Protein AF-A0A8J3VD50-F1 (afdb_monomer)

Sequence (652 aa):
MTLYMVLAAGYGVLQLAALGWLAGRSVRISTAALCIAVGMYGCGVATLILQAIYTRGVAELTGERMADVVRVASYTVDPFFEEIVKVTPLLLVGMHLRTRFQLGLTDYLVLGGALGAGFGLLEAILRFSHLAGRAIAVPDGWIVPSGLSATYVPDAGAIAGSWLPAPASSGLLVFVGGPDTFLHLAWSAIGGLGVGVLLRGRGLARVAGPLAIIFVAAQHAAVNYDLALLGKTGFGDALAAPFLAANRLLWLLPLLGLMIAGFFDRRDVTRLGTALPAAPSEFALLGLPWTLLVALRFSRLRRSLAYARARGPEPSTAALYHALATIRWLIDRANSRTAWRHAPGLNGDPPRRLITAAVRNWQVWVWLGLLLPSLLYFVAGGFPATASLQKALASPALSWLLIVFLAGGLLWLMWQSTVHLRLLSKALGQPHAESATRSRLQLMSAAGALVGGAFGLYLLLTGTPMWQQAITSFHVLAALAGAIVAVLVVLTIAALFTMFPPGGLALAGGLGTLAPGLAISSSMLLEAGLVGAITGVVLMEAADSGGGGDGGGSGSRPRGPNEDRFPEDDFDGTGSSMDELAELTYRHTGAGDMHIGGSAARPTQAEILDTLGSGTRSELTGQNAVQYVRDGVKVIINRDMPWRSTAYYIGG

Mean predicted aligned error: 13.29 Å

Nearest PDB structures (foldseek):
  8w20-assembly1_A  TM=1.115E-01  e=1.676E-01  Streptomyces coelicolor A3(2)

Structure (mmCIF, N/CA/C/O backbone):
data_AF-A0A8J3VD50-F1
#
_entry.id   AF-A0A8J3VD50-F1
#
loop_
_atom_site.group_PDB
_atom_site.id
_atom_site.type_symbol
_atom_site.label_atom_id
_atom_site.label_alt_id
_atom_site.label_comp_id
_atom_site.label_asym_id
_atom_site.label_entity_id
_atom_site.label_seq_id
_atom_site.pdbx_PDB_ins_code
_atom_site.Cartn_x
_atom_site.Cartn_y
_atom_site.Cartn_z
_atom_site.occupancy
_atom_site.B_iso_or_equiv
_atom_site.auth_seq_id
_atom_site.auth_comp_id
_atom_site.auth_asym_id
_atom_site.auth_atom_id
_atom_site.pdbx_PDB_model_num
ATOM 1 N N . MET A 1 1 ? -5.400 -13.773 12.872 1.00 83.44 1 MET A N 1
ATOM 2 C CA . MET A 1 1 ? -6.244 -12.708 12.277 1.00 83.44 1 MET A CA 1
ATOM 3 C C . MET A 1 1 ? -5.451 -11.585 11.629 1.00 83.44 1 MET A C 1
ATOM 5 O O . MET A 1 1 ? -5.500 -11.503 10.414 1.00 83.44 1 MET A O 1
ATOM 9 N N . THR A 1 2 ? -4.704 -10.741 12.356 1.00 86.62 2 THR A N 1
ATOM 10 C CA . THR A 1 2 ? -3.976 -9.614 11.723 1.00 86.62 2 THR A CA 1
ATOM 11 C C . THR A 1 2 ? -3.013 -10.068 10.627 1.00 86.62 2 THR A C 1
ATOM 13 O O . THR A 1 2 ? -2.938 -9.441 9.575 1.00 86.62 2 THR A O 1
ATOM 16 N N . LEU A 1 3 ? -2.323 -11.194 10.838 1.00 87.62 3 LEU A N 1
ATOM 17 C CA . LEU A 1 3 ? -1.516 -11.828 9.795 1.00 87.62 3 LEU A CA 1
ATOM 18 C C . LEU A 1 3 ? -2.335 -12.087 8.518 1.00 87.62 3 LEU A C 1
ATOM 20 O O . LEU A 1 3 ? -1.887 -11.713 7.441 1.00 87.62 3 LEU A O 1
ATOM 24 N N . TYR A 1 4 ? -3.541 -12.646 8.627 1.00 90.25 4 TYR A N 1
ATOM 25 C CA . TYR A 1 4 ? -4.407 -12.908 7.474 1.00 90.25 4 TYR A CA 1
ATOM 26 C C . TYR A 1 4 ? -4.931 -11.637 6.811 1.00 90.25 4 TYR A C 1
ATOM 28 O O . TYR A 1 4 ? -4.980 -11.585 5.590 1.00 90.25 4 TYR A O 1
ATOM 36 N N . MET A 1 5 ? -5.210 -10.573 7.572 1.00 92.25 5 MET A N 1
ATOM 37 C CA . MET A 1 5 ? -5.520 -9.256 6.992 1.00 92.25 5 MET A CA 1
ATOM 38 C C . MET A 1 5 ? -4.362 -8.766 6.104 1.00 92.25 5 MET A C 1
ATOM 40 O O . MET A 1 5 ? -4.571 -8.320 4.975 1.00 92.25 5 MET A O 1
ATOM 44 N N . VAL A 1 6 ? -3.120 -8.888 6.594 1.00 90.75 6 VAL A N 1
ATOM 45 C CA . VAL A 1 6 ? -1.908 -8.530 5.837 1.00 90.75 6 VAL A CA 1
ATOM 46 C C . VAL A 1 6 ? -1.733 -9.439 4.617 1.00 90.75 6 VAL A C 1
ATOM 48 O O . VAL A 1 6 ? -1.404 -8.942 3.538 1.00 90.75 6 VAL A O 1
ATOM 51 N N . LEU A 1 7 ? -1.961 -10.748 4.766 1.00 91.31 7 LEU A N 1
ATOM 52 C CA . LEU A 1 7 ? -1.876 -11.711 3.668 1.00 91.31 7 LEU A CA 1
ATOM 53 C C . LEU A 1 7 ? -2.924 -11.430 2.593 1.00 91.31 7 LEU A C 1
ATOM 55 O O . LEU A 1 7 ? -2.552 -11.391 1.430 1.00 91.31 7 LEU A O 1
ATOM 59 N N . ALA A 1 8 ? -4.178 -11.152 2.951 1.00 93.19 8 ALA A N 1
ATOM 60 C CA . ALA A 1 8 ? -5.250 -10.802 2.021 1.00 93.19 8 ALA A CA 1
ATOM 61 C C . ALA A 1 8 ? -4.895 -9.551 1.201 1.00 93.19 8 ALA A C 1
ATOM 63 O O . ALA A 1 8 ? -4.836 -9.596 -0.031 1.00 93.19 8 ALA A O 1
ATOM 64 N N . ALA A 1 9 ? -4.533 -8.455 1.879 1.00 94.31 9 ALA A N 1
ATOM 65 C CA . ALA A 1 9 ? -4.124 -7.216 1.219 1.00 94.31 9 ALA A CA 1
ATOM 66 C C . ALA A 1 9 ? -2.887 -7.417 0.323 1.00 94.31 9 ALA A C 1
ATOM 68 O O . ALA A 1 9 ? -2.842 -6.941 -0.815 1.00 94.31 9 ALA A O 1
ATOM 69 N N . GLY A 1 10 ? -1.881 -8.145 0.818 1.00 93.81 10 GLY A N 1
ATOM 70 C CA . GLY A 1 10 ? -0.671 -8.473 0.068 1.00 93.81 10 GLY A CA 1
ATOM 71 C C . GLY A 1 10 ? -0.951 -9.362 -1.144 1.00 93.81 10 GLY A C 1
ATOM 72 O O . GLY A 1 10 ? -0.427 -9.099 -2.228 1.00 93.81 10 GLY A O 1
ATOM 73 N N . TYR A 1 11 ? -1.800 -10.375 -0.989 1.00 94.56 11 TYR A N 1
ATOM 74 C CA . TYR A 1 11 ? -2.169 -11.327 -2.030 1.00 94.56 11 TYR A CA 1
ATOM 75 C C . TYR A 1 11 ? -2.970 -10.655 -3.148 1.00 94.56 11 TYR A C 1
ATOM 77 O O . TYR A 1 11 ? -2.628 -10.839 -4.314 1.00 94.56 11 TYR A O 1
ATOM 85 N N . GLY A 1 12 ? -3.923 -9.772 -2.829 1.00 95.31 12 GLY A N 1
ATOM 86 C CA . GLY A 1 12 ? -4.623 -8.970 -3.841 1.00 95.31 12 GLY A CA 1
ATOM 87 C C . GLY A 1 12 ? -3.669 -8.103 -4.677 1.00 95.31 12 GLY A C 1
ATOM 88 O O . GLY A 1 12 ? -3.765 -8.041 -5.907 1.00 95.31 12 GLY A O 1
ATOM 89 N N . VAL A 1 13 ? -2.662 -7.488 -4.045 1.00 96.56 13 VAL A N 1
ATOM 90 C CA . VAL A 1 13 ? -1.616 -6.739 -4.767 1.00 96.56 13 VAL A CA 1
ATOM 91 C C . VAL A 1 13 ? -0.730 -7.667 -5.602 1.00 96.56 13 VAL A C 1
ATOM 93 O O . VAL A 1 13 ? -0.343 -7.300 -6.715 1.00 96.56 13 VAL A O 1
ATOM 96 N N . LEU A 1 14 ? -0.418 -8.871 -5.112 1.00 95.31 14 LEU A N 1
ATOM 97 C CA . LEU A 1 14 ? 0.321 -9.879 -5.878 1.00 95.31 14 LEU A CA 1
ATOM 98 C C . LEU A 1 14 ? -0.463 -10.350 -7.106 1.00 95.31 14 LEU A C 1
ATOM 100 O O . LEU A 1 14 ? 0.134 -10.425 -8.180 1.00 95.31 14 LEU A O 1
ATOM 104 N N . GLN A 1 15 ? -1.773 -10.590 -6.989 1.00 95.31 15 GLN A N 1
ATOM 105 C CA . GLN A 1 15 ? -2.651 -10.931 -8.113 1.00 95.31 15 GLN A CA 1
ATOM 106 C C . GLN A 1 15 ? -2.602 -9.839 -9.193 1.00 95.31 15 GLN A C 1
ATOM 108 O O . GLN A 1 15 ? -2.305 -10.127 -10.358 1.00 95.31 15 GLN A O 1
ATOM 113 N N . LEU A 1 16 ? -2.769 -8.563 -8.811 1.00 95.94 16 LEU A N 1
ATOM 114 C CA . LEU A 1 16 ? -2.631 -7.442 -9.749 1.00 95.94 16 LEU A CA 1
ATOM 115 C C . LEU A 1 16 ? -1.224 -7.331 -10.344 1.00 95.94 16 LEU A C 1
ATOM 117 O O . LEU A 1 16 ? -1.078 -7.073 -11.538 1.00 95.94 16 LEU A O 1
ATOM 121 N N . ALA A 1 17 ? -0.169 -7.519 -9.550 1.00 95.19 17 ALA A N 1
ATOM 122 C CA . ALA A 1 17 ? 1.209 -7.433 -10.029 1.00 95.19 17 ALA A CA 1
ATOM 123 C C . ALA A 1 17 ? 1.581 -8.590 -10.975 1.00 95.19 17 ALA A C 1
ATOM 125 O O . ALA A 1 17 ? 2.395 -8.396 -11.893 1.00 95.19 17 ALA A O 1
ATOM 126 N N . ALA A 1 18 ? 1.001 -9.774 -10.761 1.00 94.31 18 ALA A N 1
ATOM 127 C CA . ALA A 1 18 ? 1.151 -10.952 -11.605 1.00 94.31 18 ALA A CA 1
ATOM 128 C C . ALA A 1 18 ? 0.444 -10.750 -12.949 1.00 94.31 18 ALA A C 1
ATOM 130 O O . ALA A 1 18 ? 1.086 -10.852 -13.992 1.00 94.31 18 ALA A O 1
ATOM 131 N N . LEU A 1 19 ? -0.826 -10.338 -12.952 1.00 95.38 19 LEU A N 1
ATOM 132 C CA . LEU A 1 19 ? -1.541 -10.000 -14.190 1.00 95.38 19 LEU A CA 1
ATOM 133 C C . LEU A 1 19 ? -0.903 -8.801 -14.905 1.00 95.38 19 LEU A C 1
ATOM 135 O O . LEU A 1 19 ? -0.705 -8.806 -16.122 1.00 95.38 19 LEU A O 1
ATOM 139 N N . GLY A 1 20 ? -0.457 -7.809 -14.135 1.00 94.62 20 GLY A N 1
ATOM 140 C CA . GLY A 1 20 ? 0.314 -6.672 -14.619 1.00 94.62 20 GLY A CA 1
ATOM 141 C C . GLY A 1 20 ? 1.603 -7.082 -15.331 1.00 94.62 20 GLY A C 1
ATOM 142 O O . GLY A 1 20 ? 2.042 -6.397 -16.254 1.00 94.62 20 GLY A O 1
ATOM 143 N N . TRP A 1 21 ? 2.216 -8.221 -14.988 1.00 92.75 21 TRP A N 1
ATOM 144 C CA . TRP A 1 21 ? 3.384 -8.719 -15.720 1.00 92.75 21 TRP A CA 1
ATOM 145 C C . TRP A 1 21 ? 3.080 -8.981 -17.199 1.00 92.75 21 TRP A C 1
ATOM 147 O O . TRP A 1 21 ? 3.924 -8.662 -18.046 1.00 92.75 21 TRP A O 1
ATOM 157 N N . LEU A 1 22 ? 1.887 -9.512 -17.494 1.00 89.06 22 LEU A N 1
ATOM 158 C CA . LEU A 1 22 ? 1.392 -9.766 -18.849 1.00 89.06 22 LEU A CA 1
ATOM 159 C C . LEU A 1 22 ? 1.005 -8.464 -19.564 1.00 89.06 22 LEU A C 1
ATOM 161 O O . LEU A 1 22 ? 1.147 -8.366 -20.786 1.00 89.06 22 LEU A O 1
ATOM 165 N N . ALA A 1 23 ? 0.535 -7.467 -18.813 1.00 88.12 23 ALA A N 1
ATOM 166 C CA . ALA A 1 23 ? 0.146 -6.158 -19.336 1.00 88.12 23 ALA A CA 1
ATOM 167 C C . ALA A 1 23 ? 1.345 -5.229 -19.616 1.00 88.12 23 ALA A C 1
ATOM 169 O O . ALA A 1 23 ? 1.276 -4.413 -20.525 1.00 88.12 23 ALA A O 1
ATOM 170 N N . GLY A 1 24 ? 2.478 -5.392 -18.924 1.00 87.62 24 GLY A N 1
ATOM 171 C CA . GLY A 1 24 ? 3.685 -4.591 -19.178 1.00 87.62 24 GLY A CA 1
ATOM 172 C C . GLY A 1 24 ? 4.386 -4.032 -17.939 1.00 87.62 24 GLY A C 1
ATOM 173 O O . GLY A 1 24 ? 5.254 -3.173 -18.072 1.00 87.62 24 GLY A O 1
ATOM 174 N N . ARG A 1 25 ? 4.080 -4.508 -16.730 1.00 93.25 25 ARG A N 1
ATOM 175 C CA . ARG A 1 25 ? 4.697 -4.033 -15.479 1.00 93.25 25 ARG A CA 1
ATOM 176 C C . ARG A 1 25 ? 6.229 -3.975 -15.563 1.00 93.25 25 ARG A C 1
ATOM 178 O O . ARG A 1 25 ? 6.883 -4.982 -15.841 1.00 93.25 25 ARG A O 1
ATOM 185 N N . SER A 1 26 ? 6.808 -2.813 -15.297 1.00 91.62 26 SER A N 1
ATOM 186 C CA . SER A 1 26 ? 8.250 -2.584 -15.202 1.00 91.62 26 SER A CA 1
ATOM 187 C C . SER A 1 26 ? 8.734 -2.385 -13.761 1.00 91.62 26 SER A C 1
ATOM 189 O O . SER A 1 26 ? 9.905 -2.638 -13.478 1.00 91.62 26 SER A O 1
ATOM 191 N N . VAL A 1 27 ? 7.845 -2.039 -12.824 1.00 90.81 27 VAL A N 1
ATOM 192 C CA . VAL A 1 27 ? 8.193 -1.863 -11.400 1.00 90.81 27 VAL A CA 1
ATOM 193 C C . VAL A 1 27 ? 8.394 -3.188 -10.675 1.00 90.81 27 VAL A C 1
ATOM 195 O O . VAL A 1 27 ? 7.913 -4.238 -11.112 1.00 90.81 27 VAL A O 1
ATOM 198 N N . ARG A 1 28 ? 9.099 -3.171 -9.540 1.00 89.19 28 ARG A N 1
ATOM 199 C CA . ARG A 1 28 ? 9.309 -4.373 -8.714 1.00 89.19 28 ARG A CA 1
ATOM 200 C C . ARG A 1 28 ? 8.124 -4.705 -7.813 1.00 89.19 28 ARG A C 1
ATOM 202 O O . ARG A 1 28 ? 7.408 -3.808 -7.379 1.00 89.19 28 ARG A O 1
ATOM 209 N N . ILE A 1 29 ? 7.979 -5.986 -7.456 1.00 87.75 29 ILE A N 1
ATOM 210 C CA . ILE A 1 29 ? 6.989 -6.399 -6.444 1.00 87.75 29 ILE A CA 1
ATOM 211 C C . ILE A 1 29 ? 7.336 -5.752 -5.103 1.00 87.75 29 ILE A C 1
ATOM 213 O O . ILE A 1 29 ? 6.465 -5.221 -4.431 1.00 87.75 29 ILE A O 1
ATOM 217 N N . SER A 1 30 ? 8.624 -5.671 -4.760 1.00 84.12 30 SER A N 1
ATOM 218 C CA . SER A 1 30 ? 9.073 -4.981 -3.547 1.00 84.12 30 SER A CA 1
ATOM 219 C C . SER A 1 30 ? 8.787 -3.475 -3.548 1.00 84.12 30 SER A C 1
ATOM 221 O O . SER A 1 30 ? 8.848 -2.850 -2.492 1.00 84.12 30 SER A O 1
ATOM 223 N N . THR A 1 31 ? 8.529 -2.860 -4.706 1.00 89.69 31 THR A N 1
ATOM 224 C CA . THR A 1 31 ? 8.112 -1.450 -4.804 1.00 89.69 31 THR A CA 1
ATOM 225 C C . THR A 1 31 ? 6.600 -1.325 -4.655 1.00 89.69 31 THR A C 1
ATOM 227 O O . THR A 1 31 ? 6.152 -0.441 -3.935 1.00 89.69 31 THR A O 1
ATOM 230 N N . ALA A 1 32 ? 5.823 -2.260 -5.214 1.00 93.38 32 ALA A N 1
ATOM 231 C CA . ALA A 1 32 ? 4.394 -2.370 -4.918 1.00 93.38 32 ALA A CA 1
ATOM 232 C C . ALA A 1 32 ? 4.142 -2.638 -3.421 1.00 93.38 32 ALA A C 1
ATOM 234 O O . ALA A 1 32 ? 3.343 -1.955 -2.799 1.00 93.38 32 ALA A O 1
ATOM 235 N N . ALA A 1 33 ? 4.902 -3.535 -2.793 1.00 89.75 33 ALA A N 1
ATOM 236 C CA . ALA A 1 33 ? 4.816 -3.785 -1.354 1.00 89.75 33 ALA A CA 1
ATOM 237 C C . ALA A 1 33 ? 5.164 -2.552 -0.506 1.00 89.75 33 ALA A C 1
ATOM 239 O O . ALA A 1 33 ? 4.544 -2.293 0.519 1.00 89.75 33 ALA A O 1
ATOM 240 N N . LEU A 1 34 ? 6.131 -1.746 -0.953 1.00 89.88 34 LEU A N 1
ATOM 241 C CA . LEU A 1 34 ? 6.431 -0.474 -0.302 1.00 89.88 34 LEU A CA 1
ATOM 242 C C . LEU A 1 34 ? 5.276 0.528 -0.459 1.00 89.88 34 LEU A C 1
ATOM 244 O O . LEU A 1 34 ? 5.019 1.288 0.466 1.00 89.88 34 LEU A O 1
ATOM 248 N N . CYS A 1 35 ? 4.552 0.510 -1.582 1.00 96.12 35 CYS A N 1
ATOM 249 C CA . CYS A 1 35 ? 3.311 1.270 -1.727 1.00 96.12 35 CYS A CA 1
ATOM 250 C C . CYS A 1 35 ? 2.225 0.807 -0.744 1.00 96.12 35 CYS A C 1
ATOM 252 O O . CYS A 1 35 ? 1.536 1.668 -0.222 1.00 96.12 35 CYS A O 1
ATOM 254 N N . ILE A 1 36 ? 2.119 -0.479 -0.387 1.00 95.25 36 ILE A N 1
ATOM 255 C CA . ILE A 1 36 ? 1.228 -0.900 0.717 1.00 95.25 36 ILE A CA 1
ATOM 256 C C . ILE A 1 36 ? 1.603 -0.148 1.999 1.00 95.25 36 ILE A C 1
ATOM 258 O O . ILE A 1 36 ? 0.760 0.487 2.625 1.00 95.25 36 ILE A O 1
ATOM 262 N N . ALA A 1 37 ? 2.888 -0.113 2.347 1.00 91.94 37 ALA A N 1
ATOM 263 C CA . ALA A 1 37 ? 3.318 0.606 3.539 1.00 91.94 37 ALA A CA 1
ATOM 264 C C . ALA A 1 37 ? 3.093 2.128 3.441 1.00 91.94 37 ALA A C 1
ATOM 266 O O . ALA A 1 37 ? 2.653 2.743 4.405 1.00 91.94 37 ALA A O 1
ATOM 267 N N . VAL A 1 38 ? 3.318 2.750 2.279 1.00 95.94 38 VAL A N 1
ATOM 268 C CA . VAL A 1 38 ? 2.989 4.173 2.082 1.00 95.94 38 VAL A CA 1
ATOM 269 C C . VAL A 1 38 ? 1.488 4.423 2.207 1.00 95.94 38 VAL A C 1
ATOM 271 O O . VAL A 1 38 ? 1.106 5.434 2.785 1.00 95.94 38 VAL A O 1
ATOM 274 N N . GLY A 1 39 ? 0.645 3.513 1.721 1.00 95.94 39 GLY A N 1
ATOM 275 C CA . GLY A 1 39 ? -0.803 3.579 1.886 1.00 95.94 39 GLY A CA 1
ATOM 276 C C . GLY A 1 39 ? -1.208 3.562 3.357 1.00 95.94 39 GLY A C 1
ATOM 277 O O . GLY A 1 39 ? -1.967 4.422 3.795 1.00 95.94 39 GLY A O 1
ATOM 278 N N . MET A 1 40 ? -0.629 2.638 4.130 1.00 90.88 40 MET A N 1
ATOM 279 C CA . MET A 1 40 ? -0.860 2.533 5.572 1.00 90.88 40 MET A CA 1
ATOM 280 C C . MET A 1 40 ? -0.345 3.766 6.321 1.00 90.88 40 MET A C 1
ATOM 282 O O . MET A 1 40 ? -1.093 4.467 6.986 1.00 90.88 40 MET A O 1
ATOM 286 N N . TYR A 1 41 ? 0.951 4.049 6.229 1.00 90.31 41 TYR A N 1
ATOM 287 C CA . TYR A 1 41 ? 1.585 5.040 7.092 1.00 90.31 41 TYR A CA 1
ATOM 288 C C . TYR A 1 41 ? 1.463 6.454 6.543 1.00 90.31 41 TYR A C 1
ATOM 290 O O . TYR A 1 41 ? 1.124 7.370 7.279 1.00 90.31 41 TYR A O 1
ATOM 298 N N . GLY A 1 42 ? 1.751 6.651 5.258 1.00 91.62 42 GLY A N 1
ATOM 299 C CA . GLY A 1 42 ? 1.727 7.972 4.635 1.00 91.62 42 GLY A CA 1
ATOM 300 C C . GLY A 1 42 ? 0.301 8.452 4.383 1.00 91.62 42 GLY A C 1
ATOM 301 O O . GLY A 1 42 ? -0.117 9.469 4.932 1.00 91.62 42 GLY A O 1
ATOM 302 N N . CYS A 1 43 ? -0.447 7.717 3.555 1.00 94.88 43 CYS A N 1
ATOM 303 C CA . CYS A 1 43 ? -1.780 8.130 3.120 1.00 94.88 43 CYS A CA 1
ATOM 304 C C . CYS A 1 43 ? -2.793 8.097 4.266 1.00 94.88 43 CYS A C 1
ATOM 306 O O . CYS A 1 43 ? -3.551 9.052 4.426 1.00 94.88 43 CYS A O 1
ATOM 308 N N . GLY A 1 44 ? -2.778 7.037 5.079 1.00 89.12 44 GLY A N 1
ATOM 309 C CA . GLY A 1 44 ? -3.635 6.923 6.255 1.00 89.12 44 GLY A CA 1
ATOM 310 C C . GLY A 1 44 ? -3.473 8.110 7.201 1.00 89.12 44 GLY A C 1
ATOM 311 O O . GLY A 1 44 ? -4.412 8.875 7.388 1.00 89.12 44 GLY A O 1
ATOM 312 N N . VAL A 1 45 ? -2.263 8.341 7.721 1.00 87.44 45 VAL A N 1
ATOM 313 C CA . VAL A 1 45 ? -2.002 9.434 8.679 1.00 87.44 45 VAL A CA 1
ATOM 314 C C . VAL A 1 45 ? -2.315 10.812 8.090 1.00 87.44 45 VAL A C 1
ATOM 316 O O . VAL A 1 45 ? -2.924 11.637 8.768 1.00 87.44 45 VAL A O 1
ATOM 319 N N . ALA A 1 46 ? -1.953 11.068 6.829 1.00 91.62 46 ALA A N 1
ATOM 320 C CA . ALA A 1 46 ? -2.267 12.341 6.179 1.00 91.62 46 ALA A CA 1
ATOM 321 C C . ALA A 1 46 ? -3.781 12.578 6.069 1.00 91.62 46 ALA A C 1
ATOM 323 O O . ALA A 1 46 ? -4.251 13.682 6.339 1.00 91.62 46 ALA A O 1
ATOM 324 N N . THR A 1 47 ? -4.545 11.541 5.725 1.00 90.62 47 THR A N 1
ATOM 325 C CA . THR A 1 47 ? -6.010 11.616 5.660 1.00 90.62 47 THR A CA 1
ATOM 326 C C . THR A 1 47 ? -6.597 11.914 7.036 1.00 90.62 47 THR A C 1
ATOM 328 O O . THR A 1 47 ? -7.409 12.827 7.159 1.00 90.62 47 THR A O 1
ATOM 331 N N . LEU A 1 48 ? -6.133 11.221 8.080 1.00 83.25 48 LEU A N 1
ATOM 332 C CA . LEU A 1 48 ? -6.607 11.444 9.448 1.00 83.25 48 LEU A CA 1
ATOM 333 C C . LEU A 1 48 ? -6.402 12.890 9.904 1.00 83.25 48 LEU A C 1
ATOM 335 O O . LEU A 1 48 ? -7.295 13.484 10.503 1.00 83.25 48 LEU A O 1
ATOM 339 N N . ILE A 1 49 ? -5.243 13.474 9.592 1.00 86.19 49 ILE A N 1
ATOM 340 C CA . ILE A 1 49 ? -4.953 14.878 9.902 1.00 86.19 49 ILE A CA 1
ATOM 341 C C . ILE A 1 49 ? -5.915 15.803 9.151 1.00 86.19 49 ILE A C 1
ATOM 343 O O . ILE A 1 49 ? -6.490 16.703 9.760 1.00 86.19 49 ILE A O 1
ATOM 347 N N . LEU A 1 50 ? -6.116 15.583 7.848 1.00 90.75 50 LEU A N 1
ATOM 348 C CA . LEU A 1 50 ? -7.004 16.416 7.033 1.00 90.75 50 LEU A CA 1
ATOM 349 C C . LEU A 1 50 ? -8.453 16.360 7.519 1.00 90.75 50 LEU A C 1
ATOM 351 O O . LEU A 1 50 ? -9.087 17.402 7.667 1.00 90.75 50 LEU A O 1
ATOM 355 N N . GLN A 1 51 ? -8.954 15.167 7.825 1.00 88.31 51 GLN A N 1
ATOM 356 C CA . GLN A 1 51 ? -10.306 14.978 8.343 1.00 88.31 51 GLN A CA 1
ATOM 357 C C . GLN A 1 51 ? -10.465 15.587 9.737 1.00 88.31 51 GLN A C 1
ATOM 359 O O . GLN A 1 51 ? -11.472 16.240 10.006 1.00 88.31 51 GLN A O 1
ATOM 364 N N . ALA A 1 52 ? -9.466 15.447 10.615 1.00 84.75 52 ALA A N 1
ATOM 365 C CA . ALA A 1 52 ? -9.492 16.062 11.940 1.00 84.75 52 ALA A CA 1
ATOM 366 C C . ALA A 1 52 ? -9.509 17.595 11.860 1.00 84.75 52 ALA A C 1
ATOM 368 O O . ALA A 1 52 ? -10.271 18.233 12.584 1.00 84.75 52 ALA A O 1
ATOM 369 N N . ILE A 1 53 ? -8.704 18.187 10.972 1.00 89.62 53 ILE A N 1
ATOM 370 C CA . ILE A 1 53 ? -8.700 19.636 10.731 1.00 89.62 53 ILE A CA 1
ATOM 371 C C . ILE A 1 53 ? -10.052 20.084 10.169 1.00 89.62 53 ILE A C 1
ATOM 373 O O . ILE A 1 53 ? -10.628 21.048 10.667 1.00 89.62 53 ILE A O 1
ATOM 377 N N . TYR A 1 54 ? -10.573 19.380 9.161 1.00 92.12 54 TYR A N 1
ATOM 378 C CA . TYR A 1 54 ? -11.827 19.737 8.502 1.00 92.12 54 TYR A CA 1
ATOM 379 C C . TYR A 1 54 ? -13.023 19.659 9.453 1.00 92.12 54 TYR A C 1
ATOM 381 O O . TYR A 1 54 ? -13.735 20.642 9.625 1.00 92.12 54 TYR A O 1
ATOM 389 N N . THR A 1 55 ? -13.221 18.518 10.115 1.00 87.00 55 THR A N 1
ATOM 390 C CA . THR A 1 55 ? -14.374 18.302 11.004 1.00 87.00 55 THR A CA 1
ATOM 391 C C . THR A 1 55 ? -14.363 19.247 12.202 1.00 87.00 55 THR A C 1
ATOM 393 O O . THR A 1 55 ? -15.402 19.812 12.535 1.00 87.00 55 THR A O 1
ATOM 396 N N . ARG A 1 56 ? -13.190 19.505 12.801 1.00 88.12 56 ARG A N 1
ATOM 397 C CA . ARG A 1 56 ? -13.055 20.490 13.885 1.00 88.12 56 ARG A CA 1
ATOM 398 C C . ARG A 1 56 ? -13.311 21.911 13.414 1.00 88.12 56 ARG A C 1
ATOM 400 O O . ARG A 1 56 ? -14.081 22.611 14.059 1.00 88.12 56 ARG A O 1
ATOM 407 N N . GLY A 1 57 ? -12.726 22.303 12.284 1.00 91.31 57 GLY A N 1
ATOM 408 C CA . GLY A 1 57 ? -12.938 23.632 11.719 1.00 91.31 57 GLY A CA 1
ATOM 409 C C . GLY A 1 57 ? -14.403 23.878 11.363 1.00 91.31 57 GLY A C 1
ATOM 410 O O . GLY A 1 57 ? -14.946 24.919 11.707 1.00 91.31 57 GLY A O 1
ATOM 411 N N . VAL A 1 58 ? -15.078 22.912 10.733 1.00 93.00 58 VAL A N 1
ATOM 412 C CA . VAL A 1 58 ? -16.502 23.041 10.391 1.00 93.00 58 VAL A CA 1
ATOM 413 C C . VAL A 1 58 ? -17.373 23.087 11.644 1.00 93.00 58 VAL A C 1
ATOM 415 O O . VAL A 1 58 ? -18.241 23.952 11.721 1.00 93.00 58 VAL A O 1
ATOM 418 N N . ALA A 1 59 ? -17.137 22.226 12.638 1.00 89.12 59 ALA A N 1
ATOM 419 C CA . ALA A 1 59 ? -17.894 22.255 13.892 1.00 89.12 59 ALA A CA 1
ATOM 420 C C . ALA A 1 59 ? -17.733 23.595 14.631 1.00 89.12 59 ALA A C 1
ATOM 422 O O . ALA A 1 59 ? -18.715 24.162 15.101 1.00 89.12 59 ALA A O 1
ATOM 423 N N . GLU A 1 60 ? -16.514 24.139 14.678 1.00 93.56 60 GLU A N 1
ATOM 424 C CA . GLU A 1 60 ? -16.240 25.443 15.290 1.00 93.56 60 GLU A CA 1
ATOM 425 C C . GLU A 1 60 ? -16.901 26.599 14.522 1.00 93.56 60 GLU A C 1
ATOM 427 O O . GLU A 1 60 ? -17.489 27.487 15.134 1.00 93.56 60 GLU A O 1
ATOM 432 N N . LEU A 1 61 ? -16.863 26.571 13.185 1.00 95.94 61 LEU A N 1
ATOM 433 C CA . LEU A 1 61 ? -17.431 27.626 12.338 1.00 95.94 61 LEU A CA 1
ATOM 434 C C . LEU A 1 61 ? -18.964 27.616 12.282 1.00 95.94 61 LEU A C 1
ATOM 436 O O . LEU A 1 61 ? -19.575 28.670 12.121 1.00 95.94 61 LEU A O 1
ATOM 440 N N . THR A 1 62 ? -19.585 26.439 12.360 1.00 94.38 62 THR A N 1
ATOM 441 C CA . THR A 1 62 ? -21.045 26.274 12.221 1.00 94.38 62 THR A CA 1
ATOM 442 C C . THR A 1 62 ? -21.772 26.186 13.560 1.00 94.38 62 THR A C 1
ATOM 444 O O . THR A 1 62 ? -22.982 26.389 13.609 1.00 94.38 62 THR A O 1
ATOM 447 N N . GLY A 1 63 ? -21.058 25.878 14.648 1.00 92.25 63 GLY A N 1
ATOM 448 C CA . GLY A 1 63 ? -21.655 25.569 15.947 1.00 92.25 63 GLY A CA 1
ATOM 449 C C . GLY A 1 63 ? -22.363 24.208 16.002 1.00 92.25 63 GLY A C 1
ATOM 450 O O . GLY A 1 63 ? -23.007 23.896 17.005 1.00 92.25 63 GLY A O 1
ATOM 451 N N . GLU A 1 64 ? -22.271 23.391 14.948 1.00 90.50 64 GLU A N 1
ATOM 452 C CA . GLU A 1 64 ? -22.851 22.049 14.922 1.00 90.50 64 GLU A CA 1
ATOM 453 C C . GLU A 1 64 ? -22.093 21.078 15.838 1.00 90.50 64 GLU A C 1
ATOM 455 O O . GLU A 1 64 ? -20.892 21.204 16.099 1.00 90.50 64 GLU A O 1
ATOM 460 N N . ARG A 1 65 ? -22.790 20.039 16.315 1.00 85.06 65 ARG A N 1
ATOM 461 C CA . ARG A 1 65 ? -22.148 18.981 17.101 1.00 85.06 65 ARG A CA 1
ATOM 462 C C . ARG A 1 65 ? -21.153 18.232 16.221 1.00 85.06 65 ARG A C 1
ATOM 464 O O . ARG A 1 65 ? -21.495 17.797 15.125 1.00 85.06 65 ARG A O 1
ATOM 471 N N . MET A 1 66 ? -19.967 17.961 16.766 1.00 81.50 66 MET A N 1
ATOM 472 C CA . MET A 1 66 ? -18.913 17.198 16.084 1.00 81.50 66 MET A CA 1
ATOM 473 C C . MET A 1 66 ? -19.436 15.901 15.450 1.00 81.50 66 MET A C 1
ATOM 475 O O . MET A 1 66 ? -19.076 15.573 14.329 1.00 81.50 66 MET A O 1
ATOM 479 N N . ALA A 1 67 ? -20.314 15.172 16.143 1.00 78.44 67 ALA A N 1
ATOM 480 C CA . ALA A 1 67 ? -20.878 13.925 15.634 1.00 78.44 67 ALA A CA 1
ATOM 481 C C . ALA A 1 67 ? -21.720 14.115 14.358 1.00 78.44 67 ALA A C 1
ATOM 483 O O . ALA A 1 67 ? -21.670 13.273 13.466 1.00 78.44 67 ALA A O 1
ATOM 484 N N . ASP A 1 68 ? -22.466 15.217 14.256 1.00 82.44 68 ASP A N 1
ATOM 485 C CA . ASP 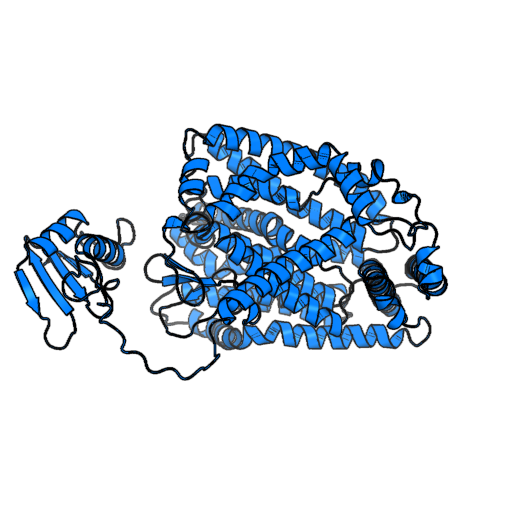A 1 68 ? -23.276 15.523 13.077 1.00 82.44 68 ASP A CA 1
ATOM 486 C C . ASP A 1 68 ? -22.374 15.927 11.898 1.00 82.44 68 ASP A C 1
ATOM 488 O O . ASP A 1 68 ? -22.525 15.386 10.801 1.00 82.44 68 ASP A O 1
ATOM 492 N N . VAL A 1 69 ? -21.359 16.761 12.155 1.00 85.69 69 VAL A N 1
ATOM 493 C CA . VAL A 1 69 ? -20.359 17.162 11.152 1.00 85.69 69 VAL A CA 1
ATOM 494 C C . VAL A 1 69 ? -19.589 15.958 10.617 1.00 85.69 69 VAL A C 1
ATOM 496 O O . VAL A 1 69 ? -19.460 15.803 9.405 1.00 85.69 69 VAL A O 1
ATOM 499 N N . VAL A 1 70 ? -19.096 15.078 11.493 1.00 81.38 70 VAL A N 1
ATOM 500 C CA . VAL A 1 70 ? -18.329 13.896 11.069 1.00 81.38 70 VAL A CA 1
ATOM 501 C C . VAL A 1 70 ? -19.228 12.920 10.304 1.00 81.38 70 VAL A C 1
ATOM 503 O O . VAL A 1 70 ? -18.803 12.376 9.285 1.00 81.38 70 VAL A O 1
ATOM 506 N N . ARG A 1 71 ? -20.493 12.744 10.720 1.00 81.25 71 ARG A N 1
ATOM 507 C CA . ARG A 1 71 ? -21.459 11.928 9.969 1.00 81.25 71 ARG A CA 1
ATOM 508 C C . ARG A 1 71 ? -21.623 12.453 8.546 1.00 81.25 71 ARG A C 1
ATOM 510 O O . ARG A 1 71 ? -21.501 11.669 7.613 1.00 81.25 71 ARG A O 1
ATOM 517 N N . VAL A 1 72 ? -21.848 13.755 8.363 1.00 86.56 72 VAL A N 1
ATOM 518 C CA . VAL A 1 72 ? -22.002 14.355 7.026 1.00 86.56 72 VAL A CA 1
ATOM 519 C C . VAL A 1 72 ? -20.702 14.273 6.224 1.00 86.56 72 VAL A C 1
ATOM 521 O O . VAL A 1 72 ? -20.727 13.884 5.054 1.00 86.56 72 VAL A O 1
ATOM 524 N N . ALA A 1 73 ? -19.561 14.592 6.839 1.00 88.00 73 ALA A N 1
ATOM 525 C CA . ALA A 1 73 ? -18.251 14.553 6.189 1.00 88.00 73 ALA A CA 1
ATOM 526 C C . ALA A 1 73 ? -17.928 13.158 5.630 1.00 88.00 73 ALA A C 1
ATOM 528 O O . ALA A 1 73 ? -17.430 13.058 4.505 1.00 88.00 73 ALA A O 1
ATOM 529 N N . SER A 1 74 ? -18.314 12.100 6.352 1.00 83.44 74 SER A N 1
ATOM 530 C CA . SER A 1 74 ? -18.003 10.702 6.023 1.00 83.44 74 SER A CA 1
ATOM 531 C C . SER A 1 74 ? -18.459 10.232 4.641 1.00 83.44 74 SER A C 1
ATOM 533 O O . SER A 1 74 ? -17.832 9.353 4.050 1.00 83.44 74 SER A O 1
ATOM 535 N N . TYR A 1 75 ? -19.536 10.815 4.111 1.00 85.00 75 TYR A N 1
ATOM 536 C CA . TYR A 1 75 ? -20.095 10.467 2.805 1.00 85.00 75 TYR A CA 1
ATOM 537 C C . TYR A 1 75 ? -20.073 11.633 1.812 1.00 85.00 75 TYR A C 1
ATOM 539 O O . TYR A 1 75 ? -20.609 11.514 0.713 1.00 85.00 75 TYR A O 1
ATOM 547 N N . THR A 1 76 ? -19.451 12.761 2.169 1.00 90.12 76 THR A N 1
ATOM 548 C CA . THR A 1 76 ? -19.361 13.942 1.297 1.00 90.12 76 THR A CA 1
ATOM 549 C C . THR A 1 76 ? -17.923 14.320 0.980 1.00 90.12 76 THR A C 1
ATOM 551 O O . THR A 1 76 ? -17.539 14.295 -0.184 1.00 90.12 76 THR A O 1
ATOM 554 N N . VAL A 1 77 ? -17.119 14.661 1.986 1.00 91.88 77 VAL A N 1
ATOM 555 C CA . VAL A 1 77 ? -15.775 15.236 1.804 1.00 91.88 77 VAL A CA 1
ATOM 556 C C . VAL A 1 77 ? -14.679 14.223 2.109 1.00 91.88 77 VAL A C 1
ATOM 558 O O . VAL A 1 77 ? -13.689 14.153 1.378 1.00 91.88 77 VAL A O 1
ATOM 561 N N . ASP A 1 78 ? -14.871 13.391 3.130 1.00 90.06 78 ASP A N 1
ATOM 562 C CA . ASP A 1 78 ? -13.889 12.396 3.553 1.00 90.06 78 ASP A CA 1
ATOM 563 C C . ASP A 1 78 ? -13.477 11.436 2.421 1.00 90.06 78 ASP A C 1
ATOM 565 O O . ASP A 1 78 ? -12.270 11.277 2.212 1.00 90.06 78 ASP A O 1
ATOM 569 N N . PRO A 1 79 ? -14.405 10.888 1.606 1.00 91.38 79 PRO A N 1
ATOM 570 C CA . PRO A 1 79 ? -14.053 10.030 0.472 1.00 91.38 79 PRO A CA 1
ATOM 571 C C . PRO A 1 79 ? -13.149 10.730 -0.551 1.00 91.38 79 PRO A C 1
ATOM 573 O O . PRO A 1 79 ? -12.252 10.117 -1.130 1.00 91.38 79 PRO A O 1
ATOM 576 N N . PHE A 1 80 ? -13.334 12.038 -0.759 1.00 95.25 80 PHE A N 1
ATOM 577 C CA . PHE A 1 80 ? -12.496 12.815 -1.672 1.00 95.25 80 PHE A CA 1
ATOM 578 C C . PHE A 1 80 ? -11.103 13.045 -1.096 1.00 95.25 80 PHE A C 1
ATOM 580 O O . PHE A 1 80 ? -10.121 12.879 -1.822 1.00 95.25 80 PHE A O 1
ATOM 587 N N . PHE A 1 81 ? -10.994 13.393 0.191 1.00 94.19 81 PHE A N 1
ATOM 588 C CA . PHE A 1 81 ? -9.691 13.481 0.852 1.00 94.19 81 PHE A CA 1
ATOM 589 C C . PHE A 1 81 ? -8.942 12.161 0.752 1.00 94.19 81 PHE A C 1
ATOM 591 O O . PHE A 1 81 ? -7.787 12.145 0.333 1.00 94.19 81 PHE A O 1
ATOM 598 N N . GLU A 1 82 ? -9.617 11.060 1.051 1.00 93.75 82 GLU A N 1
ATOM 599 C CA . GLU A 1 82 ? -9.041 9.731 0.983 1.00 93.75 82 GLU A CA 1
ATOM 600 C C . GLU A 1 82 ? -8.505 9.378 -0.402 1.00 93.75 82 GLU A C 1
ATOM 602 O O . GLU A 1 82 ? -7.328 9.038 -0.531 1.00 93.75 82 GLU A O 1
ATOM 607 N N . GLU A 1 83 ? -9.328 9.470 -1.449 1.00 95.75 83 GLU A N 1
ATOM 608 C CA . GLU A 1 83 ? -8.892 9.078 -2.792 1.00 95.75 83 GLU A CA 1
ATOM 609 C C . GLU A 1 83 ? -7.792 9.999 -3.339 1.00 95.75 83 GLU A C 1
ATOM 611 O O . GLU A 1 83 ? -6.839 9.522 -3.963 1.00 95.75 83 GLU A O 1
ATOM 616 N N . ILE A 1 84 ? -7.845 11.305 -3.052 1.00 96.38 84 ILE A N 1
ATOM 617 C CA . ILE A 1 84 ? -6.800 12.257 -3.458 1.00 96.38 84 ILE A CA 1
ATOM 618 C C . ILE A 1 84 ? -5.484 11.961 -2.731 1.00 96.38 84 ILE A C 1
ATOM 620 O O . ILE A 1 84 ? -4.417 11.901 -3.358 1.00 96.38 84 ILE A O 1
ATOM 624 N N . VAL A 1 85 ? -5.531 11.752 -1.415 1.00 96.69 85 VAL A N 1
ATOM 625 C CA . VAL A 1 85 ? -4.343 11.449 -0.613 1.00 96.69 85 VAL A CA 1
ATOM 626 C C . VAL A 1 85 ? -3.740 10.112 -1.039 1.00 96.69 85 VAL A C 1
ATOM 628 O O . VAL A 1 85 ? -2.527 10.043 -1.243 1.00 96.69 85 VAL A O 1
ATOM 631 N N . LYS A 1 86 ? -4.562 9.079 -1.277 1.00 96.81 86 LYS A N 1
ATOM 632 C CA . LYS A 1 86 ? -4.112 7.760 -1.754 1.00 96.81 86 LYS A CA 1
ATOM 633 C C . LYS A 1 86 ? -3.320 7.855 -3.055 1.00 96.81 86 LYS A C 1
ATOM 635 O O . LYS A 1 86 ? -2.322 7.158 -3.187 1.00 96.81 86 LYS A O 1
ATOM 640 N N . VAL A 1 87 ? -3.688 8.721 -4.003 1.00 95.88 87 VAL A N 1
ATOM 641 C CA . VAL A 1 87 ? -2.965 8.838 -5.288 1.00 95.88 87 VAL A CA 1
ATOM 642 C C . VAL A 1 87 ? -1.816 9.857 -5.278 1.00 95.88 87 VAL A C 1
ATOM 644 O O . VAL A 1 87 ? -0.960 9.844 -6.170 1.00 95.88 87 VAL A O 1
ATOM 647 N N . THR A 1 88 ? -1.745 10.719 -4.260 1.00 96.31 88 THR A N 1
ATOM 648 C CA . THR A 1 88 ? -0.736 11.786 -4.144 1.00 96.31 88 THR A CA 1
ATOM 649 C C . THR A 1 88 ? 0.713 11.273 -4.174 1.00 96.31 88 THR A C 1
ATOM 651 O O . THR A 1 88 ? 1.517 11.850 -4.913 1.00 96.31 88 THR A O 1
ATOM 654 N N . PRO A 1 89 ? 1.096 10.175 -3.486 1.00 95.88 89 PRO A N 1
ATOM 655 C CA . PRO A 1 89 ? 2.451 9.633 -3.590 1.00 95.88 89 PRO A CA 1
ATOM 656 C C . PRO A 1 89 ? 2.855 9.284 -5.028 1.00 95.88 89 PRO A C 1
ATOM 658 O O . PRO A 1 89 ? 3.966 9.622 -5.448 1.00 95.88 89 PRO A O 1
ATOM 661 N N . LEU A 1 90 ? 1.954 8.674 -5.816 1.00 94.44 90 LEU A N 1
ATOM 662 C CA . LEU A 1 90 ? 2.213 8.403 -7.237 1.00 94.44 90 LEU A CA 1
ATOM 663 C C . LEU A 1 90 ? 2.328 9.691 -8.042 1.00 94.44 90 LEU A C 1
ATOM 665 O O . LEU A 1 90 ? 3.168 9.760 -8.939 1.00 94.44 90 LEU A O 1
ATOM 669 N N . LEU A 1 91 ? 1.502 10.696 -7.747 1.00 93.62 91 LEU A N 1
ATOM 670 C CA . LEU A 1 91 ? 1.565 11.982 -8.431 1.00 93.62 91 LEU A CA 1
ATOM 671 C C . LEU A 1 91 ? 2.915 12.667 -8.181 1.00 93.62 91 LEU A C 1
ATOM 673 O O . LEU A 1 91 ? 3.569 13.073 -9.137 1.00 93.62 91 LEU A O 1
ATOM 677 N N . LEU A 1 92 ? 3.385 12.717 -6.931 1.00 91.31 92 LEU A N 1
ATOM 678 C CA . LEU A 1 92 ? 4.664 13.329 -6.551 1.00 91.31 92 LEU A CA 1
ATOM 679 C C . LEU A 1 92 ? 5.867 12.591 -7.154 1.00 91.31 92 LEU A C 1
ATOM 681 O O . LEU A 1 92 ? 6.767 13.208 -7.736 1.00 91.31 92 LEU A O 1
ATOM 685 N N . VAL A 1 93 ? 5.878 11.258 -7.058 1.00 88.38 93 VAL A N 1
ATOM 686 C CA . VAL A 1 93 ? 6.906 10.419 -7.691 1.00 88.38 93 VAL A CA 1
ATOM 687 C C . VAL A 1 93 ? 6.872 10.608 -9.208 1.00 88.38 93 VAL A C 1
ATOM 689 O O . VAL A 1 93 ? 7.904 10.869 -9.831 1.00 88.38 93 VAL A O 1
ATOM 692 N N . GLY A 1 94 ? 5.683 10.529 -9.799 1.00 84.31 94 GLY A N 1
ATOM 693 C CA . GLY A 1 94 ? 5.458 10.609 -11.232 1.00 84.31 94 GLY A CA 1
ATOM 694 C C . GLY A 1 94 ? 5.782 11.978 -11.825 1.00 84.31 94 GLY A C 1
ATOM 695 O O . GLY A 1 94 ? 6.368 12.027 -12.897 1.00 84.31 94 GLY A O 1
ATOM 696 N N . MET A 1 95 ? 5.480 13.081 -11.137 1.00 83.81 95 MET A N 1
ATOM 697 C CA . MET A 1 95 ? 5.825 14.442 -11.566 1.00 83.81 95 MET A CA 1
ATOM 698 C C . MET A 1 95 ? 7.332 14.629 -11.689 1.00 83.81 95 MET A C 1
ATOM 700 O O . MET A 1 95 ? 7.813 15.186 -12.673 1.00 83.81 95 MET A O 1
ATOM 704 N N . HIS A 1 96 ? 8.089 14.121 -10.723 1.00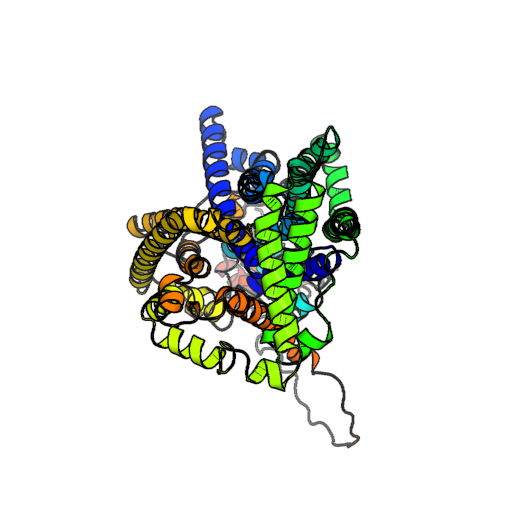 74.62 96 HIS A N 1
ATOM 705 C CA . HIS A 1 96 ? 9.540 14.223 -10.762 1.00 74.62 96 HIS A CA 1
ATOM 706 C C . HIS A 1 96 ? 10.172 13.304 -11.817 1.00 74.62 96 HIS A C 1
ATOM 708 O O . HIS A 1 96 ? 11.212 13.619 -12.391 1.00 74.62 96 HIS A O 1
ATOM 714 N N . LEU A 1 97 ? 9.550 12.155 -12.078 1.00 66.62 97 LEU A N 1
ATOM 715 C CA . LEU A 1 97 ? 9.988 11.200 -13.098 1.00 66.62 97 LEU A CA 1
ATOM 716 C C . LEU A 1 97 ? 9.379 11.469 -14.474 1.00 66.62 97 LEU A C 1
ATOM 718 O O . LEU A 1 97 ? 9.697 10.763 -15.434 1.00 66.62 97 LEU A O 1
ATOM 722 N N . ARG A 1 98 ? 8.532 12.497 -14.589 1.00 61.19 98 ARG A N 1
ATOM 723 C CA . ARG A 1 98 ? 7.816 12.857 -15.815 1.00 61.19 98 ARG A CA 1
ATOM 724 C C . ARG A 1 98 ? 8.771 13.160 -16.960 1.00 61.19 98 ARG A C 1
ATOM 726 O O . ARG A 1 98 ? 8.423 12.937 -18.106 1.00 61.19 98 ARG A O 1
ATOM 733 N N . THR A 1 99 ? 9.986 13.604 -16.660 1.00 56.75 99 THR A N 1
ATOM 734 C CA . THR A 1 99 ? 11.036 13.846 -17.659 1.00 56.75 99 THR A CA 1
ATOM 735 C C . THR A 1 99 ? 11.697 12.566 -18.170 1.00 56.75 99 THR A C 1
ATOM 737 O O . THR A 1 99 ? 12.344 12.590 -19.211 1.00 56.75 99 THR A O 1
ATOM 740 N N . ARG A 1 100 ? 11.535 11.440 -17.461 1.00 67.31 100 ARG A N 1
ATOM 741 C CA . ARG A 1 100 ? 12.179 10.158 -17.777 1.00 67.31 100 ARG A CA 1
ATOM 742 C C . ARG A 1 100 ? 11.242 9.155 -18.446 1.00 67.31 100 ARG A C 1
ATOM 744 O O . ARG A 1 100 ? 11.728 8.271 -19.138 1.00 67.31 100 ARG A O 1
ATOM 751 N N . PHE A 1 101 ? 9.927 9.260 -18.223 1.00 82.12 101 PHE A N 1
ATOM 752 C CA . PHE A 1 101 ? 8.895 8.377 -18.795 1.00 82.12 101 PHE A CA 1
ATOM 753 C C . PHE A 1 101 ? 9.182 6.865 -18.656 1.00 82.12 101 PHE A C 1
ATOM 755 O O . PHE A 1 101 ? 8.785 6.079 -19.505 1.00 82.12 101 PHE A O 1
ATOM 762 N N . GLN A 1 102 ? 9.849 6.440 -17.578 1.00 88.50 102 GLN A N 1
ATOM 763 C CA . GLN A 1 102 ? 10.290 5.047 -17.385 1.00 88.50 102 GLN A CA 1
ATOM 764 C C . GLN A 1 102 ? 9.213 4.106 -16.816 1.00 88.50 102 GLN A C 1
ATOM 766 O O . GLN A 1 102 ? 9.467 2.908 -16.702 1.00 88.50 102 GLN A O 1
ATOM 771 N N . LEU A 1 103 ? 8.036 4.633 -16.462 1.00 91.06 103 LEU A N 1
ATOM 772 C CA . LEU A 1 103 ? 6.902 3.873 -15.927 1.00 91.06 103 LEU A CA 1
ATOM 773 C C . LEU A 1 103 ? 5.783 3.754 -16.971 1.00 91.06 103 LEU A C 1
ATOM 775 O O . LEU A 1 103 ? 5.415 4.743 -17.614 1.00 91.06 103 LEU A O 1
ATOM 779 N N . GLY A 1 104 ? 5.243 2.544 -17.111 1.00 92.38 104 GLY A N 1
ATOM 780 C CA . GLY A 1 104 ? 4.071 2.221 -17.923 1.00 92.38 104 GLY A CA 1
ATOM 781 C C . GLY A 1 104 ? 2.763 2.584 -17.215 1.00 92.38 104 GLY A C 1
ATOM 782 O O . GLY A 1 104 ? 2.753 2.808 -16.008 1.00 92.38 104 GLY A O 1
ATOM 783 N N . LEU A 1 105 ? 1.633 2.628 -17.930 1.00 95.62 105 LEU A N 1
ATOM 784 C CA . LEU A 1 105 ? 0.310 2.817 -17.308 1.00 95.62 105 LEU A CA 1
ATOM 785 C C . LEU A 1 105 ? -0.019 1.662 -16.354 1.00 95.62 105 LEU A C 1
ATOM 787 O O . LEU A 1 105 ? -0.634 1.879 -15.313 1.00 95.62 105 LEU A O 1
ATOM 791 N N . THR A 1 106 ? 0.457 0.459 -16.677 1.00 97.31 106 THR A N 1
ATOM 792 C CA . THR A 1 106 ? 0.329 -0.736 -15.839 1.00 97.31 106 THR A CA 1
ATOM 793 C C . THR A 1 106 ? 1.020 -0.535 -14.493 1.00 97.31 106 THR A C 1
ATOM 795 O O . THR A 1 106 ? 0.506 -0.964 -13.465 1.00 97.31 106 THR A O 1
ATOM 798 N N . ASP A 1 107 ? 2.168 0.153 -14.479 1.00 96.12 107 ASP A N 1
ATOM 799 C CA . ASP A 1 107 ? 2.889 0.453 -13.241 1.00 96.12 107 ASP A CA 1
ATOM 800 C C . ASP A 1 107 ? 2.076 1.396 -12.353 1.00 96.12 107 ASP A C 1
ATOM 802 O O . ASP A 1 107 ? 1.941 1.146 -11.159 1.00 96.12 107 ASP A O 1
ATOM 806 N N . TYR A 1 108 ? 1.477 2.438 -12.935 1.00 97.12 108 TYR A N 1
ATOM 807 C CA . TYR A 1 108 ? 0.619 3.363 -12.196 1.00 97.12 108 TYR A CA 1
ATOM 808 C C . TYR A 1 108 ? -0.622 2.673 -11.607 1.00 97.12 108 TYR A C 1
ATOM 810 O O . TYR A 1 108 ? -0.969 2.934 -10.458 1.00 97.12 108 TYR A O 1
ATOM 818 N N . LEU A 1 109 ? -1.252 1.762 -12.353 1.00 98.06 109 LEU A N 1
ATOM 819 C CA . LEU A 1 109 ? -2.391 0.983 -11.861 1.00 98.06 109 LEU A CA 1
ATOM 820 C C . LEU A 1 109 ? -1.993 0.084 -10.683 1.00 98.06 109 LEU A C 1
ATOM 822 O O . LEU A 1 109 ? -2.633 0.125 -9.636 1.00 98.06 109 LEU A O 1
ATOM 826 N N . VAL A 1 110 ? -0.918 -0.699 -10.823 1.00 98.00 110 VAL A N 1
ATOM 827 C CA . VAL A 1 110 ? -0.474 -1.636 -9.775 1.00 98.00 110 VAL A CA 1
ATOM 828 C C . VAL A 1 110 ? -0.015 -0.892 -8.520 1.00 98.00 110 VAL A C 1
ATOM 830 O O . VAL A 1 110 ? -0.373 -1.282 -7.412 1.00 98.00 110 VAL A O 1
ATOM 833 N N . LEU A 1 111 ? 0.763 0.186 -8.672 1.00 97.81 111 LEU A N 1
ATOM 834 C CA . LEU A 1 111 ? 1.223 0.977 -7.528 1.00 97.81 111 LEU A CA 1
ATOM 835 C C . LEU A 1 111 ? 0.066 1.731 -6.851 1.00 97.81 111 LEU A C 1
ATOM 837 O O . LEU A 1 111 ? 0.064 1.845 -5.628 1.00 97.81 111 LEU A O 1
ATOM 841 N N . GLY A 1 112 ? -0.919 2.208 -7.620 1.00 98.19 112 GLY A N 1
ATOM 842 C CA . GLY A 1 112 ? -2.140 2.806 -7.079 1.00 98.19 112 GLY A CA 1
ATOM 843 C C . GLY A 1 112 ? -2.958 1.798 -6.276 1.00 98.19 112 GLY A C 1
ATOM 844 O O . GLY A 1 112 ? -3.273 2.054 -5.118 1.00 98.19 112 GLY A O 1
ATOM 845 N N . GLY A 1 113 ? -3.204 0.609 -6.834 1.00 98.06 113 GLY A N 1
ATOM 846 C CA . GLY A 1 113 ? -3.896 -0.469 -6.123 1.00 98.06 113 GLY A CA 1
ATOM 847 C C . GLY A 1 113 ? -3.177 -0.869 -4.835 1.00 98.06 113 GLY A C 1
ATOM 848 O O . GLY A 1 113 ? -3.818 -1.068 -3.809 1.00 98.06 113 GLY A O 1
ATOM 849 N N . ALA A 1 114 ? -1.842 -0.888 -4.845 1.00 98.31 114 ALA A N 1
ATOM 850 C CA . ALA A 1 114 ? -1.053 -1.141 -3.645 1.00 98.31 114 ALA A CA 1
ATOM 851 C C . ALA A 1 114 ? -1.180 -0.042 -2.573 1.00 98.31 114 ALA A C 1
ATOM 853 O O . ALA A 1 114 ? -1.254 -0.373 -1.393 1.00 98.31 114 ALA A O 1
ATOM 854 N N . LEU A 1 115 ? -1.243 1.244 -2.949 1.00 98.38 115 LEU A N 1
ATOM 855 C CA . LEU A 1 115 ? -1.519 2.327 -1.991 1.00 98.38 115 LEU A CA 1
ATOM 856 C C . LEU A 1 115 ? -2.911 2.188 -1.368 1.00 98.38 115 LEU A C 1
ATOM 858 O O . LEU A 1 115 ? -3.044 2.317 -0.153 1.00 98.38 115 LEU A O 1
ATOM 862 N N . GLY A 1 116 ? -3.926 1.876 -2.176 1.00 96.81 116 GLY A N 1
ATOM 863 C CA . GLY A 1 116 ? -5.279 1.618 -1.680 1.00 96.81 116 GLY A CA 1
ATOM 864 C C . GLY A 1 116 ? -5.342 0.409 -0.754 1.00 96.81 116 GLY A C 1
ATOM 865 O O . GLY A 1 116 ? -5.926 0.491 0.322 1.00 96.81 116 GLY A O 1
ATOM 866 N N . ALA A 1 117 ? -4.665 -0.683 -1.120 1.00 96.50 117 ALA A N 1
ATOM 867 C CA . ALA A 1 117 ? -4.565 -1.878 -0.290 1.00 96.50 117 ALA A CA 1
ATOM 868 C C . ALA A 1 117 ? -3.936 -1.571 1.074 1.00 96.50 117 ALA A C 1
ATOM 870 O O . ALA A 1 117 ? -4.424 -2.027 2.101 1.00 96.50 117 ALA A O 1
ATOM 871 N N . GLY A 1 118 ? -2.881 -0.754 1.087 1.00 95.31 118 GLY A N 1
ATOM 872 C CA . GLY A 1 118 ? -2.272 -0.256 2.312 1.00 95.31 118 GLY A CA 1
ATOM 873 C C . GLY A 1 118 ? -3.224 0.576 3.161 1.00 95.31 118 GLY A C 1
ATOM 874 O O . GLY A 1 118 ? -3.357 0.340 4.356 1.00 95.31 118 GLY A O 1
ATOM 875 N N . PHE A 1 119 ? -3.915 1.532 2.548 1.00 94.00 119 PHE A N 1
ATOM 876 C CA . PHE A 1 119 ? -4.877 2.364 3.262 1.00 94.00 119 PHE A CA 1
ATOM 877 C C . PHE A 1 119 ? -5.992 1.521 3.903 1.00 94.00 119 PHE A C 1
ATOM 879 O O . PHE A 1 119 ? -6.234 1.631 5.101 1.00 94.00 119 PHE A O 1
ATOM 886 N N . GLY A 1 120 ? -6.626 0.630 3.133 1.00 91.19 120 GLY A N 1
ATOM 887 C CA . GLY A 1 120 ? -7.687 -0.236 3.656 1.00 91.19 120 GLY A CA 1
ATOM 888 C C . GLY A 1 120 ? -7.180 -1.260 4.681 1.00 91.19 120 GLY A C 1
ATOM 889 O O . GLY A 1 120 ? -7.898 -1.624 5.607 1.00 91.19 120 GLY A O 1
ATOM 890 N N . LEU A 1 121 ? -5.920 -1.699 4.571 1.00 92.38 121 LEU A N 1
ATOM 891 C CA . LEU A 1 121 ? -5.289 -2.556 5.577 1.00 92.38 121 LEU A CA 1
ATOM 892 C C . LEU A 1 121 ? -5.091 -1.818 6.904 1.00 92.38 121 LEU A C 1
ATOM 894 O O . LEU A 1 121 ? -5.339 -2.401 7.957 1.00 92.38 121 LEU A O 1
ATOM 898 N N . LEU A 1 122 ? -4.662 -0.549 6.874 1.00 90.19 122 LEU A N 1
ATOM 899 C CA . LEU A 1 122 ? -4.598 0.272 8.085 1.00 90.19 122 LEU A CA 1
ATOM 900 C C . LEU A 1 122 ? -5.970 0.323 8.754 1.00 90.19 122 LEU A C 1
ATOM 902 O O . LEU A 1 122 ? -6.071 0.053 9.945 1.00 90.19 122 LEU A O 1
ATOM 906 N N . GLU A 1 123 ? -7.010 0.640 7.989 1.00 84.88 123 GLU A N 1
ATOM 907 C CA . GLU A 1 123 ? -8.376 0.716 8.494 1.00 84.88 123 GLU A CA 1
ATOM 908 C C . GLU A 1 123 ? -8.822 -0.594 9.160 1.00 84.88 123 GLU A C 1
ATOM 910 O O . GLU A 1 123 ? -9.286 -0.574 10.302 1.00 84.88 123 GLU A O 1
ATOM 915 N N . ALA A 1 124 ? -8.605 -1.736 8.501 1.00 87.00 124 ALA A N 1
ATOM 916 C CA . ALA A 1 124 ? -8.927 -3.048 9.059 1.00 87.00 124 ALA A CA 1
ATOM 917 C C . ALA A 1 124 ? -8.145 -3.344 10.353 1.00 87.00 124 ALA A C 1
ATOM 919 O O . ALA A 1 124 ? -8.719 -3.818 11.336 1.00 87.00 124 ALA A O 1
ATOM 920 N N . ILE A 1 125 ? -6.845 -3.030 10.393 1.00 87.88 125 ILE A N 1
ATOM 921 C CA . ILE A 1 125 ? -6.004 -3.245 11.580 1.00 87.88 125 ILE A CA 1
ATOM 922 C C . ILE A 1 125 ? -6.477 -2.374 12.743 1.00 87.88 125 ILE A C 1
ATOM 924 O O . ILE A 1 125 ? -6.642 -2.884 13.853 1.00 87.88 125 ILE A O 1
ATOM 928 N N . LEU A 1 126 ? -6.702 -1.082 12.504 1.00 84.50 126 LEU A N 1
ATOM 929 C CA . LEU A 1 126 ? -7.160 -0.146 13.527 1.00 84.50 126 LEU A CA 1
ATOM 930 C C . LEU A 1 126 ? -8.501 -0.592 14.127 1.00 84.50 126 LEU A C 1
ATOM 932 O O . LEU A 1 126 ? -8.653 -0.580 15.346 1.00 84.50 126 LEU A O 1
ATOM 936 N N . ARG A 1 127 ? -9.420 -1.090 13.292 1.00 79.94 127 ARG A N 1
ATOM 937 C CA . ARG A 1 127 ? -10.737 -1.576 13.724 1.00 79.94 127 ARG A CA 1
ATOM 938 C C . ARG A 1 127 ? -10.690 -2.890 14.491 1.00 79.94 127 ARG A C 1
ATOM 940 O O . ARG A 1 127 ? -11.350 -3.016 15.517 1.00 79.94 127 ARG A O 1
ATOM 947 N N . PHE A 1 128 ? -9.952 -3.880 13.988 1.00 84.19 128 PHE A N 1
ATOM 948 C CA . PHE A 1 128 ? -10.225 -5.278 14.339 1.00 84.19 128 PHE A CA 1
ATOM 949 C C . PHE A 1 128 ? -9.035 -6.033 14.940 1.00 84.19 128 PHE A C 1
ATOM 951 O O . PHE A 1 128 ? -9.232 -7.074 15.563 1.00 84.19 128 PHE A O 1
ATOM 958 N N . SER A 1 129 ? -7.800 -5.535 14.811 1.00 84.81 129 SER A N 1
ATOM 959 C CA . SER A 1 129 ? -6.603 -6.304 15.214 1.00 84.81 129 SER A CA 1
ATOM 960 C C . SER A 1 129 ? -6.510 -6.609 16.714 1.00 84.81 129 SER A C 1
ATOM 962 O O . SER A 1 129 ? -5.904 -7.610 17.097 1.00 84.81 129 SER A O 1
ATOM 964 N N . HIS A 1 130 ? -7.112 -5.767 17.555 1.00 84.31 130 HIS A N 1
ATOM 965 C CA . HIS A 1 130 ? -7.145 -5.909 19.013 1.00 84.31 130 HIS A CA 1
ATOM 966 C C . HIS A 1 130 ? -8.338 -6.750 19.510 1.00 84.31 130 HIS A C 1
ATOM 968 O O . HIS A 1 130 ? -8.464 -7.007 20.707 1.00 84.31 130 HIS A O 1
ATOM 974 N N . LEU A 1 131 ? -9.220 -7.179 18.599 1.00 85.44 131 LEU A N 1
ATOM 975 C CA . LEU A 1 131 ? -10.426 -7.955 18.900 1.00 85.44 131 LEU A CA 1
ATOM 976 C C . LEU A 1 131 ? -10.221 -9.462 18.695 1.00 85.44 131 LEU A C 1
ATOM 978 O O . LEU A 1 131 ? -11.198 -10.205 18.647 1.00 85.44 131 LEU A O 1
ATOM 982 N N . ALA A 1 132 ? -8.972 -9.936 18.617 1.00 84.38 132 ALA A N 1
ATOM 983 C CA . ALA A 1 132 ? -8.666 -11.347 18.375 1.00 84.38 132 ALA A CA 1
ATOM 984 C C . ALA A 1 132 ? -9.315 -12.289 19.402 1.00 84.38 132 ALA A C 1
ATOM 986 O O . ALA A 1 132 ? -9.781 -13.365 19.047 1.00 84.38 132 ALA A O 1
ATOM 987 N N . GLY A 1 133 ? -9.423 -11.856 20.662 1.00 83.81 133 GLY A N 1
ATOM 988 C CA . GLY A 1 133 ? -10.094 -12.623 21.716 1.00 83.81 133 GLY A CA 1
ATOM 989 C C . GLY A 1 133 ? -11.625 -12.666 21.624 1.00 83.81 133 GLY A C 1
ATOM 990 O O . GLY A 1 133 ? -12.237 -13.336 22.443 1.00 83.81 133 GLY A O 1
ATOM 991 N N . ARG A 1 134 ? -12.246 -11.934 20.688 1.00 84.69 134 ARG A N 1
ATOM 992 C CA . ARG A 1 134 ? -13.698 -11.964 20.421 1.00 84.69 134 ARG A CA 1
ATOM 993 C C . ARG A 1 134 ? -14.047 -12.718 19.142 1.00 84.69 134 ARG A C 1
ATOM 995 O O . ARG A 1 134 ? -15.219 -12.819 18.800 1.00 84.69 134 ARG A O 1
ATOM 1002 N N . ALA A 1 135 ? -13.042 -13.154 18.395 1.00 86.38 135 ALA A N 1
ATOM 1003 C CA . ALA A 1 135 ? -13.257 -13.740 17.095 1.00 86.38 135 ALA A CA 1
ATOM 1004 C C . ALA A 1 135 ? -13.687 -15.202 17.212 1.00 86.38 135 ALA A C 1
ATOM 1006 O O . ALA A 1 135 ? -13.079 -15.986 17.940 1.00 86.38 135 ALA A O 1
ATOM 1007 N N . ILE A 1 136 ? -14.721 -15.550 16.459 1.00 86.50 136 ILE A N 1
ATOM 1008 C CA . ILE A 1 136 ? -15.311 -16.880 16.383 1.00 86.50 136 ILE A CA 1
ATOM 1009 C C . ILE A 1 136 ? -14.802 -17.523 15.096 1.00 86.50 136 ILE A C 1
ATOM 1011 O O . ILE A 1 136 ? -14.887 -16.915 14.028 1.00 86.50 136 ILE A O 1
ATOM 1015 N N . ALA A 1 137 ? -14.230 -18.720 15.192 1.00 86.31 137 ALA A N 1
ATOM 1016 C CA . ALA A 1 137 ? -13.780 -19.458 14.017 1.00 86.31 137 ALA A CA 1
ATOM 1017 C C . ALA A 1 137 ? -14.983 -19.941 13.190 1.00 86.31 137 ALA A C 1
ATOM 1019 O O . ALA A 1 137 ? -15.983 -20.394 13.744 1.00 86.31 137 ALA A O 1
ATOM 1020 N N . VAL A 1 138 ? -14.869 -19.849 11.868 1.00 85.19 138 VAL A N 1
ATOM 1021 C CA . VAL A 1 138 ? -15.838 -20.342 10.880 1.00 85.19 138 VAL A CA 1
ATOM 1022 C C . VAL A 1 138 ? -15.087 -21.074 9.756 1.00 85.19 138 VAL A C 1
ATOM 1024 O O . VAL A 1 138 ? -13.876 -20.887 9.653 1.00 85.19 138 VAL A O 1
ATOM 1027 N N . PRO A 1 139 ? -15.752 -21.893 8.913 1.00 79.75 139 PRO A N 1
ATOM 1028 C CA . PRO A 1 139 ? -15.081 -22.782 7.952 1.00 79.75 139 PRO A CA 1
ATOM 1029 C C . PRO A 1 139 ? -14.070 -22.143 6.986 1.00 79.75 139 PRO A C 1
ATOM 1031 O O . PRO A 1 139 ? -13.202 -22.857 6.507 1.00 79.75 139 PRO A O 1
ATOM 1034 N N . ASP A 1 140 ? -14.149 -20.830 6.751 1.00 83.69 140 ASP A N 1
ATOM 1035 C CA . ASP A 1 140 ? -13.272 -20.095 5.826 1.00 83.69 140 ASP A CA 1
ATOM 1036 C C . ASP A 1 140 ? -12.510 -18.930 6.505 1.00 83.69 140 ASP A C 1
ATOM 1038 O O . ASP A 1 140 ? -11.933 -18.057 5.846 1.00 83.69 140 ASP A O 1
ATOM 1042 N N . GLY A 1 141 ? -12.532 -18.847 7.841 1.00 88.31 141 GLY A N 1
ATOM 1043 C CA . GLY A 1 141 ? -11.851 -17.776 8.568 1.00 88.31 141 GLY A CA 1
ATOM 1044 C C . GLY A 1 141 ? -12.419 -17.472 9.945 1.00 88.31 141 GLY A C 1
ATOM 1045 O O . GLY A 1 141 ? -12.699 -18.358 10.750 1.00 88.31 141 GLY A O 1
ATOM 1046 N N . TRP A 1 142 ? -12.557 -16.182 10.249 1.00 87.88 142 TRP A N 1
ATOM 1047 C CA . TRP A 1 142 ? -13.027 -15.707 11.548 1.00 87.88 142 TRP A CA 1
ATOM 1048 C C . TRP A 1 142 ? -14.098 -14.642 11.405 1.00 87.88 142 TRP A C 1
ATOM 1050 O O . TRP A 1 142 ? -13.985 -13.731 10.588 1.00 87.88 142 TRP A O 1
ATOM 1060 N N . ILE A 1 143 ? -15.093 -14.705 12.281 1.00 86.94 143 ILE A N 1
ATOM 1061 C CA . ILE A 1 143 ? -16.086 -13.657 12.465 1.00 86.94 143 ILE A CA 1
ATOM 1062 C C . ILE A 1 143 ? -15.758 -12.883 13.737 1.00 86.94 143 ILE A C 1
ATOM 1064 O O . ILE A 1 143 ? -15.603 -13.462 14.806 1.00 86.94 143 ILE A O 1
ATOM 1068 N N . VAL A 1 144 ? -15.687 -11.560 13.636 1.00 83.62 144 VAL A N 1
ATOM 1069 C CA . VAL A 1 144 ? -15.621 -10.641 14.773 1.00 83.62 144 VAL A CA 1
ATOM 1070 C C . VAL A 1 144 ? -17.006 -10.032 14.969 1.00 83.62 144 VAL A C 1
ATOM 1072 O O . VAL A 1 144 ? -17.441 -9.239 14.127 1.00 83.62 144 VAL A O 1
ATOM 1075 N N . PRO A 1 145 ? -17.714 -10.366 16.061 1.00 75.94 145 PRO A N 1
ATOM 1076 C CA . PRO A 1 145 ? -18.987 -9.735 16.380 1.00 75.94 145 PRO A CA 1
ATOM 1077 C C . PRO A 1 145 ? -18.785 -8.237 16.660 1.00 75.94 145 PRO A C 1
ATOM 1079 O O . PRO A 1 145 ? -18.065 -7.859 17.588 1.00 75.94 145 PRO A O 1
ATOM 1082 N N . SER A 1 146 ? -19.417 -7.378 15.857 1.00 64.94 146 SER A N 1
ATOM 1083 C CA . SER A 1 146 ? -19.339 -5.915 15.968 1.00 64.94 146 SER A CA 1
ATOM 1084 C C . SER A 1 146 ? -20.728 -5.274 15.857 1.00 64.94 146 SER A C 1
ATOM 1086 O O . SER A 1 146 ? -21.049 -4.605 14.881 1.00 64.94 146 SER A O 1
ATOM 1088 N N . GLY A 1 147 ? -21.576 -5.478 16.869 1.00 61.12 147 GLY A N 1
ATOM 1089 C CA . GLY A 1 147 ? -22.955 -4.975 16.853 1.00 61.12 147 GLY A CA 1
ATOM 1090 C C . GLY A 1 147 ? -23.844 -5.750 15.874 1.00 61.12 147 GLY A C 1
ATOM 1091 O O . GLY A 1 147 ? -23.796 -6.976 15.845 1.00 61.12 147 GLY A O 1
ATOM 1092 N N . LEU A 1 148 ? -24.660 -5.039 15.085 1.00 49.75 148 LEU A N 1
ATOM 1093 C CA . LEU A 1 148 ? -25.628 -5.630 14.143 1.00 49.75 148 LEU A CA 1
ATOM 1094 C C . LEU A 1 148 ? -25.000 -6.168 12.842 1.00 49.75 148 LEU A C 1
ATOM 1096 O O . LEU A 1 148 ? -25.668 -6.890 12.102 1.00 49.75 148 LEU A O 1
ATOM 1100 N N . SER A 1 149 ? -23.739 -5.835 12.550 1.00 59.00 149 SER A N 1
ATOM 1101 C CA . SER A 1 149 ? -22.984 -6.401 11.430 1.00 59.00 149 SER A CA 1
ATOM 1102 C C . SER A 1 149 ? -21.768 -7.161 11.947 1.00 59.00 149 SER A C 1
ATOM 1104 O O . SER A 1 149 ? -21.010 -6.687 12.796 1.00 59.00 149 SER A O 1
ATOM 1106 N N . ALA A 1 150 ? -21.589 -8.378 11.448 1.00 71.88 150 ALA A N 1
ATOM 1107 C CA . ALA A 1 150 ? -20.445 -9.199 11.793 1.00 71.88 150 ALA A CA 1
ATOM 1108 C C . ALA A 1 150 ? -19.326 -8.938 10.778 1.00 71.88 150 ALA A C 1
ATOM 1110 O O . ALA A 1 150 ? -19.575 -8.870 9.572 1.00 71.88 150 ALA A O 1
ATOM 1111 N N . THR A 1 151 ? -18.097 -8.768 11.261 1.00 83.06 151 THR A N 1
ATOM 1112 C CA . THR A 1 151 ? -16.942 -8.576 10.380 1.00 83.06 151 THR A CA 1
ATOM 1113 C C . THR A 1 151 ? -16.286 -9.918 10.109 1.00 83.06 151 THR A C 1
ATOM 1115 O O . THR A 1 151 ? -15.921 -10.622 11.045 1.00 83.06 151 THR A O 1
ATOM 1118 N N . TYR A 1 152 ? -16.092 -10.255 8.844 1.00 86.81 152 TYR A N 1
ATOM 1119 C CA . TYR A 1 152 ? -15.400 -11.460 8.416 1.00 86.81 152 TYR A CA 1
ATOM 1120 C C . TYR A 1 152 ? -13.927 -11.170 8.103 1.00 86.81 152 TYR A C 1
ATOM 1122 O O . TYR A 1 152 ? -13.602 -10.173 7.457 1.00 86.81 152 TYR A O 1
ATOM 1130 N N . VAL A 1 153 ? -13.032 -12.046 8.560 1.00 89.88 153 VAL A N 1
ATOM 1131 C CA . VAL A 1 153 ? -11.597 -12.051 8.253 1.00 89.88 153 VAL A CA 1
ATOM 1132 C C . VAL A 1 153 ? -11.271 -13.407 7.623 1.00 89.88 153 VAL A C 1
ATOM 1134 O O . VAL A 1 153 ? -11.421 -14.413 8.316 1.00 89.88 153 VAL A O 1
ATOM 1137 N N . PRO A 1 154 ? -10.828 -13.461 6.355 1.00 90.44 154 PRO A N 1
ATOM 1138 C CA . PRO A 1 154 ? -10.594 -14.728 5.666 1.00 90.44 154 PRO A CA 1
ATOM 1139 C C . PRO A 1 154 ? -9.358 -15.458 6.202 1.00 90.44 154 PRO A C 1
ATOM 1141 O O . PRO A 1 154 ? -8.393 -14.818 6.627 1.00 90.44 154 PRO A O 1
ATOM 1144 N N . ASP A 1 155 ? -9.363 -16.786 6.137 1.00 88.62 155 ASP A N 1
ATOM 1145 C CA . ASP A 1 155 ? -8.164 -17.613 6.279 1.00 88.62 155 ASP A CA 1
ATOM 1146 C C . ASP A 1 155 ? -7.354 -17.704 4.973 1.00 88.62 155 ASP A C 1
ATOM 1148 O O . ASP A 1 155 ? -7.644 -17.049 3.969 1.00 88.62 155 ASP A O 1
ATOM 1152 N N . ALA A 1 156 ? -6.292 -18.509 4.985 1.00 88.88 156 ALA A N 1
ATOM 1153 C CA . ALA A 1 156 ? -5.438 -18.715 3.824 1.00 88.88 156 ALA A CA 1
ATOM 1154 C C . ALA A 1 156 ? -6.151 -19.364 2.624 1.00 88.88 156 ALA A C 1
ATOM 1156 O O . ALA A 1 156 ? -5.886 -18.962 1.488 1.00 88.88 156 ALA A O 1
ATOM 1157 N N . GLY A 1 157 ? -7.044 -20.332 2.848 1.00 87.50 157 GLY A N 1
ATOM 1158 C CA . GLY A 1 157 ? -7.787 -21.007 1.782 1.00 87.50 157 GLY A CA 1
ATOM 1159 C C . GLY A 1 157 ? -8.733 -20.040 1.076 1.00 87.50 157 GLY A C 1
ATOM 1160 O O . GLY A 1 157 ? -8.697 -19.896 -0.150 1.00 87.50 157 GLY A O 1
ATOM 1161 N N . ALA A 1 158 ? -9.487 -19.275 1.861 1.00 89.19 158 ALA A N 1
ATOM 1162 C CA . ALA A 1 158 ? -10.390 -18.244 1.377 1.00 89.19 158 ALA A CA 1
ATOM 1163 C C . ALA A 1 158 ? -9.641 -17.104 0.659 1.00 89.19 158 ALA A C 1
ATOM 1165 O O . ALA A 1 158 ? -10.103 -16.593 -0.365 1.00 89.19 158 ALA A O 1
ATOM 1166 N N . ILE A 1 159 ? -8.447 -16.726 1.136 1.00 92.06 159 ILE A N 1
ATOM 1167 C CA . ILE A 1 159 ? -7.553 -15.779 0.445 1.00 92.06 159 ILE A CA 1
ATOM 1168 C C . ILE A 1 159 ? -7.095 -16.342 -0.907 1.00 92.06 159 ILE A C 1
ATOM 1170 O O . ILE A 1 159 ? -7.142 -15.631 -1.909 1.00 92.06 159 ILE A O 1
ATOM 1174 N N . ALA A 1 160 ? -6.657 -17.601 -0.956 1.00 88.94 160 ALA A N 1
ATOM 1175 C CA . ALA A 1 160 ? -6.156 -18.222 -2.182 1.00 88.94 160 ALA A CA 1
ATOM 1176 C C . ALA A 1 160 ? -7.244 -18.357 -3.259 1.00 88.94 160 ALA A C 1
ATOM 1178 O O . ALA A 1 160 ? -6.970 -18.156 -4.443 1.00 88.94 160 ALA A O 1
ATOM 1179 N N . GLY A 1 161 ? -8.469 -18.696 -2.845 1.00 88.38 161 GLY A N 1
ATOM 1180 C CA . GLY A 1 161 ? -9.607 -18.937 -3.735 1.00 88.38 161 GLY A CA 1
ATOM 1181 C C . GLY A 1 161 ? -10.323 -17.679 -4.232 1.00 88.38 161 GLY A C 1
ATOM 1182 O O . GLY A 1 161 ? -11.202 -17.780 -5.086 1.00 88.38 161 GLY A O 1
ATOM 1183 N N . SER A 1 162 ? -9.968 -16.496 -3.730 1.00 89.12 162 SER A N 1
ATOM 1184 C CA . SER A 1 162 ? -10.717 -15.265 -3.984 1.00 89.12 162 SER A CA 1
ATOM 1185 C C . SER A 1 162 ? -9.999 -14.278 -4.896 1.00 89.12 162 SER A C 1
ATOM 1187 O O . SER A 1 162 ? -8.772 -14.238 -5.022 1.00 89.12 162 SER A O 1
ATOM 1189 N N . TRP A 1 163 ? -10.797 -13.441 -5.556 1.00 91.94 163 TRP A N 1
ATOM 1190 C CA . TRP A 1 163 ? -10.307 -12.358 -6.395 1.00 91.94 163 TRP A CA 1
ATOM 1191 C C . TRP A 1 163 ? -10.191 -11.065 -5.587 1.00 91.94 163 TRP A C 1
ATOM 1193 O O . TRP A 1 163 ? -11.197 -10.505 -5.156 1.00 91.94 163 TRP A O 1
ATOM 1203 N N . LEU A 1 164 ? -8.957 -10.576 -5.431 1.00 92.00 164 LEU A N 1
ATOM 1204 C CA . LEU A 1 164 ? -8.615 -9.379 -4.661 1.00 92.00 164 LEU A CA 1
ATOM 1205 C C . LEU A 1 164 ? -9.211 -9.422 -3.244 1.00 92.00 164 LEU A C 1
ATOM 1207 O O . LEU A 1 164 ? -10.022 -8.553 -2.926 1.00 92.00 164 LEU A O 1
ATOM 1211 N N . PRO A 1 165 ? -8.832 -10.401 -2.401 1.00 93.06 165 PRO A N 1
ATOM 1212 C CA . PRO A 1 165 ? -9.436 -10.577 -1.083 1.00 93.06 165 PRO A CA 1
ATOM 1213 C C . PRO A 1 165 ? -9.343 -9.315 -0.230 1.00 93.06 165 PRO A C 1
ATOM 1215 O O . PRO A 1 165 ? -8.261 -8.743 -0.049 1.00 93.06 165 PRO A O 1
ATOM 1218 N N . ALA A 1 166 ? -10.477 -8.902 0.332 1.00 90.56 166 ALA A N 1
ATOM 1219 C CA . ALA A 1 166 ? -10.514 -7.869 1.352 1.00 90.56 166 ALA A CA 1
ATOM 1220 C C . ALA A 1 166 ? -9.841 -8.356 2.653 1.00 90.56 166 ALA A C 1
ATOM 1222 O O . ALA A 1 166 ? -10.028 -9.506 3.053 1.00 90.56 166 ALA A O 1
ATOM 1223 N N . PRO A 1 167 ? -9.080 -7.491 3.352 1.00 90.56 167 PRO A N 1
ATOM 1224 C CA . PRO A 1 167 ? -8.479 -7.827 4.643 1.00 90.56 167 PRO A CA 1
ATOM 1225 C C . PRO A 1 167 ? -9.532 -8.070 5.728 1.00 90.56 167 PRO A C 1
ATOM 1227 O O . PRO A 1 167 ? -9.300 -8.852 6.644 1.00 90.56 167 PRO A O 1
ATOM 1230 N N . ALA A 1 168 ? -10.675 -7.399 5.619 1.00 87.62 168 ALA A N 1
ATOM 1231 C CA . ALA A 1 168 ? -11.868 -7.623 6.414 1.00 87.62 168 ALA A CA 1
ATOM 1232 C C . ALA A 1 168 ? -13.087 -7.187 5.586 1.00 87.62 168 ALA A C 1
ATOM 1234 O O . ALA A 1 168 ? -12.992 -6.195 4.855 1.00 87.62 168 ALA A O 1
ATOM 1235 N N . SER A 1 169 ? -14.210 -7.894 5.698 1.00 79.12 169 SER A N 1
ATOM 1236 C CA . SER A 1 169 ? -15.468 -7.530 5.036 1.00 79.12 169 SER A CA 1
ATOM 1237 C C . SER A 1 169 ? -16.630 -7.472 6.023 1.00 79.12 169 SER A C 1
ATOM 1239 O O . SER A 1 169 ? -16.720 -8.255 6.967 1.00 79.12 169 SER A O 1
ATOM 1241 N N . SER A 1 170 ? -17.520 -6.506 5.813 1.00 65.75 170 SER A N 1
ATOM 1242 C CA . SER A 1 170 ? -18.711 -6.301 6.637 1.00 65.75 170 SER A CA 1
ATOM 1243 C C . SER A 1 170 ? -19.884 -7.018 5.976 1.00 65.75 170 SER A C 1
ATOM 1245 O O . SER A 1 170 ? -20.561 -6.447 5.124 1.00 65.75 170 SER A O 1
ATOM 1247 N N . GLY A 1 171 ? -20.114 -8.279 6.336 1.00 52.97 171 GLY A N 1
ATOM 1248 C CA . GLY A 1 171 ? -21.252 -9.039 5.830 1.00 52.97 171 GLY A CA 1
ATOM 1249 C C . GLY A 1 171 ? -22.502 -8.762 6.662 1.00 52.97 171 GLY A C 1
ATOM 1250 O O . GLY A 1 171 ? -22.512 -8.984 7.875 1.00 52.97 171 GLY A O 1
ATOM 1251 N N . LEU A 1 172 ? -23.594 -8.333 6.025 1.00 41.12 172 LEU A N 1
ATOM 1252 C CA . LEU A 1 172 ? -24.916 -8.487 6.626 1.00 41.12 172 LEU A CA 1
ATOM 1253 C C . LEU A 1 172 ? -25.336 -9.949 6.417 1.00 41.12 172 LEU A C 1
ATOM 1255 O O . LEU A 1 172 ? -25.825 -10.288 5.349 1.00 41.12 172 LEU A O 1
ATOM 1259 N N . LEU A 1 173 ? -25.050 -10.805 7.406 1.00 37.53 173 LEU A N 1
ATOM 1260 C CA . LEU A 1 173 ? -25.649 -12.130 7.665 1.00 37.53 173 LEU A CA 1
ATOM 1261 C C . LEU A 1 173 ? -26.361 -12.811 6.468 1.00 37.53 173 LEU A C 1
ATOM 1263 O O . LEU A 1 173 ? -27.564 -13.051 6.527 1.00 37.53 173 LEU A O 1
ATOM 1267 N N . VAL A 1 174 ? -25.639 -13.163 5.395 1.00 33.84 174 VAL A N 1
ATOM 1268 C CA . VAL A 1 174 ? -26.157 -14.063 4.347 1.00 33.84 174 VAL A CA 1
ATOM 1269 C C . VAL A 1 174 ? -25.032 -14.939 3.787 1.00 33.84 174 VAL A C 1
ATOM 1271 O O . VAL A 1 174 ? -24.187 -14.455 3.048 1.00 33.84 174 VAL A O 1
ATOM 1274 N N . PHE A 1 175 ? -25.053 -16.221 4.172 1.00 36.78 175 PHE A N 1
ATOM 1275 C CA . PHE A 1 175 ? -24.872 -17.473 3.403 1.00 36.78 175 PHE A CA 1
ATOM 1276 C C . PHE A 1 175 ? -23.967 -17.588 2.151 1.00 36.78 175 PHE A C 1
ATOM 1278 O O . PHE A 1 175 ? -23.991 -18.636 1.510 1.00 36.78 175 PHE A O 1
ATOM 1285 N N . VAL A 1 176 ? -23.136 -16.612 1.794 1.00 36.84 176 VAL A N 1
ATOM 1286 C CA . VAL A 1 176 ? -22.167 -16.740 0.695 1.00 36.84 176 VAL A CA 1
ATOM 1287 C C . VAL A 1 176 ? -20.769 -16.623 1.292 1.00 36.84 176 VAL A C 1
ATOM 1289 O O . VAL A 1 176 ? -20.284 -15.526 1.545 1.00 36.84 176 VAL A O 1
ATOM 1292 N N . GLY A 1 177 ? -20.167 -17.770 1.613 1.00 44.59 177 GLY A N 1
ATOM 1293 C CA . GLY A 1 177 ? -18.806 -17.851 2.148 1.00 44.59 177 GLY A CA 1
ATOM 1294 C C . GLY A 1 177 ? -17.767 -17.323 1.153 1.00 44.59 177 GLY A C 1
ATOM 1295 O O . GLY A 1 177 ? -17.880 -17.554 -0.052 1.00 44.59 177 GLY A O 1
ATOM 1296 N N . GLY A 1 178 ? -16.770 -16.599 1.669 1.00 50.38 178 GLY A N 1
ATOM 1297 C CA . GLY A 1 178 ? -15.638 -16.053 0.915 1.00 50.38 178 GLY A CA 1
ATOM 1298 C C . GLY A 1 178 ? -15.419 -14.546 1.135 1.00 50.38 178 GLY A C 1
ATOM 1299 O O . GLY A 1 178 ? -16.351 -13.820 1.474 1.00 50.38 178 GLY A O 1
ATOM 1300 N N . PRO A 1 179 ? -14.182 -14.040 0.981 1.00 56.31 179 PRO A N 1
ATOM 1301 C CA . PRO A 1 179 ? -13.899 -12.618 1.132 1.00 56.31 179 PRO A CA 1
ATOM 1302 C C . PRO A 1 179 ? -14.437 -11.812 -0.055 1.00 56.31 179 PRO A C 1
ATOM 1304 O O . PRO A 1 179 ? -14.296 -12.206 -1.215 1.00 56.31 179 PRO A O 1
ATOM 1307 N N . ASP A 1 180 ? -14.982 -10.633 0.244 1.00 79.38 180 ASP A N 1
ATOM 1308 C CA . ASP A 1 180 ? -15.390 -9.668 -0.774 1.00 79.38 180 ASP A CA 1
ATOM 1309 C C . ASP A 1 180 ? -14.185 -9.104 -1.538 1.00 79.38 180 ASP A C 1
ATOM 1311 O O . ASP A 1 180 ? -13.043 -9.104 -1.066 1.00 79.38 180 ASP A O 1
ATOM 1315 N N . THR A 1 181 ? -14.454 -8.545 -2.720 1.00 86.06 181 THR A N 1
ATOM 1316 C CA . THR A 1 181 ? -13.460 -7.755 -3.453 1.00 86.06 181 THR A CA 1
ATOM 1317 C C . THR A 1 181 ? -13.018 -6.551 -2.623 1.00 86.06 181 THR A C 1
ATOM 1319 O O . THR A 1 181 ? -13.828 -5.743 -2.170 1.00 86.06 181 THR A O 1
ATOM 1322 N N . PHE A 1 182 ? -11.706 -6.369 -2.499 1.00 90.94 182 PHE A N 1
ATOM 1323 C CA . PHE A 1 182 ? -11.108 -5.285 -1.739 1.00 90.94 182 PHE A CA 1
ATOM 1324 C C . PHE A 1 182 ? -11.328 -3.914 -2.407 1.00 90.94 182 PHE A C 1
ATOM 1326 O O . PHE A 1 182 ? -10.574 -3.501 -3.294 1.00 90.94 182 PHE A O 1
ATOM 1333 N N . LEU A 1 183 ? -12.344 -3.178 -1.938 1.00 89.88 183 LEU A N 1
ATOM 1334 C CA . LEU A 1 183 ? -12.793 -1.910 -2.530 1.00 89.88 183 LEU A CA 1
ATOM 1335 C C . LEU A 1 183 ? -11.676 -0.855 -2.629 1.00 89.88 183 LEU A C 1
ATOM 1337 O O . LEU A 1 183 ? -11.436 -0.324 -3.712 1.00 89.88 183 LEU A O 1
ATOM 1341 N N . HIS A 1 184 ? -10.929 -0.607 -1.542 1.00 92.81 184 HIS A N 1
ATOM 1342 C CA . HIS A 1 184 ? -9.845 0.391 -1.538 1.00 92.81 184 HIS A CA 1
ATOM 1343 C C . HIS A 1 184 ? -8.764 0.076 -2.577 1.00 92.81 184 HIS A C 1
ATOM 1345 O O . HIS A 1 184 ? -8.283 0.973 -3.269 1.00 92.81 184 HIS A O 1
ATOM 1351 N N . LEU A 1 185 ? -8.393 -1.201 -2.712 1.00 95.44 185 LEU A N 1
ATOM 1352 C CA . LEU A 1 185 ? -7.438 -1.645 -3.722 1.00 95.44 185 LEU A CA 1
ATOM 1353 C C . LEU A 1 185 ? -7.996 -1.393 -5.129 1.00 95.44 185 LEU A C 1
ATOM 1355 O O . LEU A 1 185 ? -7.287 -0.840 -5.973 1.00 95.44 185 LEU A O 1
ATOM 1359 N N . ALA A 1 186 ? -9.255 -1.754 -5.386 1.00 94.75 186 ALA A N 1
ATOM 1360 C CA . ALA A 1 186 ? -9.870 -1.594 -6.700 1.00 94.75 186 ALA A CA 1
ATOM 1361 C C . ALA A 1 186 ? -10.018 -0.116 -7.110 1.00 94.75 186 ALA A C 1
ATOM 1363 O O . ALA A 1 186 ? -9.598 0.260 -8.209 1.00 94.75 186 ALA A O 1
ATOM 1364 N N . TRP A 1 187 ? -10.530 0.741 -6.220 1.00 94.88 187 TRP A N 1
ATOM 1365 C CA . TRP A 1 187 ? -10.642 2.184 -6.453 1.00 94.88 187 TRP A CA 1
ATOM 1366 C C . TRP A 1 187 ? -9.283 2.827 -6.696 1.00 94.88 187 TRP A C 1
ATOM 1368 O O . TRP A 1 187 ? -9.078 3.488 -7.716 1.00 94.88 187 TRP A O 1
ATOM 1378 N N . SER A 1 188 ? -8.307 2.575 -5.825 1.00 97.56 188 SER A N 1
ATOM 1379 C CA . SER A 1 188 ? -6.986 3.182 -5.982 1.00 97.56 188 SER A CA 1
ATOM 1380 C C . SER A 1 188 ? -6.203 2.619 -7.172 1.00 97.56 188 SER A C 1
ATOM 1382 O O . SER A 1 188 ? -5.333 3.314 -7.696 1.00 97.56 188 SER A O 1
ATOM 1384 N N . ALA A 1 189 ? -6.514 1.416 -7.673 1.00 97.94 189 ALA A N 1
ATOM 1385 C CA . ALA A 1 189 ? -5.965 0.930 -8.941 1.00 97.94 189 ALA A CA 1
ATOM 1386 C C . ALA A 1 189 ? -6.429 1.802 -10.122 1.00 97.94 189 ALA A C 1
ATOM 1388 O O . ALA A 1 189 ? -5.613 2.213 -10.954 1.00 97.94 189 ALA A O 1
ATOM 1389 N N . ILE A 1 190 ? -7.717 2.156 -10.164 1.00 97.44 190 ILE A N 1
ATOM 1390 C CA . ILE A 1 190 ? -8.277 3.067 -11.173 1.00 97.44 190 ILE A CA 1
ATOM 1391 C C . ILE A 1 190 ? -7.781 4.503 -10.969 1.00 97.44 190 ILE A C 1
ATOM 1393 O O . ILE A 1 190 ? -7.368 5.145 -11.937 1.00 97.44 190 ILE A O 1
ATOM 1397 N N . GLY A 1 191 ? -7.724 4.990 -9.728 1.00 97.50 191 GLY A N 1
ATOM 1398 C CA . GLY A 1 191 ? -7.132 6.292 -9.405 1.00 97.50 191 GLY A CA 1
ATOM 1399 C C . GLY A 1 191 ? -5.660 6.379 -9.828 1.00 97.50 191 GLY A C 1
ATOM 1400 O O . GLY A 1 191 ? -5.238 7.353 -10.454 1.00 97.50 191 GLY A O 1
ATOM 1401 N N . GLY A 1 192 ? -4.890 5.315 -9.584 1.00 97.75 192 GLY A N 1
ATOM 1402 C CA . GLY A 1 192 ? -3.513 5.159 -10.044 1.00 97.75 192 GLY A CA 1
ATOM 1403 C C . GLY A 1 192 ? -3.404 5.220 -11.565 1.00 97.75 192 GLY A C 1
ATOM 1404 O O . GLY A 1 192 ? -2.640 6.033 -12.089 1.00 97.75 192 GLY A O 1
ATOM 1405 N N . LEU A 1 193 ? -4.219 4.443 -12.289 1.00 97.75 193 LEU A N 1
ATOM 1406 C CA . LEU A 1 193 ? -4.317 4.535 -13.751 1.00 97.75 193 LEU A CA 1
ATOM 1407 C C . LEU A 1 193 ? -4.617 5.974 -14.203 1.00 97.75 193 LEU A C 1
ATOM 1409 O O . LEU A 1 193 ? -3.964 6.468 -15.126 1.00 97.75 193 LEU A O 1
ATOM 1413 N N . GLY A 1 194 ? -5.531 6.665 -13.518 1.00 97.50 194 GLY A N 1
ATOM 1414 C CA . GLY A 1 194 ? -5.856 8.073 -13.741 1.00 97.50 194 GLY A CA 1
ATOM 1415 C C . GLY A 1 194 ? -4.638 8.995 -13.622 1.00 97.50 194 GLY A C 1
ATOM 1416 O O . GLY A 1 194 ? -4.379 9.796 -14.525 1.00 97.50 194 GLY A O 1
ATOM 1417 N N . VAL A 1 195 ? -3.812 8.828 -12.582 1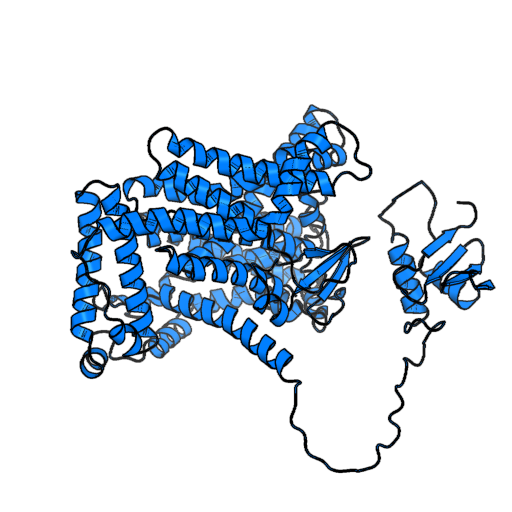.00 96.94 195 VAL A N 1
ATOM 1418 C CA . VAL A 1 195 ? -2.527 9.543 -12.450 1.00 96.94 195 VAL A CA 1
ATOM 1419 C C . VAL A 1 195 ? -1.595 9.233 -13.623 1.00 96.94 195 VAL A C 1
ATOM 1421 O O . VAL A 1 195 ? -0.989 10.143 -14.196 1.00 96.94 195 VAL A O 1
ATOM 1424 N N . GLY A 1 196 ? -1.504 7.966 -14.031 1.00 95.00 196 GLY A N 1
ATOM 1425 C CA . GLY A 1 196 ? -0.714 7.557 -15.192 1.00 95.00 196 GLY A CA 1
ATOM 1426 C C . GLY A 1 196 ? -1.162 8.251 -16.481 1.00 95.00 196 GLY A C 1
ATOM 1427 O O . GLY A 1 196 ? -0.330 8.785 -17.221 1.00 95.00 196 GLY A O 1
ATOM 1428 N N . VAL A 1 197 ? -2.472 8.306 -16.734 1.00 95.31 197 VAL A N 1
ATOM 1429 C CA . VAL A 1 197 ? -3.070 8.997 -17.889 1.00 95.31 197 VAL A CA 1
ATOM 1430 C C . VAL A 1 197 ? -2.823 10.505 -17.819 1.00 95.31 197 VAL A C 1
ATOM 1432 O O . VAL A 1 197 ? -2.411 11.101 -18.817 1.00 95.31 197 VAL A O 1
ATOM 1435 N N . LEU A 1 198 ? -2.981 11.123 -16.647 1.00 95.00 198 LEU A N 1
ATOM 1436 C CA . LEU A 1 198 ? -2.728 12.550 -16.441 1.00 95.00 198 LEU A CA 1
ATOM 1437 C C . LEU A 1 198 ? -1.268 12.927 -16.731 1.00 95.00 198 LEU A C 1
ATOM 1439 O O . LEU A 1 198 ? -0.996 13.963 -17.351 1.00 95.00 198 LEU A O 1
ATOM 1443 N N . LEU A 1 199 ? -0.318 12.113 -16.265 1.00 91.81 199 LEU A N 1
ATOM 1444 C CA . LEU A 1 199 ? 1.110 12.413 -16.358 1.00 91.81 199 LEU A CA 1
ATOM 1445 C C . LEU A 1 199 ? 1.717 12.033 -17.709 1.00 91.81 199 LEU A C 1
ATOM 1447 O O . LEU A 1 199 ? 2.587 12.755 -18.207 1.00 91.81 199 LEU A O 1
ATOM 1451 N N . ARG A 1 200 ? 1.266 10.923 -18.305 1.00 89.44 200 ARG A N 1
ATOM 1452 C CA . ARG A 1 200 ? 1.796 10.414 -19.578 1.00 89.44 200 ARG A CA 1
ATOM 1453 C C . ARG A 1 200 ? 1.004 10.902 -20.792 1.00 89.44 200 ARG A C 1
ATOM 1455 O O . ARG A 1 200 ? 1.579 10.967 -21.879 1.00 89.44 200 ARG A O 1
ATOM 1462 N N . GLY A 1 201 ? -0.291 11.184 -20.653 1.00 87.25 201 GLY A N 1
ATOM 1463 C CA . GLY A 1 201 ? -1.184 11.553 -21.756 1.00 87.25 201 GLY A CA 1
ATOM 1464 C C . GLY A 1 201 ? -0.783 12.846 -22.476 1.00 87.25 201 GLY A C 1
ATOM 1465 O O . GLY A 1 201 ? 0.003 13.648 -21.972 1.00 87.25 201 GLY A O 1
ATOM 1466 N N . ARG A 1 202 ? -1.343 13.062 -23.672 1.00 85.94 202 ARG A N 1
ATOM 1467 C CA . ARG A 1 202 ? -1.143 14.270 -24.492 1.00 85.94 202 ARG A CA 1
ATOM 1468 C C . ARG A 1 202 ? -2.490 14.933 -24.789 1.00 85.94 202 ARG A C 1
ATOM 1470 O O . ARG A 1 202 ? -3.481 14.231 -24.964 1.00 85.94 202 ARG A O 1
ATOM 1477 N N . GLY A 1 203 ? -2.510 16.266 -24.860 1.00 89.56 203 GLY A N 1
ATOM 1478 C CA . GLY A 1 203 ? -3.717 17.041 -25.175 1.00 89.56 203 GLY A CA 1
ATOM 1479 C C . GLY A 1 203 ? -4.897 16.729 -24.248 1.00 89.56 203 GLY A C 1
ATOM 1480 O O . GLY A 1 203 ? -4.708 16.507 -23.050 1.00 89.56 203 GLY A O 1
ATOM 1481 N N . LEU A 1 204 ? -6.101 16.668 -24.825 1.00 91.81 204 LEU A N 1
ATOM 1482 C CA . LEU A 1 204 ? -7.356 16.424 -24.102 1.00 91.81 204 LEU A CA 1
ATOM 1483 C C . LEU A 1 204 ? -7.444 15.032 -23.463 1.00 91.81 204 LEU A C 1
ATOM 1485 O O . LEU A 1 204 ? -8.125 14.873 -22.457 1.00 91.81 204 LEU A O 1
ATOM 1489 N N . ALA A 1 205 ? -6.696 14.036 -23.951 1.00 89.81 205 ALA A N 1
ATOM 1490 C CA . ALA A 1 205 ? -6.690 12.700 -23.346 1.00 89.81 205 ALA A CA 1
ATOM 1491 C C . ALA A 1 205 ? -6.201 12.707 -21.884 1.00 89.81 205 ALA A C 1
ATOM 1493 O O . ALA A 1 205 ? -6.510 11.794 -21.125 1.00 89.81 205 ALA A O 1
ATOM 1494 N N . ARG A 1 206 ? -5.466 13.747 -21.458 1.00 93.69 206 ARG A N 1
ATOM 1495 C CA . ARG A 1 206 ? -5.046 13.922 -20.057 1.00 93.69 206 ARG A CA 1
ATOM 1496 C C . ARG A 1 206 ? -6.223 14.161 -19.111 1.00 93.69 206 ARG A C 1
ATOM 1498 O O . ARG A 1 206 ? -6.091 13.845 -17.935 1.00 93.69 206 ARG A O 1
ATOM 1505 N N . VAL A 1 207 ? -7.346 14.684 -19.614 1.00 95.50 207 VAL A N 1
ATOM 1506 C CA . VAL A 1 207 ? -8.560 14.975 -18.830 1.00 95.50 207 VAL A CA 1
ATOM 1507 C C . VAL A 1 207 ? -9.202 13.691 -18.299 1.00 95.50 207 VAL A C 1
ATOM 1509 O O . VAL A 1 207 ? -9.736 13.690 -17.194 1.00 95.50 207 VAL A O 1
ATOM 1512 N N . ALA A 1 208 ? -9.056 12.569 -19.009 1.00 95.69 208 ALA A N 1
ATOM 1513 C CA . ALA A 1 208 ? -9.516 11.269 -18.522 1.00 95.69 208 ALA A CA 1
ATOM 1514 C C . ALA A 1 208 ? -8.834 10.848 -17.203 1.00 95.69 208 ALA A C 1
ATOM 1516 O O . ALA A 1 208 ? -9.407 10.079 -16.439 1.00 95.69 208 ALA A O 1
ATOM 1517 N N . GLY A 1 209 ? -7.639 11.376 -16.908 1.00 96.19 209 GLY A N 1
ATOM 1518 C CA . GLY A 1 209 ? -6.930 11.110 -15.658 1.00 96.19 209 GLY A CA 1
ATOM 1519 C C . GLY A 1 209 ? -7.662 11.649 -14.421 1.00 96.19 209 GLY A C 1
ATOM 1520 O O . GLY A 1 209 ? -8.070 10.854 -13.577 1.00 96.19 209 GLY A O 1
ATOM 1521 N N . PRO A 1 210 ? -7.874 12.975 -14.309 1.00 96.75 210 PRO A N 1
ATOM 1522 C CA . PRO A 1 210 ? -8.672 13.567 -13.237 1.00 96.75 210 PRO A CA 1
ATOM 1523 C C . PRO A 1 210 ? -10.107 13.039 -13.179 1.00 96.75 210 PRO A C 1
ATOM 1525 O O . PRO A 1 210 ? -10.609 12.818 -12.084 1.00 96.75 210 PRO A O 1
ATOM 1528 N N . LEU A 1 211 ? -10.747 12.774 -14.326 1.00 96.69 211 LEU A N 1
ATOM 1529 C CA . LEU A 1 211 ? -12.092 12.188 -14.350 1.00 96.69 211 LEU A CA 1
ATOM 1530 C C . LEU A 1 211 ? -12.137 10.810 -13.677 1.00 96.69 211 LEU A C 1
ATOM 1532 O O . LEU A 1 211 ? -13.078 10.537 -12.942 1.00 96.69 211 LEU A O 1
ATOM 1536 N N . ALA A 1 212 ? -11.114 9.969 -13.866 1.00 95.94 212 ALA A N 1
ATOM 1537 C CA . ALA A 1 212 ? -11.025 8.684 -13.175 1.00 95.94 212 ALA A CA 1
ATOM 1538 C C . ALA A 1 212 ? -10.882 8.849 -11.650 1.00 95.94 212 ALA A C 1
ATOM 1540 O O . ALA A 1 212 ? -11.484 8.085 -10.903 1.00 95.94 212 ALA A O 1
ATOM 1541 N N . ILE A 1 213 ? -10.133 9.858 -11.188 1.00 96.31 213 ILE A N 1
ATOM 1542 C CA . ILE A 1 213 ? -9.969 10.162 -9.753 1.00 96.31 213 ILE A CA 1
ATOM 1543 C C . ILE A 1 213 ? -11.289 10.670 -9.154 1.00 96.31 213 ILE A C 1
ATOM 1545 O O . ILE A 1 213 ? -11.702 10.216 -8.092 1.00 96.31 213 ILE A O 1
ATOM 1549 N N . ILE A 1 214 ? -11.981 11.573 -9.855 1.00 96.19 214 ILE A N 1
ATOM 1550 C CA . ILE A 1 214 ? -13.298 12.079 -9.440 1.00 96.19 214 ILE A CA 1
ATOM 1551 C C . ILE A 1 214 ? -14.319 10.940 -9.400 1.00 96.19 214 ILE A C 1
ATOM 1553 O O . ILE A 1 214 ? -15.092 10.851 -8.453 1.00 96.19 214 ILE A O 1
ATOM 1557 N N . PHE A 1 215 ? -14.301 10.050 -10.397 1.00 94.50 215 PHE A N 1
ATOM 1558 C CA . PHE A 1 215 ? -15.191 8.895 -10.450 1.00 94.50 215 PHE A CA 1
ATOM 1559 C C . PHE A 1 215 ? -15.025 7.987 -9.227 1.00 94.50 215 PHE A C 1
ATOM 1561 O O . PHE A 1 215 ? -16.024 7.658 -8.593 1.00 94.50 215 PHE A O 1
ATOM 1568 N N . VAL A 1 216 ? -13.792 7.616 -8.857 1.00 94.56 216 VAL A N 1
ATOM 1569 C CA . VAL A 1 216 ? -13.578 6.744 -7.688 1.00 94.56 216 VAL A CA 1
ATOM 1570 C C . VAL A 1 216 ? -13.924 7.440 -6.372 1.00 94.56 216 VAL A C 1
ATOM 1572 O O . VAL A 1 216 ? -14.496 6.801 -5.497 1.00 94.56 216 VAL A O 1
ATOM 1575 N N . ALA A 1 217 ? -13.673 8.748 -6.251 1.00 95.25 217 ALA A N 1
ATOM 1576 C CA . ALA A 1 217 ? -14.068 9.523 -5.075 1.00 95.25 217 ALA A CA 1
ATOM 1577 C C . ALA A 1 217 ? -15.596 9.611 -4.930 1.00 95.25 217 ALA A C 1
ATOM 1579 O O . ALA A 1 217 ? -16.129 9.387 -3.846 1.00 95.25 217 ALA A O 1
ATOM 1580 N N . ALA A 1 218 ? -16.309 9.869 -6.030 1.00 94.25 218 ALA A N 1
ATOM 1581 C CA . ALA A 1 218 ? -17.770 9.885 -6.053 1.00 94.25 218 ALA A CA 1
ATOM 1582 C C . ALA A 1 218 ? -18.362 8.496 -5.773 1.00 94.25 218 ALA A C 1
ATOM 1584 O O . ALA A 1 218 ? -19.356 8.380 -5.060 1.00 94.25 218 ALA A O 1
ATOM 1585 N N . GLN A 1 219 ? -17.732 7.434 -6.284 1.00 90.75 219 GLN A N 1
ATOM 1586 C CA . GLN A 1 219 ? -18.156 6.067 -6.008 1.00 90.75 219 GLN A CA 1
ATOM 1587 C C . GLN A 1 219 ? -17.974 5.695 -4.535 1.00 90.75 219 GLN A C 1
ATOM 1589 O O . GLN A 1 219 ? -18.886 5.133 -3.934 1.00 90.75 219 GLN A O 1
ATOM 1594 N N . HIS A 1 220 ? -16.835 6.051 -3.945 1.00 90.12 220 HIS A N 1
ATOM 1595 C CA . HIS A 1 220 ? -16.585 5.870 -2.520 1.00 90.12 220 HIS A CA 1
ATOM 1596 C C . HIS A 1 220 ? -17.601 6.669 -1.680 1.00 90.12 220 HIS A C 1
ATOM 1598 O O . HIS A 1 220 ? -18.229 6.117 -0.779 1.00 90.12 220 HIS A O 1
ATOM 1604 N N . ALA A 1 221 ? -17.868 7.928 -2.036 1.00 90.75 221 ALA A N 1
ATOM 1605 C CA . ALA A 1 221 ? -18.890 8.739 -1.375 1.00 90.75 221 ALA A CA 1
ATOM 1606 C C . ALA A 1 221 ? -20.289 8.117 -1.436 1.00 90.75 221 ALA A C 1
ATOM 1608 O O . ALA A 1 221 ? -20.984 8.082 -0.423 1.00 90.75 221 ALA A O 1
ATOM 1609 N N . ALA A 1 222 ? -20.679 7.562 -2.584 1.00 89.06 222 ALA A N 1
ATOM 1610 C CA . ALA A 1 222 ? -21.957 6.876 -2.732 1.00 89.06 222 ALA A CA 1
ATOM 1611 C C . ALA A 1 222 ? -22.062 5.628 -1.838 1.00 89.06 222 ALA A C 1
ATOM 1613 O O . ALA A 1 222 ? -23.103 5.415 -1.223 1.00 89.06 222 ALA A O 1
ATOM 1614 N N . VAL A 1 223 ? -20.992 4.831 -1.721 1.00 84.56 223 VAL A N 1
ATOM 1615 C CA . VAL A 1 223 ? -20.961 3.665 -0.817 1.00 84.56 223 VAL A CA 1
ATOM 1616 C C . VAL A 1 223 ? -21.062 4.102 0.645 1.00 84.56 223 VAL A C 1
ATOM 1618 O O . VAL A 1 223 ? -21.846 3.532 1.400 1.00 84.56 223 VAL A O 1
ATOM 1621 N N . ASN A 1 224 ? -20.345 5.151 1.046 1.00 83.44 224 ASN A N 1
ATOM 1622 C CA . ASN A 1 224 ? -20.430 5.655 2.418 1.00 83.44 224 ASN A CA 1
ATOM 1623 C C . ASN A 1 224 ? -21.810 6.253 2.722 1.00 83.44 224 ASN A C 1
ATOM 1625 O O . ASN A 1 224 ? -22.333 6.050 3.814 1.00 83.44 224 ASN A O 1
ATOM 1629 N N . TYR A 1 225 ? -22.432 6.934 1.754 1.00 84.12 225 TYR A N 1
ATOM 1630 C CA . TYR A 1 225 ? -23.806 7.430 1.868 1.00 84.12 225 TYR A CA 1
ATOM 1631 C C . TYR A 1 225 ? -24.791 6.277 2.090 1.00 84.12 225 TYR A C 1
ATOM 1633 O O . TYR A 1 225 ? -25.667 6.360 2.953 1.00 84.12 225 TYR A O 1
ATOM 1641 N N . ASP A 1 226 ? -24.615 5.185 1.340 1.00 80.38 226 ASP A N 1
ATOM 1642 C CA . ASP A 1 226 ? -25.456 3.996 1.426 1.00 80.38 226 ASP A CA 1
ATOM 1643 C C . ASP A 1 226 ? -25.405 3.343 2.815 1.00 80.38 226 ASP A C 1
ATOM 1645 O O . ASP A 1 226 ? -26.442 2.917 3.327 1.00 80.38 226 ASP A O 1
ATOM 1649 N N . LEU A 1 227 ? -24.220 3.338 3.433 1.00 76.31 227 LEU A N 1
ATOM 1650 C CA . LEU A 1 227 ? -23.973 2.787 4.765 1.00 76.31 227 LEU A CA 1
ATOM 1651 C C . LEU A 1 227 ? -24.409 3.720 5.908 1.00 76.31 227 LEU A C 1
ATOM 1653 O O . LEU A 1 227 ? -24.798 3.234 6.969 1.00 76.31 227 LEU A O 1
ATOM 1657 N N . ALA A 1 228 ? -24.340 5.042 5.723 1.00 72.06 228 ALA A N 1
ATOM 1658 C CA . ALA A 1 228 ? -24.563 6.016 6.796 1.00 72.06 228 ALA A CA 1
ATOM 1659 C C . ALA A 1 228 ? -26.046 6.341 7.071 1.00 72.06 228 ALA A C 1
ATOM 1661 O O . ALA A 1 228 ? -26.373 6.797 8.168 1.00 72.06 228 ALA A O 1
ATOM 1662 N N . LEU A 1 229 ? -26.952 6.153 6.102 1.00 71.94 229 LEU A N 1
ATOM 1663 C CA . LEU A 1 229 ? -28.346 6.619 6.189 1.00 71.94 229 LEU A CA 1
ATOM 1664 C C . LEU A 1 229 ? -29.353 5.482 5.951 1.00 71.94 229 LEU A C 1
ATOM 1666 O O . LEU A 1 229 ? -29.571 5.059 4.820 1.00 71.94 229 LEU A O 1
ATOM 1670 N N . LEU A 1 230 ? -30.021 5.011 7.009 1.00 60.25 230 LEU A N 1
ATOM 1671 C CA . LEU A 1 230 ? -31.130 4.046 6.921 1.00 60.25 230 LEU A CA 1
ATOM 1672 C C . LEU A 1 230 ? -32.460 4.768 6.607 1.00 60.25 230 LEU A C 1
ATOM 1674 O O . LEU A 1 230 ? -32.729 5.824 7.171 1.00 60.25 230 LEU A O 1
ATOM 1678 N N . GLY A 1 231 ? -33.310 4.194 5.740 1.00 56.47 231 GLY A N 1
ATOM 1679 C CA . GLY A 1 231 ? -34.640 4.753 5.410 1.00 56.47 231 GLY A CA 1
ATOM 1680 C C . GLY A 1 231 ? -34.651 5.826 4.306 1.00 56.47 231 GLY A C 1
ATOM 1681 O O . GLY A 1 231 ? -35.329 6.843 4.426 1.00 56.47 231 GLY A O 1
ATOM 1682 N N . LYS A 1 232 ? -33.875 5.608 3.238 1.00 64.44 232 LYS A N 1
ATOM 1683 C CA . LYS A 1 232 ? -33.572 6.575 2.165 1.00 64.44 232 LYS A CA 1
ATOM 1684 C C . LYS A 1 232 ? -34.807 7.001 1.360 1.00 64.44 232 LYS A C 1
ATOM 1686 O O . LYS A 1 232 ? -35.481 6.163 0.774 1.00 64.44 232 LYS A O 1
ATOM 1691 N N . THR A 1 233 ? -35.039 8.312 1.254 1.00 58.97 233 THR A N 1
ATOM 1692 C CA . THR A 1 233 ? -35.845 8.938 0.189 1.00 58.97 233 THR A CA 1
ATOM 1693 C C . THR A 1 233 ? -35.245 10.308 -0.159 1.00 58.97 233 THR A C 1
ATOM 1695 O O . THR A 1 233 ? -34.847 11.054 0.735 1.00 58.97 233 THR A O 1
ATOM 1698 N N . GLY A 1 234 ? -35.132 10.649 -1.450 1.00 75.94 234 GLY A N 1
ATOM 1699 C CA . GLY A 1 234 ? -34.754 12.000 -1.898 1.00 75.94 234 GLY A CA 1
ATOM 1700 C C . GLY A 1 234 ? -33.588 12.083 -2.891 1.00 75.94 234 GLY A C 1
ATOM 1701 O O . GLY A 1 234 ? -33.164 11.099 -3.490 1.00 75.94 234 GLY A O 1
ATOM 1702 N N . PHE A 1 235 ? -33.076 13.303 -3.087 1.00 79.62 235 PHE A N 1
ATOM 1703 C CA . PHE A 1 235 ? -32.099 13.639 -4.134 1.00 79.62 235 PHE A CA 1
ATOM 1704 C C . PHE A 1 235 ? -30.739 12.933 -3.983 1.00 79.62 235 PHE A C 1
ATOM 1706 O O . PHE A 1 235 ? -30.133 12.556 -4.983 1.00 79.62 235 PHE A O 1
ATOM 1713 N N . GLY A 1 236 ? -30.274 12.716 -2.747 1.00 80.62 236 GLY A N 1
ATOM 1714 C CA . GLY A 1 236 ? -29.015 12.005 -2.483 1.00 80.62 236 GLY A CA 1
ATOM 1715 C C . GLY A 1 236 ? -29.032 10.555 -2.973 1.00 80.62 236 GLY A C 1
ATOM 1716 O O . GLY A 1 236 ? -28.051 10.091 -3.546 1.00 80.62 236 GLY A O 1
ATOM 1717 N N . ASP A 1 237 ? -30.175 9.879 -2.845 1.00 83.88 237 ASP A N 1
ATOM 1718 C CA . ASP A 1 237 ? -30.360 8.501 -3.306 1.00 83.88 237 ASP A CA 1
ATOM 1719 C C . ASP A 1 237 ? -30.322 8.415 -4.842 1.00 83.88 237 ASP A C 1
ATOM 1721 O O . ASP A 1 237 ? -29.611 7.593 -5.420 1.00 83.88 237 ASP A O 1
ATOM 1725 N N . ALA A 1 238 ? -30.979 9.364 -5.520 1.00 85.25 238 ALA A N 1
ATOM 1726 C CA . ALA A 1 238 ? -30.928 9.479 -6.977 1.00 85.25 238 ALA A CA 1
ATOM 1727 C C . ALA A 1 238 ? -29.503 9.744 -7.504 1.00 85.25 238 ALA A C 1
ATOM 1729 O O . ALA A 1 238 ? -29.121 9.205 -8.545 1.00 85.25 238 ALA A O 1
ATOM 1730 N N . LEU A 1 239 ? -28.705 10.546 -6.788 1.00 87.00 239 LEU A N 1
ATOM 1731 C CA . LEU A 1 239 ? -27.304 10.804 -7.138 1.00 87.00 239 LEU A CA 1
ATOM 1732 C C . LEU A 1 239 ? -26.388 9.599 -6.877 1.00 87.00 239 LEU A C 1
ATOM 1734 O O . LEU A 1 239 ? -25.475 9.358 -7.667 1.00 87.00 239 LEU A O 1
ATOM 1738 N N . ALA A 1 240 ? -26.612 8.847 -5.796 1.00 87.12 240 ALA A N 1
ATOM 1739 C CA . ALA A 1 240 ? -25.793 7.692 -5.424 1.00 87.12 240 ALA A CA 1
ATOM 1740 C C . ALA A 1 240 ? -26.080 6.452 -6.292 1.00 87.12 240 ALA A C 1
ATOM 1742 O O . ALA A 1 240 ? -25.163 5.683 -6.594 1.00 87.12 240 ALA A O 1
ATOM 1743 N N . ALA A 1 241 ? -27.325 6.276 -6.746 1.00 87.31 241 ALA A N 1
ATOM 1744 C CA . ALA A 1 241 ? -27.794 5.113 -7.501 1.00 87.31 241 ALA A CA 1
ATOM 1745 C C . ALA A 1 241 ? -26.874 4.639 -8.652 1.00 87.31 241 ALA A C 1
ATOM 1747 O O . ALA A 1 241 ? -26.536 3.449 -8.675 1.00 87.31 241 ALA A O 1
ATOM 1748 N N . PRO A 1 242 ? -26.411 5.491 -9.595 1.00 88.81 242 PRO A N 1
ATOM 1749 C CA . PRO A 1 242 ? -25.539 5.032 -10.681 1.00 88.81 242 PRO A CA 1
ATOM 1750 C C . PRO A 1 242 ? -24.189 4.499 -10.179 1.00 88.81 242 PRO A C 1
ATOM 1752 O O . PRO A 1 242 ? -23.656 3.535 -10.732 1.00 88.81 242 PRO A O 1
ATOM 1755 N N . PHE A 1 243 ? -23.644 5.080 -9.110 1.00 88.12 243 PHE A N 1
ATOM 1756 C CA . PHE A 1 243 ? -22.373 4.654 -8.526 1.00 88.12 243 PHE A CA 1
ATOM 1757 C C . PHE A 1 243 ? -22.510 3.349 -7.738 1.00 88.12 243 PHE A C 1
ATOM 1759 O O . PHE A 1 243 ? -21.634 2.485 -7.823 1.00 88.12 243 PHE A O 1
ATOM 1766 N N . LEU A 1 244 ? -23.628 3.165 -7.032 1.00 84.69 244 LEU A N 1
ATOM 1767 C CA . LEU A 1 244 ? -23.957 1.914 -6.345 1.00 84.69 244 LEU A CA 1
ATOM 1768 C C . LEU A 1 244 ? -24.210 0.774 -7.339 1.00 84.69 244 LEU A C 1
ATOM 1770 O O . LEU A 1 244 ? -23.751 -0.349 -7.128 1.00 84.69 244 LEU A O 1
ATOM 1774 N N . ALA A 1 245 ? -24.859 1.061 -8.471 1.00 83.69 245 ALA A N 1
ATOM 1775 C CA . ALA A 1 245 ? -24.992 0.101 -9.563 1.00 83.69 245 ALA A CA 1
ATOM 1776 C C . ALA A 1 245 ? -23.617 -0.293 -10.131 1.00 83.69 245 ALA A C 1
ATOM 1778 O O . ALA A 1 245 ? -23.333 -1.482 -10.289 1.00 83.69 245 ALA A O 1
ATOM 1779 N N . ALA A 1 246 ? -22.732 0.684 -10.362 1.00 81.06 246 ALA A N 1
ATOM 1780 C CA . ALA A 1 246 ? -21.360 0.435 -10.803 1.00 81.06 246 ALA A CA 1
ATOM 1781 C C . ALA A 1 246 ? -20.522 -0.334 -9.762 1.00 81.06 246 ALA A C 1
ATOM 1783 O O . ALA A 1 246 ? -19.622 -1.084 -10.138 1.00 81.06 246 ALA A O 1
ATOM 1784 N N . ASN A 1 247 ? -20.829 -0.205 -8.465 1.00 81.44 247 ASN A N 1
ATOM 1785 C CA . ASN A 1 247 ? -20.138 -0.926 -7.391 1.00 81.44 247 ASN A CA 1
ATOM 1786 C C . ASN A 1 247 ? -20.281 -2.452 -7.519 1.00 81.44 247 ASN A C 1
ATOM 1788 O O . ASN A 1 247 ? -19.351 -3.188 -7.203 1.00 81.44 247 ASN A O 1
ATOM 1792 N N . ARG A 1 248 ? -21.385 -2.944 -8.099 1.00 81.19 248 ARG A N 1
ATOM 1793 C CA . ARG A 1 248 ? -21.575 -4.381 -8.389 1.00 81.19 248 ARG A CA 1
ATOM 1794 C C . ARG A 1 248 ? -20.568 -4.934 -9.402 1.00 81.19 248 ARG A C 1
ATOM 1796 O O . ARG A 1 248 ? -20.348 -6.139 -9.467 1.00 81.19 248 ARG A O 1
ATOM 1803 N N . LEU A 1 249 ? -19.958 -4.058 -10.198 1.00 83.50 249 LEU A N 1
ATOM 1804 C CA . LEU A 1 249 ? -18.953 -4.398 -11.204 1.00 83.50 249 LEU A CA 1
ATOM 1805 C C . LEU A 1 249 ? -17.533 -4.033 -10.752 1.00 83.50 249 LEU A C 1
ATOM 1807 O O . LEU A 1 249 ? -16.600 -4.132 -11.550 1.00 83.50 249 LEU A O 1
ATOM 1811 N N . LEU A 1 250 ? -17.337 -3.614 -9.494 1.00 81.25 250 LEU A N 1
ATOM 1812 C CA . LEU A 1 250 ? -16.039 -3.126 -9.025 1.00 81.25 250 LEU A CA 1
ATOM 1813 C C . LEU A 1 250 ? -14.936 -4.184 -9.145 1.00 81.25 250 LEU A C 1
ATOM 1815 O O . LEU A 1 250 ? -13.800 -3.857 -9.483 1.00 81.25 250 LEU A O 1
ATOM 1819 N N . TRP A 1 251 ? -15.287 -5.455 -8.959 1.00 85.50 251 TRP A N 1
ATOM 1820 C CA . TRP A 1 251 ? -14.383 -6.590 -9.129 1.00 85.50 251 TRP A CA 1
ATOM 1821 C C . TRP A 1 251 ? -13.776 -6.675 -10.541 1.00 85.50 251 TRP A C 1
ATOM 1823 O O . TRP A 1 251 ? -12.628 -7.090 -10.692 1.00 85.50 251 TRP A O 1
ATOM 1833 N N . LEU A 1 252 ? -14.484 -6.205 -11.574 1.00 90.06 252 LEU A N 1
ATOM 1834 C CA . LEU A 1 252 ? -13.988 -6.166 -12.955 1.00 90.06 252 LEU A CA 1
ATOM 1835 C C . LEU A 1 252 ? -13.113 -4.950 -13.253 1.00 90.06 252 LEU A C 1
ATOM 1837 O O . LEU A 1 252 ? -12.288 -5.007 -14.168 1.00 90.06 252 LEU A O 1
ATOM 1841 N N . LEU A 1 253 ? -13.277 -3.841 -12.527 1.00 90.50 253 LEU A N 1
ATOM 1842 C CA . LEU A 1 253 ? -12.630 -2.579 -12.890 1.00 90.50 253 LEU A CA 1
ATOM 1843 C C . LEU A 1 253 ? -11.097 -2.685 -12.954 1.00 90.50 253 LEU A C 1
ATOM 1845 O O . LEU A 1 253 ? -10.536 -2.245 -13.961 1.00 90.50 253 LEU A O 1
ATOM 1849 N N . PRO A 1 254 ? -10.387 -3.311 -11.991 1.00 94.25 254 PRO A N 1
ATOM 1850 C CA . PRO A 1 254 ? -8.938 -3.473 -12.094 1.00 94.25 254 PRO A CA 1
ATOM 1851 C C . PRO A 1 254 ? -8.506 -4.290 -13.318 1.00 94.25 254 PRO A C 1
ATOM 1853 O O . PRO A 1 254 ? -7.480 -3.977 -13.921 1.00 94.25 254 PRO A O 1
ATOM 1856 N N . LEU A 1 255 ? -9.294 -5.291 -13.732 1.00 95.00 255 LEU A N 1
ATOM 1857 C CA . LEU A 1 255 ? -9.026 -6.083 -14.939 1.00 95.00 255 LEU A CA 1
ATOM 1858 C C . LEU A 1 255 ? -9.207 -5.246 -16.206 1.00 95.00 255 LEU A C 1
ATOM 1860 O O . LEU A 1 255 ? -8.330 -5.243 -17.070 1.00 95.00 255 LEU A O 1
ATOM 1864 N N . LEU A 1 256 ? -10.304 -4.488 -16.301 1.00 94.94 256 LEU A N 1
ATOM 1865 C CA . LEU A 1 256 ? -10.537 -3.550 -17.402 1.00 94.94 256 LEU A CA 1
ATOM 1866 C C . LEU A 1 256 ? -9.412 -2.509 -17.479 1.00 94.94 256 LEU A C 1
ATOM 1868 O O . LEU A 1 256 ? -8.848 -2.270 -18.548 1.00 94.94 256 LEU A O 1
ATOM 1872 N N . GLY A 1 257 ? -9.023 -1.946 -16.333 1.00 96.62 257 GLY A N 1
ATOM 1873 C CA . GLY A 1 257 ? -7.904 -1.019 -16.221 1.00 96.62 257 GLY A CA 1
ATOM 1874 C C . GLY A 1 257 ? -6.583 -1.639 -16.682 1.00 96.62 257 GLY A C 1
ATOM 1875 O O . GLY A 1 257 ? -5.844 -0.998 -17.428 1.00 96.62 257 GLY A O 1
ATOM 1876 N N . LEU A 1 258 ? -6.300 -2.892 -16.306 1.00 97.00 258 LEU A N 1
ATOM 1877 C CA . LEU A 1 258 ? -5.113 -3.632 -16.749 1.00 97.00 258 LEU A CA 1
ATOM 1878 C C . LEU A 1 258 ? -5.125 -3.898 -18.255 1.00 97.00 258 LEU A C 1
ATOM 1880 O O . LEU A 1 258 ? -4.077 -3.787 -18.890 1.00 97.00 258 LEU A O 1
ATOM 1884 N N . MET A 1 259 ? -6.281 -4.211 -18.842 1.00 96.75 259 MET A N 1
ATOM 1885 C CA . MET A 1 259 ? -6.408 -4.385 -20.291 1.00 96.75 259 MET A CA 1
ATOM 1886 C C . MET A 1 259 ? -6.137 -3.078 -21.038 1.00 96.75 259 MET A C 1
ATOM 1888 O O . MET A 1 259 ? -5.343 -3.065 -21.980 1.00 96.75 259 MET A O 1
ATOM 1892 N N . ILE A 1 260 ? -6.728 -1.967 -20.585 1.00 95.88 260 ILE A N 1
ATOM 1893 C CA . ILE A 1 260 ? -6.507 -0.636 -21.166 1.00 95.88 260 ILE A CA 1
ATOM 1894 C C . ILE A 1 260 ? -5.033 -0.241 -21.028 1.00 95.88 260 ILE A C 1
ATOM 1896 O O . ILE A 1 260 ? -4.378 0.100 -22.015 1.00 95.88 260 ILE A O 1
ATOM 1900 N N . ALA A 1 261 ? -4.487 -0.320 -19.814 1.00 96.69 261 ALA A N 1
ATOM 1901 C CA . ALA A 1 261 ? -3.096 0.006 -19.533 1.00 96.69 261 ALA A CA 1
ATOM 1902 C C . ALA A 1 261 ? -2.136 -0.855 -20.363 1.00 96.69 261 ALA A C 1
ATOM 1904 O O . ALA A 1 261 ? -1.217 -0.332 -20.999 1.00 96.69 261 ALA A O 1
ATOM 1905 N N . GLY A 1 262 ? -2.396 -2.161 -20.414 1.00 95.56 262 GLY A N 1
ATOM 1906 C CA . GLY A 1 262 ? -1.581 -3.126 -21.131 1.00 95.56 262 GLY A CA 1
ATOM 1907 C C . GLY A 1 262 ? -1.623 -2.948 -22.642 1.00 95.56 262 GLY A C 1
ATOM 1908 O O . GLY A 1 262 ? -0.597 -3.109 -23.298 1.00 95.56 262 GLY A O 1
ATOM 1909 N N . PHE A 1 263 ? -2.761 -2.548 -23.211 1.00 95.25 263 PHE A N 1
ATOM 1910 C CA . PHE A 1 263 ? -2.851 -2.196 -24.627 1.00 95.25 263 PHE A CA 1
ATOM 1911 C C . PHE A 1 263 ? -1.887 -1.053 -24.983 1.00 95.25 263 PHE A C 1
ATOM 1913 O O . PHE A 1 263 ? -1.097 -1.166 -25.926 1.00 95.25 263 PHE A O 1
ATOM 1920 N N . PHE A 1 264 ? -1.895 0.032 -24.202 1.00 92.88 264 PHE A N 1
ATOM 1921 C CA . PHE A 1 264 ? -1.009 1.174 -24.441 1.00 92.88 264 PHE A CA 1
ATOM 1922 C C . PHE A 1 264 ? 0.462 0.854 -24.167 1.00 92.88 264 PHE A C 1
ATOM 1924 O O . PHE A 1 264 ? 1.328 1.250 -24.948 1.00 92.88 264 PHE A O 1
ATOM 1931 N N . ASP A 1 265 ? 0.754 0.124 -23.094 1.00 93.50 265 ASP A N 1
ATOM 1932 C CA . ASP A 1 265 ? 2.124 -0.242 -22.746 1.00 93.50 265 ASP A CA 1
ATOM 1933 C C . ASP A 1 265 ? 2.720 -1.231 -23.760 1.00 93.50 265 ASP A C 1
ATOM 1935 O O . ASP A 1 265 ? 3.856 -1.048 -24.201 1.00 93.50 265 ASP A O 1
ATOM 1939 N N . ARG A 1 266 ? 1.949 -2.223 -24.230 1.00 90.44 266 ARG A N 1
ATOM 1940 C CA . ARG A 1 266 ? 2.380 -3.125 -25.312 1.00 90.44 266 ARG A CA 1
ATOM 1941 C C . ARG A 1 266 ? 2.650 -2.366 -26.602 1.00 90.44 266 ARG A C 1
ATOM 1943 O O . ARG A 1 266 ? 3.675 -2.622 -27.223 1.00 90.44 266 AR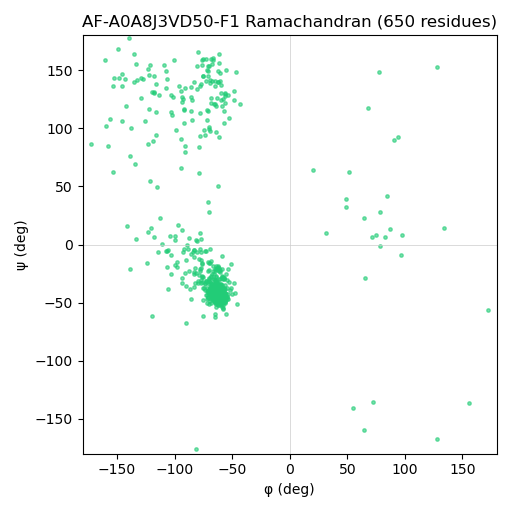G A O 1
ATOM 1950 N N . ARG A 1 267 ? 1.795 -1.406 -26.972 1.00 89.00 267 ARG A N 1
ATOM 1951 C CA . ARG A 1 267 ? 2.023 -0.532 -28.135 1.00 89.00 267 ARG A CA 1
ATOM 1952 C C . ARG A 1 267 ? 3.346 0.233 -28.022 1.00 89.00 267 ARG A C 1
ATOM 1954 O O . ARG A 1 267 ? 4.068 0.346 -29.014 1.00 89.00 267 ARG A O 1
ATOM 1961 N N . ASP A 1 268 ? 3.667 0.757 -26.838 1.00 87.50 268 ASP A N 1
ATOM 1962 C CA . ASP A 1 268 ? 4.937 1.451 -26.585 1.00 87.50 268 ASP A CA 1
ATOM 1963 C C . ASP A 1 268 ? 6.131 0.472 -26.679 1.00 87.50 268 ASP A C 1
ATOM 1965 O O . ASP A 1 268 ? 7.156 0.806 -27.274 1.00 87.50 268 ASP A O 1
ATOM 1969 N N . VAL A 1 269 ? 5.987 -0.768 -26.191 1.00 84.81 269 VAL A N 1
ATOM 1970 C CA . VAL A 1 269 ? 7.016 -1.823 -26.291 1.00 84.81 269 VAL A CA 1
ATOM 1971 C C . VAL A 1 269 ? 7.240 -2.300 -27.728 1.00 84.81 269 VAL A C 1
ATOM 1973 O O . VAL A 1 269 ? 8.389 -2.417 -28.150 1.00 84.81 269 VAL A O 1
ATOM 1976 N N . THR A 1 270 ? 6.184 -2.549 -28.507 1.00 82.75 270 THR A N 1
ATOM 1977 C CA . THR A 1 270 ? 6.302 -3.027 -29.897 1.00 82.75 270 THR A CA 1
ATOM 1978 C C . THR A 1 270 ? 6.974 -2.002 -30.804 1.00 82.75 270 THR A C 1
ATOM 1980 O O . THR A 1 270 ? 7.712 -2.374 -31.712 1.00 82.75 270 THR A O 1
ATOM 1983 N N . ARG A 1 271 ? 6.780 -0.704 -30.534 1.00 75.62 271 ARG A N 1
ATOM 1984 C CA . ARG A 1 271 ? 7.429 0.392 -31.273 1.00 75.62 271 ARG A CA 1
ATOM 1985 C C . ARG A 1 271 ? 8.947 0.428 -31.115 1.00 75.62 271 ARG A C 1
ATOM 1987 O O . ARG A 1 271 ? 9.618 0.996 -31.966 1.00 75.62 271 ARG A O 1
ATOM 1994 N N . LEU A 1 272 ? 9.490 -0.181 -30.059 1.00 69.69 272 LEU A N 1
ATOM 1995 C CA . LEU A 1 272 ? 10.935 -0.319 -29.878 1.00 69.69 272 LEU A CA 1
ATOM 1996 C C . LEU A 1 272 ? 11.562 -1.313 -30.883 1.00 69.69 272 LEU A C 1
ATOM 1998 O O . LEU A 1 272 ? 12.778 -1.304 -31.069 1.00 69.69 272 LEU A O 1
ATOM 2002 N N . GLY A 1 273 ? 10.743 -2.146 -31.538 1.00 63.12 273 GLY A N 1
ATOM 2003 C CA . GLY A 1 273 ? 11.164 -3.082 -32.579 1.00 63.12 273 GLY A CA 1
ATOM 2004 C C . GLY A 1 273 ? 12.112 -4.188 -32.093 1.00 63.12 273 GLY A C 1
ATOM 2005 O O . GLY A 1 273 ? 12.193 -4.510 -30.905 1.00 63.12 273 GLY A O 1
ATOM 2006 N N . THR A 1 274 ? 12.847 -4.780 -33.036 1.00 59.66 274 THR A N 1
ATOM 2007 C CA . THR A 1 274 ? 13.833 -5.858 -32.817 1.00 59.66 274 THR A CA 1
ATOM 2008 C C . THR A 1 274 ? 15.173 -5.369 -32.261 1.00 59.66 274 THR A C 1
ATOM 2010 O O . THR A 1 274 ? 16.022 -6.191 -31.927 1.00 59.66 274 THR A O 1
ATOM 2013 N N . ALA A 1 275 ? 15.363 -4.053 -32.107 1.00 62.47 275 ALA A N 1
ATOM 2014 C CA . ALA A 1 275 ? 16.646 -3.441 -31.752 1.00 62.47 275 ALA A CA 1
ATOM 2015 C C . ALA A 1 275 ? 17.228 -3.923 -30.408 1.00 62.47 275 ALA A C 1
ATOM 2017 O O . ALA A 1 275 ? 18.428 -3.802 -30.180 1.00 62.47 275 ALA A O 1
ATOM 2018 N N . LEU A 1 276 ? 16.396 -4.468 -29.513 1.00 66.00 276 LEU A N 1
ATOM 2019 C CA . LEU A 1 276 ? 16.824 -5.069 -28.249 1.00 66.00 276 LEU A CA 1
ATOM 2020 C C . LEU A 1 276 ? 16.053 -6.378 -27.996 1.00 66.00 276 LEU A C 1
ATOM 2022 O O . LEU A 1 276 ? 14.900 -6.317 -27.544 1.00 66.00 276 LEU A O 1
ATOM 2026 N N . PRO A 1 277 ? 16.651 -7.553 -28.274 1.00 70.38 277 PRO A N 1
ATOM 2027 C CA . PRO A 1 277 ? 15.994 -8.845 -28.104 1.00 70.38 277 PRO A CA 1
ATOM 2028 C C . PRO A 1 277 ? 15.724 -9.178 -26.629 1.00 70.38 277 PRO A C 1
ATOM 2030 O O . PRO A 1 277 ? 16.388 -8.687 -25.711 1.00 70.38 277 PRO A O 1
ATOM 2033 N N . ALA A 1 278 ? 14.721 -10.029 -26.396 1.00 75.62 278 ALA A N 1
ATOM 2034 C CA . ALA A 1 278 ? 14.404 -10.548 -25.066 1.00 75.62 278 ALA A CA 1
ATOM 2035 C C . ALA A 1 278 ? 15.580 -11.351 -24.483 1.00 75.62 278 ALA A C 1
ATOM 2037 O O . ALA A 1 278 ? 16.411 -11.875 -25.228 1.00 75.62 278 ALA A O 1
ATOM 2038 N N . ALA A 1 279 ? 15.647 -11.457 -23.151 1.00 71.69 279 ALA A N 1
ATOM 2039 C CA . ALA A 1 279 ? 16.557 -12.414 -22.527 1.00 71.69 279 ALA A CA 1
ATOM 2040 C C . ALA A 1 279 ? 16.181 -13.836 -22.991 1.00 71.69 279 ALA A C 1
ATOM 2042 O O . ALA A 1 279 ? 14.983 -14.117 -23.091 1.00 71.69 279 ALA A O 1
ATOM 2043 N N . PRO A 1 280 ? 17.158 -14.719 -23.266 1.00 78.12 280 PRO A N 1
ATOM 2044 C CA . PRO A 1 280 ? 16.872 -16.116 -23.576 1.00 78.12 280 PRO A CA 1
ATOM 2045 C C . PRO A 1 280 ? 16.070 -16.753 -22.434 1.00 78.12 280 PRO A C 1
ATOM 2047 O O . PRO A 1 280 ? 16.453 -16.617 -21.271 1.00 78.12 280 PRO A O 1
ATOM 2050 N N . SER A 1 281 ? 14.967 -17.434 -22.746 1.00 79.31 281 SER A N 1
ATOM 2051 C CA . SER A 1 281 ? 14.139 -18.130 -21.746 1.00 79.31 281 SER A CA 1
ATOM 2052 C C . SER A 1 281 ? 14.945 -19.183 -20.987 1.00 79.31 281 SER A C 1
ATOM 2054 O O . SER A 1 281 ? 14.830 -19.290 -19.769 1.00 79.31 281 SER A O 1
ATOM 2056 N N . GLU A 1 282 ? 15.828 -19.889 -21.693 1.00 82.69 282 GLU A N 1
ATOM 2057 C CA . GLU A 1 282 ? 16.722 -20.904 -21.134 1.00 82.69 282 GLU A CA 1
ATOM 2058 C C . GLU A 1 282 ? 17.626 -20.338 -20.038 1.00 82.69 282 GLU A C 1
ATOM 2060 O O . GLU A 1 282 ? 17.808 -20.987 -19.009 1.00 82.69 282 GLU A O 1
ATOM 2065 N N . PHE A 1 283 ? 18.116 -19.098 -20.197 1.00 82.50 283 PHE A N 1
ATOM 2066 C CA . PHE A 1 283 ? 18.988 -18.466 -19.206 1.00 82.50 283 PHE A CA 1
ATOM 2067 C C . PHE A 1 283 ? 18.330 -18.420 -17.828 1.00 82.50 283 PHE A C 1
ATOM 2069 O O . PHE A 1 283 ? 18.988 -18.729 -16.840 1.00 82.50 283 PHE A O 1
ATOM 2076 N N . ALA A 1 284 ? 17.031 -18.106 -17.756 1.00 82.94 284 ALA A N 1
ATOM 2077 C CA . ALA A 1 284 ? 16.303 -17.984 -16.495 1.00 82.94 284 ALA A CA 1
ATOM 2078 C C . ALA A 1 284 ? 16.246 -19.293 -15.682 1.00 82.94 284 ALA A C 1
ATOM 2080 O O . ALA A 1 284 ? 15.983 -19.237 -14.482 1.00 82.94 284 ALA A O 1
ATOM 2081 N N . LEU A 1 285 ? 16.500 -20.445 -16.314 1.00 84.62 285 LEU A N 1
ATOM 2082 C CA . LEU A 1 285 ? 16.444 -21.774 -15.701 1.00 84.62 285 LEU A CA 1
ATOM 2083 C C . LEU A 1 285 ? 17.833 -22.364 -15.389 1.00 84.62 285 LEU A C 1
ATOM 2085 O O . LEU A 1 285 ? 17.926 -23.393 -14.722 1.00 84.62 285 LEU A O 1
ATOM 2089 N N . LEU A 1 286 ? 18.928 -21.738 -15.841 1.00 80.00 286 LEU A N 1
ATOM 2090 C CA . LEU A 1 286 ? 20.280 -22.317 -15.753 1.00 80.00 286 LEU A CA 1
ATOM 2091 C C . LEU A 1 286 ? 20.842 -22.395 -14.329 1.00 80.00 286 LEU A C 1
ATOM 2093 O O . LEU A 1 286 ? 21.637 -23.286 -14.027 1.00 80.00 286 LEU A O 1
ATOM 2097 N N . GLY A 1 287 ? 20.460 -21.453 -13.473 1.00 70.62 287 GLY A N 1
ATOM 2098 C CA . GLY A 1 287 ? 21.002 -21.294 -12.126 1.00 70.62 287 GLY A CA 1
ATOM 2099 C C . GLY A 1 287 ? 19.981 -20.622 -11.226 1.00 70.62 287 GLY A C 1
ATOM 2100 O O . GLY A 1 287 ? 20.169 -19.470 -10.821 1.00 70.62 287 GLY A O 1
ATOM 2101 N N . LEU A 1 288 ? 18.841 -21.283 -11.025 1.00 72.69 288 LEU A N 1
ATOM 2102 C CA . LEU A 1 288 ? 17.783 -20.796 -10.144 1.00 72.69 288 LEU A CA 1
ATOM 2103 C C . LEU A 1 288 ? 18.291 -20.650 -8.697 1.00 72.69 288 LEU A C 1
ATOM 2105 O O . LEU A 1 288 ? 19.160 -21.415 -8.276 1.00 72.69 288 LEU A O 1
ATOM 2109 N N . PRO A 1 289 ? 17.769 -19.676 -7.928 1.00 70.12 289 PRO A N 1
ATOM 2110 C CA . PRO A 1 289 ? 16.805 -18.638 -8.331 1.00 70.12 289 PRO A CA 1
ATOM 2111 C C . PRO A 1 289 ? 17.457 -17.408 -9.004 1.00 70.12 289 PRO A C 1
ATOM 2113 O O . PRO A 1 289 ? 16.771 -16.493 -9.457 1.00 70.12 289 PRO A O 1
ATOM 2116 N N . TRP A 1 290 ? 18.786 -17.349 -9.068 1.00 73.88 290 TRP A N 1
ATOM 2117 C CA . TRP A 1 290 ? 19.541 -16.129 -9.382 1.00 73.88 290 TRP A CA 1
ATOM 2118 C C . TRP A 1 290 ? 19.427 -15.678 -10.831 1.00 73.88 290 TRP A C 1
ATOM 2120 O O . TRP A 1 290 ? 19.191 -14.501 -11.109 1.00 73.88 290 TRP A O 1
ATOM 2130 N N . THR A 1 291 ? 19.565 -16.621 -11.755 1.00 76.69 291 THR A N 1
ATOM 2131 C CA . THR A 1 291 ? 19.431 -16.361 -13.195 1.00 76.69 291 THR A CA 1
ATOM 2132 C C . THR A 1 291 ? 18.034 -15.844 -13.559 1.00 76.69 291 THR A C 1
ATOM 2134 O O . THR A 1 291 ? 17.916 -14.901 -14.344 1.00 76.69 291 THR A O 1
ATOM 2137 N N . LEU A 1 292 ? 16.984 -16.344 -12.896 1.00 81.12 292 LEU A N 1
ATOM 2138 C CA . LEU A 1 292 ? 15.623 -15.812 -12.997 1.00 81.12 292 LEU A CA 1
ATOM 2139 C C . LEU A 1 292 ? 15.539 -14.351 -12.529 1.00 81.12 292 LEU A C 1
ATOM 2141 O O . LEU A 1 292 ? 15.005 -13.507 -13.247 1.00 81.12 292 LEU A O 1
ATOM 2145 N N . LEU A 1 293 ? 16.106 -14.006 -11.367 1.00 78.31 293 LEU A N 1
ATOM 2146 C CA . LEU A 1 293 ? 16.101 -12.623 -10.862 1.00 78.31 293 LEU A CA 1
ATOM 2147 C C . LEU A 1 293 ? 16.821 -11.648 -11.812 1.00 78.31 293 LEU A C 1
ATOM 2149 O O . LEU A 1 293 ? 16.365 -10.513 -12.006 1.00 78.31 293 LEU A O 1
ATOM 2153 N N . VAL A 1 294 ? 17.911 -12.091 -12.444 1.00 79.12 294 VAL A N 1
ATOM 2154 C CA . VAL A 1 294 ? 18.631 -11.323 -13.473 1.00 79.12 294 VAL A CA 1
ATOM 2155 C C . VAL A 1 294 ? 17.773 -11.153 -14.732 1.00 79.12 294 VAL A C 1
ATOM 2157 O O . VAL A 1 294 ? 17.632 -10.028 -15.220 1.00 79.12 294 VAL A O 1
ATOM 2160 N N . ALA A 1 295 ? 17.135 -12.219 -15.223 1.00 84.50 295 ALA A N 1
ATOM 2161 C CA . ALA A 1 295 ? 16.242 -12.164 -16.384 1.00 84.50 295 ALA A CA 1
ATOM 2162 C C . ALA A 1 295 ? 15.034 -11.234 -16.152 1.00 84.50 295 ALA A C 1
ATOM 2164 O O . ALA A 1 295 ? 14.662 -10.441 -17.027 1.00 84.50 295 ALA A O 1
ATOM 2165 N N . LEU A 1 296 ? 14.459 -11.255 -14.945 1.00 85.12 296 LEU A N 1
ATOM 2166 C CA . LEU A 1 296 ? 13.384 -10.348 -14.536 1.00 85.12 296 LEU A CA 1
ATOM 2167 C C . LEU A 1 296 ? 13.866 -8.892 -14.466 1.00 85.12 296 LEU A C 1
ATOM 2169 O O . LEU A 1 296 ? 13.161 -7.985 -14.913 1.00 85.12 296 LEU A O 1
ATOM 2173 N N . ARG A 1 297 ? 15.074 -8.634 -13.941 1.00 84.69 297 ARG A N 1
ATOM 2174 C CA . ARG A 1 297 ? 15.689 -7.291 -13.962 1.00 84.69 297 ARG A CA 1
ATOM 2175 C C . ARG A 1 297 ? 15.857 -6.785 -15.392 1.00 84.69 297 ARG A C 1
ATOM 2177 O O . ARG A 1 297 ? 15.472 -5.651 -15.666 1.00 84.69 297 ARG A O 1
ATOM 2184 N N . PHE A 1 298 ? 16.407 -7.613 -16.276 1.00 86.62 298 PHE A N 1
ATOM 2185 C CA . PHE A 1 298 ? 16.617 -7.271 -17.681 1.00 86.62 298 PHE A CA 1
ATOM 2186 C C . PHE A 1 298 ? 15.296 -6.918 -18.374 1.00 86.62 298 PHE A C 1
ATOM 2188 O O . PHE A 1 298 ? 15.174 -5.861 -18.991 1.00 86.62 298 PHE A O 1
ATOM 2195 N N . SER A 1 299 ? 14.279 -7.763 -18.203 1.00 89.31 299 SER A N 1
ATOM 2196 C CA . SER A 1 299 ? 12.959 -7.576 -18.814 1.00 89.31 299 SER A CA 1
ATOM 2197 C C . SER A 1 299 ? 12.277 -6.285 -18.356 1.00 89.31 299 SER A C 1
ATOM 2199 O O . SER A 1 299 ? 11.730 -5.552 -19.178 1.00 89.31 299 SER A O 1
ATOM 2201 N N . ARG A 1 300 ? 12.357 -5.964 -17.058 1.00 89.88 300 ARG A N 1
ATOM 2202 C CA . ARG A 1 300 ? 11.844 -4.703 -16.499 1.00 89.88 300 ARG A CA 1
ATOM 2203 C C . ARG A 1 300 ? 12.560 -3.488 -17.081 1.00 89.88 300 ARG A C 1
ATOM 2205 O O . ARG A 1 300 ? 11.907 -2.582 -17.585 1.00 89.88 300 ARG A O 1
ATOM 2212 N N . LEU A 1 301 ? 13.894 -3.513 -17.099 1.00 87.62 301 LEU A N 1
ATOM 2213 C CA . LEU A 1 301 ? 14.701 -2.412 -17.626 1.00 87.62 301 LEU A CA 1
ATOM 2214 C C . LEU A 1 301 ? 14.439 -2.169 -19.122 1.00 87.62 301 LEU A C 1
ATOM 2216 O O . LEU A 1 301 ? 14.365 -1.022 -19.559 1.00 87.62 301 LEU A O 1
ATOM 2220 N N . ARG A 1 302 ? 14.233 -3.243 -19.895 1.00 89.56 302 ARG A N 1
ATOM 2221 C CA . ARG A 1 302 ? 13.827 -3.174 -21.305 1.00 89.56 302 ARG A CA 1
ATOM 2222 C C . ARG A 1 302 ? 12.470 -2.483 -21.475 1.00 89.56 302 ARG A C 1
ATOM 2224 O O . ARG A 1 302 ? 12.339 -1.638 -22.357 1.00 89.56 302 ARG A O 1
ATOM 2231 N N . ARG A 1 303 ? 11.478 -2.804 -20.634 1.00 90.25 303 ARG A N 1
ATOM 2232 C CA . ARG A 1 303 ? 10.155 -2.147 -20.642 1.00 90.25 303 ARG A CA 1
ATOM 2233 C C . ARG A 1 303 ? 10.274 -0.662 -20.299 1.00 90.25 303 ARG A C 1
ATOM 2235 O O . ARG A 1 303 ? 9.792 0.168 -21.061 1.00 90.25 303 ARG A O 1
ATOM 2242 N N . SER A 1 304 ? 11.004 -0.319 -19.237 1.00 90.44 304 SER A N 1
ATOM 2243 C CA . SER A 1 304 ? 11.247 1.079 -18.858 1.00 90.44 304 SER A CA 1
ATOM 2244 C C . SER A 1 304 ? 11.939 1.879 -19.962 1.00 90.44 304 SER A C 1
ATOM 2246 O O . SER A 1 304 ? 11.592 3.036 -20.190 1.00 90.44 304 SER A O 1
ATOM 2248 N N . LEU A 1 305 ? 12.882 1.268 -20.689 1.00 89.00 305 LEU A N 1
ATOM 2249 C CA . LEU A 1 305 ? 13.511 1.890 -21.854 1.00 89.00 305 LEU A CA 1
ATOM 2250 C C . LEU A 1 305 ? 12.524 2.103 -23.007 1.00 89.00 305 LEU A C 1
ATOM 2252 O O . LEU A 1 305 ? 12.587 3.143 -23.659 1.00 89.00 305 LEU A O 1
ATOM 2256 N N . ALA A 1 306 ? 11.606 1.164 -23.246 1.00 88.88 306 ALA A N 1
ATOM 2257 C CA . ALA A 1 306 ? 10.559 1.335 -24.250 1.00 88.88 306 ALA A CA 1
ATOM 2258 C C . ALA A 1 306 ? 9.618 2.490 -23.923 1.00 88.88 306 ALA A C 1
ATOM 2260 O O . ALA A 1 306 ? 9.365 3.335 -24.781 1.00 88.88 306 ALA A O 1
ATOM 2261 N N . TYR A 1 307 ? 9.180 2.587 -22.669 1.00 89.19 307 TYR A N 1
ATOM 2262 C CA . TYR A 1 307 ? 8.347 3.698 -22.217 1.00 89.19 307 TYR A CA 1
ATOM 2263 C C . TYR A 1 307 ? 9.073 5.038 -22.338 1.00 89.19 307 TYR A C 1
ATOM 2265 O O . TYR A 1 307 ? 8.488 6.007 -22.830 1.00 89.19 307 TYR A O 1
ATOM 2273 N N . ALA A 1 308 ? 10.360 5.066 -21.975 1.00 88.12 308 ALA A N 1
ATOM 2274 C CA . ALA A 1 308 ? 11.192 6.253 -22.084 1.00 88.12 308 ALA A CA 1
ATOM 2275 C C . ALA A 1 308 ? 11.380 6.680 -23.546 1.00 88.12 308 ALA A C 1
ATOM 2277 O O . ALA A 1 308 ? 11.150 7.839 -23.867 1.00 88.12 308 ALA A O 1
ATOM 2278 N N . ARG A 1 309 ? 11.721 5.761 -24.459 1.00 86.31 309 ARG A N 1
ATOM 2279 C CA . ARG A 1 309 ? 11.911 6.070 -25.889 1.00 86.31 309 ARG A CA 1
ATOM 2280 C C . ARG A 1 309 ? 10.631 6.486 -26.601 1.00 86.31 309 ARG A C 1
ATOM 2282 O O . ARG A 1 309 ? 10.676 7.346 -27.470 1.00 86.31 309 ARG A O 1
ATOM 2289 N N . ALA A 1 310 ? 9.489 5.910 -26.233 1.00 85.00 310 ALA A N 1
ATOM 2290 C CA . ALA A 1 310 ? 8.217 6.253 -26.862 1.00 85.00 310 ALA A CA 1
ATOM 2291 C C . ALA A 1 310 ? 7.808 7.722 -26.628 1.00 85.00 310 ALA A C 1
ATOM 2293 O O . ALA A 1 310 ? 6.955 8.241 -27.354 1.00 85.00 310 ALA A O 1
ATOM 2294 N N . ARG A 1 311 ? 8.358 8.390 -25.597 1.00 79.19 311 ARG A N 1
ATOM 2295 C CA . ARG A 1 311 ? 7.882 9.715 -25.155 1.00 79.19 311 ARG A CA 1
ATOM 2296 C C . ARG A 1 311 ? 8.961 10.733 -24.777 1.00 79.19 311 ARG A C 1
ATOM 2298 O O . ARG A 1 311 ? 8.638 11.917 -24.756 1.00 79.19 311 ARG A O 1
ATOM 2305 N N . GLY A 1 312 ? 10.176 10.306 -24.454 1.00 69.69 312 GLY A N 1
ATOM 2306 C CA . GLY A 1 312 ? 11.271 11.146 -23.968 1.00 69.69 312 GLY A CA 1
ATOM 2307 C C . GLY A 1 312 ? 12.303 11.506 -25.048 1.00 69.69 312 GLY A C 1
ATOM 2308 O O . GLY A 1 312 ? 12.404 10.811 -26.058 1.00 69.69 312 GLY A O 1
ATOM 2309 N N . PRO A 1 313 ? 13.085 12.583 -24.842 1.00 64.69 313 PRO A N 1
ATOM 2310 C CA . PRO A 1 313 ? 14.166 12.981 -25.743 1.00 64.69 313 PRO A CA 1
ATOM 2311 C C . PRO A 1 313 ? 15.350 12.003 -25.664 1.00 64.69 313 PRO A C 1
ATOM 2313 O O . PRO A 1 313 ? 15.684 11.499 -24.587 1.00 64.69 313 PRO A O 1
ATOM 2316 N N . GLU A 1 314 ? 16.015 11.766 -26.797 1.00 58.75 314 GLU A N 1
ATOM 2317 C CA . GLU A 1 314 ? 17.053 10.735 -26.969 1.00 58.75 314 GLU A CA 1
ATOM 2318 C C . GLU A 1 314 ? 18.175 10.728 -25.896 1.00 58.75 314 GLU A C 1
ATOM 2320 O O . GLU A 1 314 ? 18.463 9.646 -25.366 1.00 58.75 314 GLU A O 1
ATOM 2325 N N . PRO A 1 315 ? 18.735 11.881 -25.452 1.00 60.03 315 PRO A N 1
ATOM 2326 C CA . PRO A 1 315 ? 19.831 11.916 -24.473 1.00 60.03 315 PRO A CA 1
ATOM 2327 C C . PRO A 1 315 ? 19.472 11.292 -23.117 1.00 60.03 315 PRO A C 1
ATOM 2329 O O . PRO A 1 315 ? 20.321 10.708 -22.446 1.00 60.03 315 PRO A O 1
ATOM 2332 N N . SER A 1 316 ? 18.193 11.352 -22.726 1.00 65.25 316 SER A N 1
ATOM 2333 C CA . SER A 1 316 ? 17.699 10.781 -21.463 1.00 65.25 316 SER A CA 1
ATOM 2334 C C . SER A 1 316 ? 17.670 9.244 -21.457 1.00 65.25 316 SER A C 1
ATOM 2336 O O . SER A 1 316 ? 17.580 8.623 -20.396 1.00 65.25 316 SER A O 1
ATOM 2338 N N . THR A 1 317 ? 17.780 8.619 -22.635 1.00 79.31 317 THR A N 1
ATOM 2339 C CA . THR A 1 317 ? 17.681 7.163 -22.813 1.00 79.31 317 THR A CA 1
ATOM 2340 C C . THR A 1 317 ? 19.039 6.469 -22.940 1.00 79.31 317 THR A C 1
ATOM 2342 O O . THR A 1 317 ? 19.122 5.265 -22.697 1.00 79.31 317 THR A O 1
ATOM 2345 N N . ALA A 1 318 ? 20.115 7.209 -23.235 1.00 83.06 318 ALA A N 1
ATOM 2346 C CA . ALA A 1 318 ? 21.449 6.656 -23.484 1.00 83.06 318 ALA A CA 1
ATOM 2347 C C . ALA A 1 318 ? 22.028 5.910 -22.269 1.00 83.06 318 ALA A C 1
ATOM 2349 O O . ALA A 1 318 ? 22.466 4.765 -22.381 1.00 83.06 318 ALA A O 1
ATOM 2350 N N . ALA A 1 319 ? 21.956 6.509 -21.077 1.00 82.31 319 ALA A N 1
ATOM 2351 C CA . ALA A 1 319 ? 22.446 5.876 -19.850 1.00 82.31 319 ALA A CA 1
ATOM 2352 C C . ALA A 1 319 ? 21.639 4.615 -19.478 1.00 82.31 319 ALA A C 1
ATOM 2354 O O . ALA A 1 319 ? 22.189 3.631 -18.978 1.00 82.31 319 ALA A O 1
ATOM 2355 N N . LEU A 1 320 ? 20.331 4.621 -19.758 1.00 84.25 320 LEU A N 1
ATOM 2356 C CA . LEU A 1 320 ? 19.449 3.476 -19.532 1.00 84.25 320 LEU A CA 1
ATOM 2357 C C . LEU A 1 320 ? 19.733 2.344 -20.532 1.00 84.25 320 LEU A C 1
ATOM 2359 O O . LEU A 1 320 ? 19.775 1.175 -20.148 1.00 84.25 320 LEU A O 1
ATOM 2363 N N . TYR A 1 321 ? 19.991 2.698 -21.793 1.00 86.44 321 TYR A N 1
ATOM 2364 C CA . TYR A 1 321 ? 20.428 1.775 -22.835 1.00 86.44 321 TYR A CA 1
ATOM 2365 C C . TYR A 1 321 ? 21.771 1.124 -22.484 1.00 86.44 321 TYR A C 1
ATOM 2367 O O . TYR A 1 321 ? 21.879 -0.098 -22.530 1.00 86.44 321 TYR A O 1
ATOM 2375 N N . HIS A 1 322 ? 22.767 1.904 -22.047 1.00 84.50 322 HIS A N 1
ATOM 2376 C CA . HIS A 1 322 ? 24.069 1.379 -21.623 1.00 84.50 322 HIS A CA 1
ATOM 2377 C C . HIS A 1 322 ? 23.935 0.380 -20.462 1.00 84.50 322 HIS A C 1
ATOM 2379 O O . HIS A 1 322 ? 24.538 -0.696 -20.477 1.00 84.50 322 HIS A O 1
ATOM 2385 N N . ALA A 1 323 ? 23.106 0.700 -19.461 1.00 82.69 323 ALA A N 1
ATOM 2386 C CA . ALA A 1 323 ? 22.828 -0.210 -18.352 1.00 82.69 323 ALA A CA 1
ATOM 2387 C C . ALA A 1 323 ? 22.182 -1.525 -18.830 1.00 82.69 323 ALA A C 1
ATOM 2389 O O . ALA A 1 323 ? 22.550 -2.602 -18.359 1.00 82.69 323 ALA A O 1
ATOM 2390 N N . LEU A 1 324 ? 21.255 -1.453 -19.790 1.00 86.06 324 LEU A N 1
ATOM 2391 C CA . LEU A 1 324 ? 20.614 -2.627 -20.381 1.00 86.06 324 LEU A CA 1
ATOM 2392 C C . LEU A 1 324 ? 21.592 -3.472 -21.208 1.00 86.06 324 LEU A C 1
ATOM 2394 O O . LEU A 1 324 ? 21.628 -4.689 -21.034 1.00 86.06 324 LEU A O 1
ATOM 2398 N N . ALA A 1 325 ? 22.406 -2.838 -22.056 1.00 86.06 325 ALA A N 1
ATOM 2399 C CA . ALA A 1 325 ? 23.428 -3.498 -22.867 1.00 86.06 325 ALA A CA 1
ATOM 2400 C C . ALA A 1 325 ? 24.469 -4.212 -21.992 1.00 86.06 325 ALA A C 1
ATOM 2402 O O . ALA A 1 325 ? 24.847 -5.345 -22.279 1.00 86.06 325 ALA A O 1
ATOM 2403 N N . THR A 1 326 ? 24.851 -3.600 -20.867 1.00 82.56 326 THR A N 1
ATOM 2404 C CA . THR A 1 326 ? 25.751 -4.213 -19.879 1.00 82.56 326 THR A CA 1
ATOM 2405 C C . THR A 1 326 ? 25.149 -5.496 -19.300 1.00 82.56 326 THR A C 1
ATOM 2407 O O . THR A 1 326 ? 25.816 -6.525 -19.252 1.00 82.56 326 THR A O 1
ATOM 2410 N N . ILE A 1 327 ? 23.876 -5.471 -18.882 1.00 81.50 327 ILE A N 1
ATOM 2411 C CA . ILE A 1 327 ? 23.199 -6.673 -18.362 1.00 81.50 327 ILE A CA 1
ATOM 2412 C C . ILE A 1 327 ? 23.067 -7.730 -19.462 1.00 81.50 327 ILE A C 1
ATOM 2414 O O . ILE A 1 327 ? 23.273 -8.909 -19.187 1.00 81.50 327 ILE A O 1
ATOM 2418 N N . ARG A 1 328 ? 22.762 -7.327 -20.702 1.00 85.81 328 ARG A N 1
ATOM 2419 C CA . ARG A 1 328 ? 22.661 -8.256 -21.833 1.00 85.81 328 ARG A CA 1
ATOM 2420 C C . ARG A 1 328 ? 23.971 -8.992 -22.076 1.00 85.81 328 ARG A C 1
ATOM 2422 O O . ARG A 1 328 ? 23.983 -10.215 -22.102 1.00 85.81 328 ARG A O 1
ATOM 2429 N N . TRP A 1 329 ? 25.060 -8.242 -22.185 1.00 82.12 329 TRP A N 1
ATOM 2430 C CA . TRP A 1 329 ? 26.394 -8.791 -22.384 1.00 82.12 329 TRP A CA 1
ATOM 2431 C C . TRP A 1 329 ? 26.785 -9.776 -21.274 1.00 82.12 329 TRP A C 1
ATOM 2433 O O . TRP A 1 329 ? 27.389 -10.812 -21.542 1.00 82.12 329 TRP A O 1
ATOM 2443 N N . LEU A 1 330 ? 26.388 -9.496 -20.028 1.00 76.44 330 LEU A N 1
ATOM 2444 C CA . LEU A 1 330 ? 26.598 -10.410 -18.903 1.00 76.44 330 LEU A CA 1
ATOM 2445 C C . LEU A 1 330 ? 25.757 -11.690 -19.006 1.00 76.44 330 LEU A C 1
ATOM 2447 O O . LEU A 1 330 ? 26.267 -12.763 -18.695 1.00 76.44 330 LEU A O 1
ATOM 2451 N N . ILE A 1 331 ? 24.497 -11.591 -19.444 1.00 82.31 331 ILE A N 1
ATOM 2452 C CA . ILE A 1 331 ? 23.639 -12.757 -19.708 1.00 82.31 331 ILE A CA 1
ATOM 2453 C C . ILE A 1 331 ? 24.268 -13.634 -20.793 1.00 82.31 331 ILE A C 1
ATOM 2455 O O . ILE A 1 331 ? 24.391 -14.839 -20.595 1.00 82.31 331 ILE A O 1
ATOM 2459 N N . ASP A 1 332 ? 24.717 -13.034 -21.897 1.00 83.62 332 ASP A N 1
ATOM 2460 C CA . ASP A 1 332 ? 25.322 -13.767 -23.012 1.00 83.62 332 ASP A CA 1
ATOM 2461 C C . ASP A 1 332 ? 26.636 -14.452 -22.589 1.00 83.62 332 ASP A C 1
ATOM 2463 O O . ASP A 1 332 ? 26.889 -15.588 -22.978 1.00 83.62 332 ASP A O 1
ATOM 2467 N N . ARG A 1 333 ? 27.439 -13.824 -21.716 1.00 78.88 333 ARG A N 1
ATOM 2468 C CA . ARG A 1 333 ? 28.652 -14.443 -21.146 1.00 78.88 333 ARG A CA 1
ATOM 2469 C C . ARG A 1 333 ? 28.384 -15.555 -20.138 1.00 78.88 333 ARG A C 1
ATOM 2471 O O . ARG A 1 333 ? 29.265 -16.378 -19.918 1.00 78.88 333 ARG A O 1
ATOM 2478 N N . ALA A 1 334 ? 27.214 -15.573 -19.510 1.00 77.44 334 ALA A N 1
ATOM 2479 C CA . ALA A 1 334 ? 26.851 -16.543 -18.481 1.00 77.44 334 ALA A CA 1
ATOM 2480 C C . ALA A 1 334 ? 25.733 -17.499 -18.943 1.00 77.44 334 ALA A C 1
ATOM 2482 O O . ALA A 1 334 ? 25.029 -18.081 -18.120 1.00 77.44 334 ALA A O 1
ATOM 2483 N N . ASN A 1 335 ? 25.572 -17.669 -20.260 1.00 79.50 335 ASN A N 1
ATOM 2484 C CA . ASN A 1 335 ? 24.485 -18.420 -20.896 1.00 79.50 335 ASN A CA 1
ATOM 2485 C C . ASN A 1 335 ? 24.645 -19.953 -20.872 1.00 79.50 335 ASN A C 1
ATOM 2487 O O . ASN A 1 335 ? 23.882 -20.659 -21.523 1.00 79.50 335 ASN A O 1
ATOM 2491 N N . SER A 1 336 ? 25.612 -20.483 -20.125 1.00 80.81 336 SER A N 1
ATOM 2492 C CA . SER A 1 336 ? 25.778 -21.921 -19.904 1.00 80.81 336 SER A CA 1
ATOM 2493 C C . SER A 1 336 ? 26.018 -22.205 -18.426 1.00 80.81 336 SER A C 1
ATOM 2495 O O . SER A 1 336 ? 26.527 -21.354 -17.696 1.00 80.81 336 SER A O 1
ATOM 2497 N N . ARG A 1 337 ? 25.692 -23.421 -17.963 1.00 75.19 337 ARG A N 1
ATOM 2498 C CA . ARG A 1 337 ? 25.938 -23.824 -16.564 1.00 75.19 337 ARG A CA 1
ATOM 2499 C C . ARG A 1 337 ? 27.409 -23.677 -16.179 1.00 75.19 337 ARG A C 1
ATOM 2501 O O . ARG A 1 337 ? 27.711 -23.204 -15.086 1.00 75.19 337 ARG A O 1
ATOM 2508 N N . THR A 1 338 ? 28.316 -24.059 -17.077 1.00 77.69 338 THR A N 1
ATOM 2509 C CA . THR A 1 338 ? 29.760 -23.939 -16.858 1.00 77.69 338 THR A CA 1
ATOM 2510 C C . THR A 1 338 ? 30.174 -22.474 -16.776 1.00 77.69 338 THR A C 1
ATOM 2512 O O . THR A 1 338 ? 30.850 -22.103 -15.823 1.00 77.69 338 THR A O 1
ATOM 2515 N N . ALA A 1 339 ? 29.720 -21.622 -17.698 1.00 76.31 339 ALA A N 1
ATOM 2516 C CA . ALA A 1 339 ? 30.063 -20.202 -17.679 1.00 76.31 339 ALA A CA 1
ATOM 2517 C C . ALA A 1 339 ? 29.466 -19.466 -16.469 1.00 76.31 339 ALA A C 1
ATOM 2519 O O . ALA A 1 339 ? 30.155 -18.664 -15.848 1.00 76.31 339 ALA A O 1
ATOM 2520 N N . TRP A 1 340 ? 28.230 -19.784 -16.070 1.00 74.00 340 TRP A N 1
ATOM 2521 C CA . TRP A 1 340 ? 27.597 -19.232 -14.868 1.00 74.00 340 TRP A CA 1
ATOM 2522 C C . TRP A 1 340 ? 28.367 -19.587 -13.588 1.00 74.00 340 TRP A C 1
ATOM 2524 O O . TRP A 1 340 ? 28.599 -18.716 -12.754 1.00 74.00 340 TRP A O 1
ATOM 2534 N N . ARG A 1 341 ? 28.821 -20.844 -13.451 1.00 72.00 341 ARG A N 1
ATOM 2535 C CA . ARG A 1 341 ? 29.624 -21.315 -12.302 1.00 72.00 341 ARG A CA 1
ATOM 2536 C C . ARG A 1 341 ? 31.017 -20.701 -12.206 1.00 72.00 341 ARG A C 1
ATOM 2538 O O . ARG A 1 341 ? 31.629 -20.822 -11.150 1.00 72.00 341 ARG A O 1
ATOM 2545 N N . HIS A 1 342 ? 31.516 -20.129 -13.300 1.00 69.75 342 HIS A N 1
ATOM 2546 C CA . HIS A 1 342 ? 32.822 -19.475 -13.366 1.00 69.75 342 HIS A CA 1
ATOM 2547 C C . HIS A 1 342 ? 32.708 -17.952 -13.541 1.00 69.75 342 HIS A C 1
ATOM 2549 O O . HIS A 1 342 ? 33.733 -17.269 -13.580 1.00 69.75 342 HIS A O 1
ATOM 2555 N N . ALA A 1 343 ? 31.490 -17.404 -13.605 1.00 64.81 343 ALA A N 1
ATOM 2556 C CA . ALA A 1 343 ? 31.255 -15.984 -13.790 1.00 64.81 343 ALA A CA 1
ATOM 2557 C C . ALA A 1 343 ? 31.785 -15.182 -12.580 1.00 64.81 343 ALA A C 1
ATOM 2559 O O . ALA A 1 343 ? 31.329 -15.378 -11.445 1.00 64.81 343 ALA A O 1
ATOM 2560 N N . PRO A 1 344 ? 32.729 -14.241 -12.789 1.00 51.59 344 PRO A N 1
ATOM 2561 C CA . PRO A 1 344 ? 33.308 -13.465 -11.702 1.00 51.59 344 PRO A CA 1
ATOM 2562 C C . PRO A 1 344 ? 32.215 -12.735 -10.915 1.00 51.59 344 PRO A C 1
ATOM 2564 O O . PRO A 1 344 ? 31.432 -11.961 -11.466 1.00 51.59 344 PRO A O 1
ATOM 2567 N N . GLY A 1 345 ? 32.154 -13.013 -9.612 1.00 52.53 345 GLY A N 1
ATOM 2568 C CA . GLY A 1 345 ? 31.154 -12.453 -8.704 1.00 52.53 345 GLY A CA 1
ATOM 2569 C C . GLY A 1 345 ? 29.928 -13.319 -8.411 1.00 52.53 345 GLY A C 1
ATOM 2570 O O . GLY A 1 345 ? 29.176 -13.002 -7.493 1.00 52.53 345 GLY A O 1
ATOM 2571 N N . LEU A 1 346 ? 29.757 -14.431 -9.126 1.00 52.94 346 LEU A N 1
ATOM 2572 C CA . LEU A 1 346 ? 28.704 -15.426 -8.887 1.00 52.94 346 LEU A CA 1
ATOM 2573 C C . LEU A 1 346 ? 29.261 -16.786 -8.436 1.00 52.94 346 LEU A C 1
ATOM 2575 O O . LEU A 1 346 ? 28.487 -17.638 -8.013 1.00 52.94 346 LEU A O 1
ATOM 2579 N N . ASN A 1 347 ? 30.591 -16.954 -8.439 1.00 49.00 347 ASN A N 1
ATOM 2580 C CA . ASN A 1 347 ? 31.332 -18.143 -7.972 1.00 49.00 347 ASN A CA 1
ATOM 2581 C C . ASN A 1 347 ? 31.307 -18.328 -6.441 1.00 49.00 347 ASN A C 1
ATOM 2583 O O . ASN A 1 347 ? 32.303 -18.693 -5.821 1.00 49.00 347 ASN A O 1
ATOM 2587 N N . GLY A 1 348 ? 30.196 -18.015 -5.790 1.00 54.47 348 GLY A N 1
ATOM 2588 C CA . GLY A 1 348 ? 30.013 -18.222 -4.362 1.00 54.47 348 GLY A CA 1
ATOM 2589 C C . GLY A 1 348 ? 28.618 -18.734 -4.077 1.00 54.47 348 GLY A C 1
ATOM 2590 O O . GLY A 1 348 ? 27.799 -18.862 -4.977 1.00 54.47 348 GLY A O 1
ATOM 2591 N N . ASP A 1 349 ? 28.357 -18.995 -2.806 1.00 59.62 349 ASP A N 1
ATOM 2592 C CA . ASP A 1 349 ? 27.025 -19.245 -2.277 1.00 59.62 349 ASP A CA 1
ATOM 2593 C C . ASP A 1 349 ? 26.442 -17.884 -1.821 1.00 59.62 349 ASP A C 1
ATOM 2595 O O . ASP A 1 349 ? 26.646 -17.480 -0.668 1.00 59.62 349 ASP A O 1
ATOM 2599 N N . PRO A 1 350 ? 25.818 -17.080 -2.722 1.00 59.38 350 PRO A N 1
ATOM 2600 C CA . PRO A 1 350 ? 25.265 -15.768 -2.391 1.00 59.38 350 PRO A CA 1
ATOM 2601 C C . PRO A 1 350 ? 24.340 -15.746 -1.163 1.00 59.38 350 PRO A C 1
ATOM 2603 O O . PRO A 1 350 ? 24.462 -14.781 -0.402 1.00 59.38 350 PRO A O 1
ATOM 2606 N N . PRO A 1 351 ? 23.479 -16.752 -0.887 1.00 59.88 351 PRO A N 1
ATOM 2607 C CA . PRO A 1 351 ? 22.669 -16.739 0.323 1.00 59.88 351 PRO A CA 1
ATOM 2608 C C . PRO A 1 351 ? 23.545 -16.895 1.566 1.00 59.88 351 PRO A C 1
ATOM 2610 O O . PRO A 1 351 ? 23.383 -16.117 2.500 1.00 59.88 351 PRO A O 1
ATOM 2613 N N . ARG A 1 352 ? 24.557 -17.774 1.566 1.00 66.06 352 ARG A N 1
ATOM 2614 C CA . ARG A 1 352 ? 25.487 -17.892 2.702 1.00 66.06 352 ARG A CA 1
ATOM 2615 C C . ARG A 1 352 ? 26.263 -16.602 2.956 1.00 66.06 352 ARG A C 1
ATOM 2617 O O . ARG A 1 352 ? 26.411 -16.203 4.110 1.00 66.06 352 ARG A O 1
ATOM 2624 N N . ARG A 1 353 ? 26.730 -15.916 1.906 1.00 67.44 353 ARG A N 1
ATOM 2625 C CA . ARG A 1 353 ? 27.422 -14.616 2.038 1.00 67.44 353 ARG A CA 1
ATOM 2626 C C . ARG A 1 353 ? 26.502 -13.527 2.580 1.00 67.44 353 ARG A C 1
ATOM 2628 O O . ARG A 1 353 ? 26.929 -12.761 3.438 1.00 67.44 353 ARG A O 1
ATOM 2635 N N . LEU A 1 354 ? 25.255 -13.473 2.115 1.00 64.56 354 LEU A N 1
ATOM 2636 C CA . LEU A 1 354 ? 24.264 -12.517 2.602 1.00 64.56 354 LEU A CA 1
ATOM 2637 C C . LEU A 1 354 ? 23.870 -12.801 4.054 1.00 64.56 354 LEU A C 1
ATOM 2639 O O . LEU A 1 354 ? 23.857 -11.877 4.856 1.00 64.56 354 LEU A O 1
ATOM 2643 N N . ILE A 1 355 ? 23.601 -14.062 4.400 1.00 67.19 355 ILE A N 1
ATOM 2644 C CA . ILE A 1 355 ? 23.276 -14.484 5.769 1.00 67.19 355 ILE A CA 1
ATOM 2645 C C . ILE A 1 355 ? 24.448 -14.162 6.690 1.00 67.19 355 ILE A C 1
ATOM 2647 O O . ILE A 1 355 ? 24.256 -13.556 7.734 1.00 67.19 355 ILE A O 1
ATOM 2651 N N . THR A 1 356 ? 25.677 -14.471 6.274 1.00 70.62 356 THR A N 1
ATOM 2652 C CA . THR A 1 356 ? 26.876 -14.149 7.058 1.00 70.62 356 THR A CA 1
ATOM 2653 C C . THR A 1 356 ? 27.034 -12.637 7.225 1.00 70.62 356 THR A C 1
ATOM 2655 O O . THR A 1 356 ? 27.319 -12.171 8.324 1.00 70.62 356 THR A O 1
ATOM 2658 N N . ALA A 1 357 ? 26.815 -11.850 6.169 1.00 70.12 357 ALA A N 1
ATOM 2659 C CA . ALA A 1 357 ? 26.840 -10.393 6.256 1.00 70.12 357 ALA A CA 1
ATOM 2660 C C . ALA A 1 357 ? 25.717 -9.848 7.156 1.00 70.12 357 ALA A C 1
ATOM 2662 O O . ALA A 1 357 ? 25.945 -8.890 7.887 1.00 70.12 357 ALA A O 1
ATOM 2663 N N . ALA A 1 358 ? 24.530 -10.460 7.140 1.00 68.56 358 ALA A N 1
ATOM 2664 C CA . ALA A 1 358 ? 23.394 -10.062 7.966 1.00 68.56 358 ALA A CA 1
ATOM 2665 C C . ALA A 1 358 ? 23.651 -10.374 9.442 1.00 68.56 358 ALA A C 1
ATOM 2667 O O . ALA A 1 358 ? 23.530 -9.489 10.279 1.00 68.56 358 ALA A O 1
ATOM 2668 N N . VAL A 1 359 ? 24.094 -11.597 9.742 1.00 76.50 359 VAL A N 1
ATOM 2669 C CA . VAL A 1 359 ? 24.429 -12.061 11.095 1.00 76.50 359 VAL A CA 1
ATOM 2670 C C . VAL A 1 359 ? 25.580 -11.252 11.694 1.00 76.50 359 VAL A C 1
ATOM 2672 O O . VAL A 1 359 ? 25.565 -10.955 12.885 1.00 76.50 359 VAL A O 1
ATOM 2675 N N . ARG A 1 360 ? 26.565 -10.846 10.885 1.00 79.88 360 ARG A N 1
ATOM 2676 C CA . ARG A 1 360 ? 27.685 -10.005 11.345 1.00 79.88 360 ARG A CA 1
ATOM 2677 C C . ARG A 1 360 ? 27.328 -8.523 11.466 1.00 79.88 360 ARG A C 1
ATOM 2679 O O . ARG A 1 360 ? 28.109 -7.761 12.031 1.00 79.88 360 ARG A O 1
ATOM 2686 N N . ASN A 1 361 ? 26.188 -8.095 10.932 1.00 78.62 361 ASN A N 1
ATOM 2687 C CA . ASN A 1 361 ? 25.777 -6.702 10.955 1.00 78.62 361 ASN A CA 1
ATOM 2688 C C . ASN A 1 361 ? 24.909 -6.416 12.186 1.00 78.62 361 ASN A C 1
ATOM 2690 O O . ASN A 1 361 ? 23.719 -6.725 12.209 1.00 78.62 361 ASN A O 1
ATOM 2694 N N . TRP A 1 362 ? 25.488 -5.745 13.184 1.00 83.44 362 TRP A N 1
ATOM 2695 C CA . TRP A 1 362 ? 24.790 -5.357 14.416 1.00 83.44 362 TRP A CA 1
ATOM 2696 C C . TRP A 1 362 ? 23.498 -4.560 14.160 1.00 83.44 362 TRP A C 1
ATOM 2698 O O . TRP A 1 362 ? 22.540 -4.686 14.919 1.00 83.44 362 TRP A O 1
ATOM 2708 N N . GLN A 1 363 ? 23.429 -3.790 13.065 1.00 83.88 363 GLN A N 1
ATOM 2709 C CA . GLN A 1 363 ? 22.238 -3.011 12.710 1.00 83.88 363 GLN A CA 1
ATOM 2710 C C . GLN A 1 363 ? 21.032 -3.907 12.410 1.00 83.88 363 GLN A C 1
ATOM 2712 O O . GLN A 1 363 ? 19.901 -3.499 12.652 1.00 83.88 363 GLN A O 1
ATOM 2717 N N . VAL A 1 364 ? 21.262 -5.119 11.887 1.00 81.06 364 VAL A N 1
ATOM 2718 C CA . VAL A 1 364 ? 20.195 -6.101 11.638 1.00 81.06 364 VAL A CA 1
ATOM 2719 C C . VAL A 1 364 ? 19.635 -6.608 12.960 1.00 81.06 364 VAL A C 1
ATOM 2721 O O . VAL A 1 364 ? 18.422 -6.689 13.100 1.00 81.06 364 VAL A O 1
ATOM 2724 N N . TRP A 1 365 ? 20.489 -6.885 13.946 1.00 85.62 365 TRP A N 1
ATOM 2725 C CA . TRP A 1 365 ? 20.053 -7.343 15.265 1.00 85.62 365 TRP A CA 1
ATOM 2726 C C . TRP A 1 365 ? 19.286 -6.276 16.037 1.00 85.62 365 TRP A C 1
ATOM 2728 O O . TRP A 1 365 ? 18.255 -6.587 16.623 1.00 85.62 365 TRP A O 1
ATOM 2738 N N . VAL A 1 366 ? 19.728 -5.016 15.985 1.00 88.44 366 VAL A N 1
ATOM 2739 C CA . VAL A 1 366 ? 18.974 -3.900 16.580 1.00 88.44 366 VAL A CA 1
ATOM 2740 C C . VAL A 1 366 ? 17.616 -3.742 15.901 1.00 88.44 366 VAL A C 1
ATOM 2742 O O . VAL A 1 366 ? 16.601 -3.631 16.580 1.00 88.44 366 VAL A O 1
ATOM 2745 N N . TRP A 1 367 ? 17.573 -3.802 14.569 1.00 86.88 367 TRP A N 1
ATOM 2746 C CA . TRP A 1 367 ? 16.324 -3.741 13.812 1.00 86.88 367 TRP A CA 1
ATOM 2747 C C . TRP A 1 367 ? 15.368 -4.902 14.148 1.00 86.88 367 TRP A C 1
ATOM 2749 O O . TRP A 1 367 ? 14.191 -4.659 14.404 1.00 86.88 367 TRP A O 1
ATOM 2759 N N . LEU A 1 368 ? 15.868 -6.142 14.218 1.00 86.75 368 LEU A N 1
ATOM 2760 C CA . LEU A 1 368 ? 15.084 -7.318 14.621 1.00 86.75 368 LEU A CA 1
ATOM 2761 C C . LEU A 1 368 ? 14.586 -7.208 16.065 1.00 86.75 368 LEU A C 1
ATOM 2763 O O . LEU A 1 368 ? 13.423 -7.500 16.334 1.00 86.75 368 LEU A O 1
ATOM 2767 N N . GLY A 1 369 ? 15.450 -6.765 16.981 1.00 90.94 369 GLY A N 1
ATOM 2768 C CA . GLY A 1 369 ? 15.102 -6.570 18.385 1.00 90.94 369 GLY A CA 1
ATOM 2769 C C . GLY A 1 369 ? 13.995 -5.535 18.554 1.00 90.94 369 GLY A C 1
ATOM 2770 O O . GLY A 1 369 ? 13.016 -5.799 19.244 1.00 90.94 369 GLY A O 1
ATOM 2771 N N . LEU A 1 370 ? 14.098 -4.394 17.865 1.00 91.56 370 LEU A N 1
ATOM 2772 C CA . LEU A 1 370 ? 13.076 -3.346 17.904 1.00 91.56 370 LEU A CA 1
ATOM 2773 C C . LEU A 1 370 ? 11.728 -3.807 17.335 1.00 91.56 370 LEU A C 1
ATOM 2775 O O . LEU A 1 370 ? 10.698 -3.360 17.820 1.00 91.56 370 LEU A O 1
ATOM 2779 N N . LEU A 1 371 ? 11.719 -4.704 16.345 1.00 88.44 371 LEU A N 1
ATOM 2780 C CA . LEU A 1 371 ? 10.498 -5.241 15.730 1.00 88.44 371 LEU A CA 1
ATOM 2781 C C . LEU A 1 371 ? 9.771 -6.295 16.574 1.00 88.44 371 LEU A C 1
ATOM 2783 O O . LEU A 1 371 ? 8.611 -6.608 16.288 1.00 88.44 371 LEU A O 1
ATOM 2787 N N . LEU A 1 372 ? 10.431 -6.856 17.589 1.00 90.88 372 LEU A N 1
ATOM 2788 C CA . LEU A 1 372 ? 9.906 -7.978 18.363 1.00 90.88 372 LEU A CA 1
ATOM 2789 C C . LEU A 1 372 ? 8.513 -7.709 18.965 1.00 90.88 372 LEU A C 1
ATOM 2791 O O . LEU A 1 372 ? 7.646 -8.568 18.796 1.00 90.88 372 LEU A O 1
ATOM 2795 N N . PRO A 1 373 ? 8.220 -6.544 19.582 1.00 90.38 373 PRO A N 1
ATOM 2796 C CA . PRO A 1 373 ? 6.886 -6.280 20.118 1.00 90.38 373 PRO A CA 1
ATOM 2797 C C . PRO A 1 373 ? 5.795 -6.295 19.043 1.00 90.38 373 PRO A C 1
ATOM 2799 O O . PRO A 1 373 ? 4.711 -6.822 19.280 1.00 90.38 373 PRO A O 1
ATOM 2802 N N . SER A 1 374 ? 6.087 -5.789 17.839 1.00 87.69 374 SER A N 1
ATOM 2803 C CA . SER A 1 374 ? 5.155 -5.828 16.706 1.00 87.69 374 SER A CA 1
ATOM 2804 C C . SER A 1 374 ? 4.845 -7.232 16.233 1.00 87.69 374 SER A C 1
ATOM 2806 O O . SER A 1 374 ? 3.684 -7.555 15.979 1.00 87.69 374 SER A O 1
ATOM 2808 N N . LEU A 1 375 ? 5.870 -8.077 16.153 1.00 87.50 375 LEU A N 1
ATOM 2809 C CA . LEU A 1 375 ? 5.706 -9.478 15.788 1.00 87.50 375 LEU A CA 1
ATOM 2810 C C . LEU A 1 375 ? 4.899 -10.232 16.847 1.00 87.50 375 LEU A C 1
ATOM 2812 O O . LEU A 1 375 ? 3.953 -10.941 16.509 1.00 87.50 375 LEU A O 1
ATOM 2816 N N . LEU A 1 376 ? 5.217 -10.039 18.127 1.00 89.69 376 LEU A N 1
ATOM 2817 C CA . LEU A 1 376 ? 4.490 -10.689 19.213 1.00 89.69 376 LEU A CA 1
ATOM 2818 C C . LEU A 1 376 ? 3.028 -10.241 19.273 1.00 89.69 376 LEU A C 1
ATOM 2820 O O . LEU A 1 376 ? 2.150 -11.071 19.470 1.00 89.69 376 LEU A O 1
ATOM 2824 N N . TYR A 1 377 ? 2.741 -8.959 19.061 1.00 87.06 377 TYR A N 1
ATOM 2825 C CA . TYR A 1 377 ? 1.379 -8.443 19.164 1.00 87.06 377 TYR A CA 1
ATOM 2826 C C . TYR A 1 377 ? 0.497 -8.819 17.962 1.00 87.06 377 TYR A C 1
ATOM 2828 O O . TYR A 1 377 ? -0.635 -9.270 18.144 1.00 87.06 377 TYR A O 1
ATOM 2836 N N . PHE A 1 378 ? 0.990 -8.637 16.731 1.00 84.88 378 PHE A N 1
ATOM 2837 C CA . PHE A 1 378 ? 0.181 -8.842 15.523 1.00 84.88 378 PHE A CA 1
ATOM 2838 C C . PHE A 1 378 ? 0.239 -10.262 14.972 1.00 84.88 378 PHE A C 1
ATOM 2840 O O . PHE A 1 378 ? -0.762 -10.740 14.436 1.00 84.88 378 PHE A O 1
ATOM 2847 N N . VAL A 1 379 ? 1.394 -10.924 15.067 1.00 83.81 379 VAL A N 1
ATOM 2848 C CA . VAL A 1 379 ? 1.560 -12.285 14.548 1.00 83.81 379 VAL A CA 1
ATOM 2849 C C . VAL A 1 379 ? 1.199 -13.265 15.644 1.00 83.81 379 VAL A C 1
ATOM 2851 O O . VAL A 1 379 ? 0.161 -13.906 15.552 1.00 83.81 379 VAL A O 1
ATOM 2854 N N . ALA A 1 380 ? 1.993 -13.329 16.714 1.00 84.38 380 ALA A N 1
ATOM 2855 C CA . ALA A 1 380 ? 1.771 -14.331 17.750 1.00 84.38 380 ALA A CA 1
ATOM 2856 C C . ALA A 1 380 ? 0.448 -14.100 18.487 1.00 84.38 380 ALA A C 1
ATOM 2858 O O . ALA A 1 380 ? -0.308 -15.043 18.635 1.00 84.38 380 ALA A O 1
ATOM 2859 N N . GLY A 1 381 ? 0.132 -12.870 18.895 1.00 81.12 381 GLY A N 1
ATOM 2860 C CA . GLY A 1 381 ? -1.081 -12.532 19.643 1.00 81.12 381 GLY A CA 1
ATOM 2861 C C . GLY A 1 381 ? -2.320 -12.291 18.780 1.00 81.12 381 GLY A C 1
ATOM 2862 O O . GLY A 1 381 ? -3.414 -12.136 19.312 1.00 81.12 381 GLY A O 1
ATOM 2863 N N . GLY A 1 382 ? -2.174 -12.267 17.454 1.00 82.00 382 GLY A N 1
ATOM 2864 C CA . GLY A 1 382 ? -3.274 -11.998 16.532 1.00 82.00 382 GLY A CA 1
ATOM 2865 C C . GLY A 1 382 ? -4.229 -13.175 16.323 1.00 82.00 382 GLY A C 1
ATOM 2866 O O . GLY A 1 382 ? -5.084 -13.076 15.445 1.00 82.00 382 GLY A O 1
ATOM 2867 N N . PHE A 1 383 ? -4.072 -14.290 17.041 1.00 83.62 383 PHE A N 1
ATOM 2868 C CA . PHE A 1 383 ? -4.948 -15.462 16.961 1.00 83.62 383 PHE A CA 1
ATOM 2869 C C . PHE A 1 383 ? -5.821 -15.570 18.218 1.00 83.62 383 PHE A C 1
ATOM 2871 O O . PHE A 1 383 ? -5.356 -15.208 19.300 1.00 83.62 383 PHE A O 1
ATOM 2878 N N . PRO A 1 384 ? -7.051 -16.112 18.119 1.00 83.12 384 PRO A N 1
ATOM 2879 C CA . PRO A 1 384 ? -7.925 -16.277 19.284 1.00 83.12 384 PRO A CA 1
ATOM 2880 C C . PRO A 1 384 ? -7.258 -17.056 20.427 1.00 83.12 384 PRO A C 1
ATOM 2882 O O . PRO A 1 384 ? -7.263 -16.605 21.571 1.00 83.12 384 PRO A O 1
ATOM 2885 N N . ALA A 1 385 ? -6.581 -18.164 20.099 1.00 85.50 385 ALA A N 1
ATOM 2886 C CA . ALA A 1 385 ? -5.894 -19.031 21.062 1.00 85.50 385 ALA A CA 1
ATOM 2887 C C . ALA A 1 385 ? -4.763 -18.333 21.844 1.00 85.50 385 ALA A C 1
ATOM 2889 O O . ALA A 1 385 ? -4.397 -18.759 22.936 1.00 85.50 385 ALA A O 1
ATOM 2890 N N . THR A 1 386 ? -4.205 -17.252 21.301 1.00 87.25 386 THR A N 1
ATOM 2891 C CA . THR A 1 386 ? -3.064 -16.516 21.863 1.00 87.25 386 THR A CA 1
ATOM 2892 C C . THR A 1 386 ? -3.406 -15.057 22.164 1.00 87.25 386 THR A C 1
ATOM 2894 O O . THR A 1 386 ? -2.515 -14.254 22.444 1.00 87.25 386 THR A O 1
ATOM 2897 N N . ALA A 1 387 ? -4.692 -14.692 22.174 1.00 85.81 387 ALA A N 1
ATOM 2898 C CA . ALA A 1 387 ? -5.145 -13.326 22.437 1.00 85.81 387 ALA A CA 1
ATOM 2899 C C . ALA A 1 387 ? -4.739 -12.816 23.836 1.00 85.81 387 ALA A C 1
ATOM 2901 O O . ALA A 1 387 ? -4.617 -11.609 24.065 1.00 85.81 387 ALA A O 1
ATOM 2902 N N . SER A 1 388 ? -4.468 -13.725 24.781 1.00 87.94 388 SER A N 1
ATOM 2903 C CA . SER A 1 388 ? -3.880 -13.399 26.086 1.00 87.94 388 SER A CA 1
ATOM 2904 C C . SER A 1 388 ? -2.521 -12.695 25.969 1.00 87.94 388 SER A C 1
ATOM 2906 O O . SER A 1 388 ? -2.196 -11.867 26.818 1.00 87.94 388 SER A O 1
ATOM 2908 N N . LEU A 1 389 ? -1.759 -12.929 24.894 1.00 86.75 389 LEU A N 1
ATOM 2909 C CA . LEU A 1 389 ? -0.498 -12.238 24.629 1.00 86.75 389 LEU A CA 1
ATOM 2910 C C . LEU A 1 389 ? -0.713 -10.753 24.308 1.00 86.75 389 LEU A C 1
ATOM 2912 O O . LEU A 1 389 ? 0.032 -9.911 24.807 1.00 86.75 389 LEU A O 1
ATOM 2916 N N . GLN A 1 390 ? -1.752 -10.406 23.537 1.00 86.56 390 GLN A N 1
ATOM 2917 C CA . GLN A 1 390 ? -2.117 -9.001 23.307 1.00 86.56 390 GLN A CA 1
ATOM 2918 C C . GLN A 1 390 ? -2.524 -8.326 24.621 1.00 86.56 390 GLN A C 1
ATOM 2920 O O . GLN A 1 390 ? -2.052 -7.226 24.913 1.00 86.56 390 GLN A O 1
ATOM 2925 N N . LYS A 1 391 ? -3.333 -9.019 25.443 1.00 85.69 391 LYS A N 1
ATOM 2926 C CA . LYS A 1 391 ? -3.720 -8.592 26.803 1.00 85.69 391 LYS A CA 1
ATOM 2927 C C . LYS A 1 391 ? -2.504 -8.304 27.681 1.00 85.69 391 LYS A C 1
ATOM 2929 O O . LYS A 1 391 ? -2.438 -7.244 28.299 1.00 85.69 391 LYS A O 1
ATOM 2934 N N . ALA A 1 392 ? -1.527 -9.208 27.682 1.00 87.38 392 ALA A N 1
ATOM 2935 C CA . ALA A 1 392 ? -0.295 -9.055 28.443 1.00 87.38 392 ALA A CA 1
ATOM 2936 C C . ALA A 1 392 ? 0.536 -7.860 27.952 1.00 87.38 392 ALA A C 1
ATOM 2938 O O . ALA A 1 392 ? 0.881 -6.992 28.753 1.00 87.38 392 ALA A O 1
ATOM 2939 N N . LEU A 1 393 ? 0.813 -7.761 26.648 1.00 84.69 393 LEU A N 1
ATOM 2940 C CA . LEU A 1 393 ? 1.651 -6.691 26.087 1.00 84.69 393 LEU A CA 1
ATOM 2941 C C . LEU A 1 393 ? 1.080 -5.290 26.333 1.00 84.69 393 LEU A C 1
ATOM 2943 O O . LEU A 1 393 ? 1.840 -4.359 26.574 1.00 84.69 393 LEU A O 1
ATOM 2947 N N . ALA A 1 394 ? -0.244 -5.144 26.321 1.00 83.00 394 ALA A N 1
ATOM 2948 C CA . ALA A 1 394 ? -0.920 -3.882 26.617 1.00 83.00 394 ALA A CA 1
ATOM 2949 C C . ALA A 1 394 ? -1.329 -3.736 28.098 1.00 83.00 394 ALA A C 1
ATOM 2951 O O . ALA A 1 394 ? -2.096 -2.838 28.448 1.00 83.00 394 ALA A O 1
ATOM 2952 N N . SER A 1 395 ? -0.826 -4.592 28.991 1.00 85.38 395 SER A N 1
ATOM 2953 C CA . SER A 1 395 ? -1.016 -4.426 30.434 1.00 85.38 395 SER A CA 1
ATOM 2954 C C . SER A 1 395 ? -0.219 -3.226 30.970 1.00 85.38 395 SER A C 1
ATOM 2956 O O . SER A 1 395 ? 0.842 -2.897 30.431 1.00 85.38 395 SER A O 1
ATOM 2958 N N . PRO A 1 396 ? -0.654 -2.595 32.077 1.00 81.75 396 PRO A N 1
ATOM 2959 C CA . PRO A 1 396 ? 0.114 -1.529 32.725 1.00 81.75 396 PRO A CA 1
ATOM 2960 C C . PRO A 1 396 ? 1.534 -1.952 33.135 1.00 81.75 396 PRO A C 1
ATOM 2962 O O . PRO A 1 396 ? 2.446 -1.134 33.123 1.00 81.75 396 PRO A O 1
ATOM 2965 N N . ALA A 1 397 ? 1.743 -3.233 33.457 1.00 81.50 397 ALA A N 1
ATOM 2966 C CA . ALA A 1 397 ? 3.045 -3.757 33.867 1.00 81.50 397 ALA A CA 1
ATOM 2967 C C . ALA A 1 397 ? 4.066 -3.815 32.717 1.00 81.50 397 ALA A C 1
ATOM 2969 O O . ALA A 1 397 ? 5.265 -3.694 32.957 1.00 81.50 397 ALA A O 1
ATOM 2970 N N . LEU A 1 398 ? 3.601 -3.997 31.475 1.00 82.50 398 LEU A N 1
ATOM 2971 C CA . LEU A 1 398 ? 4.446 -4.108 30.279 1.00 82.50 398 LEU A CA 1
ATOM 2972 C C . LEU A 1 398 ? 4.389 -2.857 29.385 1.00 82.50 398 LEU A C 1
ATOM 2974 O O . LEU A 1 398 ? 5.172 -2.738 28.441 1.00 82.50 398 LEU A O 1
ATOM 2978 N N . SER A 1 399 ? 3.525 -1.889 29.700 1.00 78.38 399 SER A N 1
ATOM 2979 C CA . SER A 1 399 ? 3.376 -0.654 28.924 1.00 78.38 399 SER A CA 1
ATOM 2980 C C . SER A 1 399 ? 4.666 0.172 28.874 1.00 78.38 399 SER A C 1
ATOM 2982 O O . SER A 1 399 ? 4.990 0.733 27.828 1.00 78.38 399 SER A O 1
ATOM 2984 N N . TRP A 1 400 ? 5.455 0.187 29.955 1.00 82.00 400 TRP A N 1
ATOM 2985 C CA . TRP A 1 400 ? 6.740 0.893 29.998 1.00 82.00 400 TRP A CA 1
ATOM 2986 C C . TRP A 1 400 ? 7.769 0.299 29.027 1.00 82.00 400 TRP A C 1
ATOM 2988 O O . TRP A 1 400 ? 8.523 1.047 28.405 1.00 82.00 400 TRP A O 1
ATOM 2998 N N . LEU A 1 401 ? 7.772 -1.026 28.826 1.00 85.81 401 LEU A N 1
ATOM 2999 C CA . LEU A 1 401 ? 8.633 -1.665 27.827 1.00 85.81 401 LEU A CA 1
ATOM 3000 C C . LEU A 1 401 ? 8.237 -1.209 26.427 1.00 85.81 401 LEU A C 1
ATOM 3002 O O . LEU A 1 401 ? 9.102 -0.827 25.642 1.00 85.81 401 LEU A O 1
ATOM 3006 N N . LEU A 1 402 ? 6.936 -1.185 26.124 1.00 84.19 402 LEU A N 1
ATOM 3007 C CA . LEU A 1 402 ? 6.444 -0.684 24.840 1.00 84.19 402 LEU A CA 1
ATOM 3008 C C . LEU A 1 402 ? 6.817 0.786 24.608 1.00 84.19 402 LEU A C 1
ATOM 3010 O O . LEU A 1 402 ? 7.155 1.132 23.479 1.00 84.19 402 LEU A O 1
ATOM 3014 N N . ILE A 1 403 ? 6.838 1.627 25.648 1.00 86.94 403 ILE A N 1
ATOM 3015 C CA . ILE A 1 403 ? 7.337 3.011 25.555 1.00 86.94 403 ILE A CA 1
ATOM 3016 C C . ILE A 1 403 ? 8.817 3.031 25.152 1.00 86.94 403 ILE A C 1
ATOM 3018 O O . ILE A 1 403 ? 9.189 3.765 24.236 1.00 86.94 403 ILE A O 1
ATOM 3022 N N . VAL A 1 404 ? 9.661 2.210 25.786 1.00 90.25 404 VAL A N 1
ATOM 3023 C CA . VAL A 1 404 ? 11.097 2.123 25.460 1.00 90.25 404 VAL A CA 1
ATOM 3024 C C . VAL A 1 404 ? 11.306 1.647 24.020 1.00 90.25 404 VAL A C 1
ATOM 3026 O O . VAL A 1 404 ? 12.074 2.258 23.273 1.00 90.25 404 VAL A O 1
ATOM 3029 N N . PHE A 1 405 ? 10.595 0.598 23.600 1.00 91.56 405 PHE A N 1
ATOM 3030 C CA . PHE A 1 405 ? 10.655 0.092 22.227 1.00 91.56 405 PHE A CA 1
ATOM 3031 C C . PHE A 1 405 ? 10.154 1.115 21.207 1.00 91.56 405 PHE A C 1
ATOM 3033 O O . PHE A 1 405 ? 10.773 1.274 20.156 1.00 91.56 405 PHE A O 1
ATOM 3040 N N . LEU A 1 406 ? 9.080 1.843 21.517 1.00 90.56 406 LEU A N 1
ATOM 3041 C CA . LEU A 1 406 ? 8.561 2.909 20.667 1.00 90.56 406 LEU A CA 1
ATOM 3042 C C . LEU A 1 406 ? 9.575 4.043 20.523 1.00 90.56 406 LEU A C 1
ATOM 3044 O O . LEU A 1 406 ? 9.879 4.441 19.403 1.00 90.56 406 LEU A O 1
ATOM 3048 N N . ALA A 1 407 ? 10.132 4.537 21.630 1.00 91.88 407 ALA A N 1
ATOM 3049 C CA . ALA A 1 407 ? 11.134 5.598 21.610 1.00 91.88 407 ALA A CA 1
ATOM 3050 C C . ALA A 1 407 ? 12.380 5.176 20.813 1.00 91.88 407 ALA A C 1
ATOM 3052 O O . ALA A 1 407 ? 12.833 5.909 19.932 1.00 91.88 407 ALA A O 1
ATOM 3053 N N . GLY A 1 408 ? 12.892 3.963 21.051 1.00 92.88 408 GLY A N 1
ATOM 3054 C CA . GLY A 1 408 ? 14.003 3.394 20.285 1.00 92.88 408 GLY A CA 1
ATOM 3055 C C . GLY A 1 408 ? 13.676 3.228 18.797 1.00 92.88 408 GLY A C 1
ATOM 3056 O O . GLY A 1 408 ? 14.485 3.584 17.939 1.00 92.88 408 GLY A O 1
ATOM 3057 N N . GLY A 1 409 ? 12.470 2.753 18.478 1.00 91.69 409 GLY A N 1
ATOM 3058 C CA . GLY A 1 409 ? 11.968 2.614 17.112 1.00 91.69 409 GLY A CA 1
ATOM 3059 C C . GLY A 1 409 ? 11.849 3.953 16.385 1.00 91.69 409 GLY A C 1
ATOM 3060 O O . GLY A 1 409 ? 12.284 4.065 15.241 1.00 91.69 409 GLY A O 1
ATOM 3061 N N . LEU A 1 410 ? 11.340 4.991 17.054 1.00 93.19 410 LEU A N 1
ATOM 3062 C CA . LEU A 1 410 ? 11.253 6.352 16.521 1.00 93.19 410 LEU A CA 1
ATOM 3063 C C . LEU A 1 410 ? 12.640 6.935 16.242 1.00 93.19 410 LEU A C 1
ATOM 3065 O O . LEU A 1 410 ? 12.886 7.415 15.136 1.00 93.19 410 LEU A O 1
ATOM 3069 N N . LEU A 1 411 ? 13.573 6.828 17.193 1.00 93.75 411 LEU A N 1
ATOM 3070 C CA . LEU A 1 411 ? 14.958 7.272 17.000 1.00 93.75 411 LEU A CA 1
ATOM 3071 C C . LEU A 1 411 ? 15.622 6.544 15.824 1.00 93.75 411 LEU A C 1
ATOM 3073 O O . LEU A 1 411 ? 16.295 7.169 14.999 1.00 93.75 411 LEU A O 1
ATOM 3077 N N . TRP A 1 412 ? 15.388 5.235 15.698 1.00 91.25 412 TRP A N 1
ATOM 3078 C CA . TRP A 1 412 ? 15.886 4.451 14.572 1.00 91.25 412 TRP A CA 1
ATOM 3079 C C . TRP A 1 412 ? 15.270 4.891 13.239 1.00 91.25 412 TRP A C 1
ATOM 3081 O O . TRP A 1 412 ? 15.997 5.092 12.264 1.00 91.25 412 TRP A O 1
ATOM 3091 N N . LEU A 1 413 ? 13.950 5.097 13.180 1.00 90.62 413 LEU A N 1
ATOM 3092 C CA . LEU A 1 413 ? 13.256 5.608 11.992 1.00 90.62 413 LEU A CA 1
ATOM 3093 C C . LEU A 1 413 ? 13.780 6.990 11.583 1.00 90.62 413 LEU A C 1
ATOM 3095 O O . LEU A 1 413 ? 14.027 7.216 10.395 1.00 90.62 413 LEU A O 1
ATOM 3099 N N . MET A 1 414 ? 14.004 7.896 12.538 1.00 92.25 414 MET A N 1
ATOM 3100 C CA . MET A 1 414 ? 14.574 9.227 12.287 1.00 92.25 414 MET A CA 1
ATOM 3101 C C . MET A 1 414 ? 15.992 9.137 11.714 1.00 92.25 414 MET A C 1
ATOM 3103 O O . MET A 1 414 ? 16.309 9.794 10.713 1.00 92.25 414 MET A O 1
ATOM 3107 N N . TRP A 1 415 ? 16.839 8.289 12.307 1.00 90.50 415 TRP A N 1
ATOM 3108 C CA . TRP A 1 415 ? 18.187 8.031 11.806 1.00 90.50 415 TRP A CA 1
ATOM 3109 C C . TRP A 1 415 ? 18.143 7.517 10.365 1.00 90.50 415 TRP A C 1
ATOM 3111 O O . TRP A 1 415 ? 18.784 8.091 9.480 1.00 90.50 415 TRP A O 1
ATOM 3121 N N . GLN A 1 416 ? 17.388 6.443 10.105 1.00 86.00 416 GLN A N 1
ATOM 3122 C CA . GLN A 1 416 ? 17.309 5.832 8.773 1.00 86.00 416 GLN A CA 1
ATOM 3123 C C . GLN A 1 416 ? 16.754 6.819 7.744 1.00 86.00 416 GLN A C 1
ATOM 3125 O O . GLN A 1 416 ? 17.294 6.927 6.643 1.00 86.00 416 GLN A O 1
ATOM 3130 N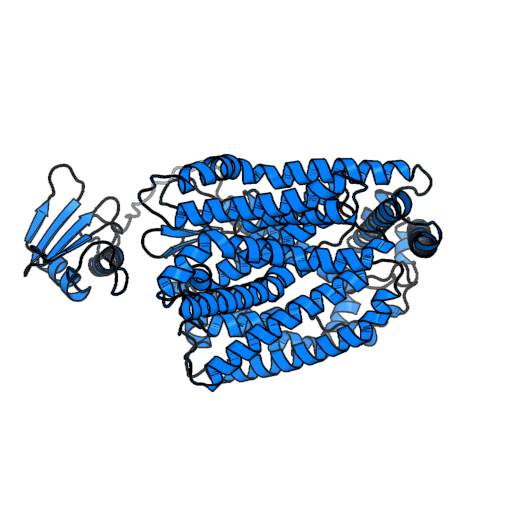 N . SER A 1 417 ? 15.752 7.616 8.116 1.00 89.38 417 SER A N 1
ATOM 3131 C CA . SER A 1 417 ? 15.198 8.662 7.251 1.00 89.38 417 SER A CA 1
ATOM 3132 C C . SER A 1 417 ? 16.256 9.697 6.872 1.00 89.38 417 SER A C 1
ATOM 3134 O O . SER A 1 417 ? 16.381 10.053 5.703 1.00 89.38 417 SER A O 1
ATOM 3136 N N . THR A 1 418 ? 17.100 10.114 7.819 1.00 89.56 418 THR A N 1
ATOM 3137 C CA . THR A 1 418 ? 18.206 11.045 7.547 1.00 89.56 418 THR A CA 1
ATOM 3138 C C . THR A 1 418 ? 19.246 10.429 6.610 1.00 89.56 418 THR A C 1
ATOM 3140 O O . THR A 1 418 ? 19.728 11.095 5.690 1.00 89.56 418 THR A O 1
ATOM 3143 N N . VAL A 1 419 ? 19.571 9.144 6.781 1.00 85.25 419 VAL A N 1
ATOM 3144 C CA . VAL A 1 419 ? 20.453 8.413 5.855 1.00 85.25 419 VAL A CA 1
ATOM 3145 C C . VAL A 1 419 ? 19.844 8.364 4.449 1.00 85.25 419 VAL A C 1
ATOM 3147 O O . VAL A 1 419 ? 20.524 8.695 3.477 1.00 85.25 419 VAL A O 1
ATOM 3150 N N . HIS A 1 420 ? 18.560 8.025 4.323 1.00 83.19 420 HIS A N 1
ATOM 3151 C CA . HIS A 1 420 ? 17.861 7.980 3.038 1.00 83.19 420 HIS A CA 1
ATOM 3152 C C . HIS A 1 420 ? 17.758 9.353 2.366 1.00 83.19 420 HIS A C 1
ATOM 3154 O O . HIS A 1 420 ? 17.952 9.443 1.153 1.00 83.19 420 HIS A O 1
ATOM 3160 N N . LEU A 1 421 ? 17.539 10.426 3.132 1.00 87.56 421 LEU A N 1
ATOM 3161 C CA . LEU A 1 421 ? 17.571 11.803 2.629 1.00 87.56 421 LEU A CA 1
ATOM 3162 C C . LEU A 1 421 ? 18.948 12.156 2.057 1.00 87.56 421 LEU A C 1
ATOM 3164 O O . LEU A 1 421 ? 19.039 12.656 0.937 1.00 87.56 421 LEU A O 1
ATOM 3168 N N . ARG A 1 422 ? 20.033 11.828 2.771 1.00 87.06 422 ARG A N 1
ATOM 3169 C CA . ARG A 1 422 ? 21.411 12.068 2.299 1.00 87.06 422 ARG A CA 1
ATOM 3170 C C . ARG A 1 422 ? 21.753 11.259 1.045 1.00 87.06 422 ARG A C 1
ATOM 3172 O O . ARG A 1 422 ? 22.519 11.720 0.201 1.00 87.06 422 ARG A O 1
ATOM 3179 N N . LEU A 1 423 ? 21.194 10.057 0.908 1.00 82.38 423 LEU A N 1
ATOM 3180 C CA . LEU A 1 423 ? 21.403 9.184 -0.252 1.00 82.38 423 LEU A CA 1
ATOM 3181 C C . LEU A 1 423 ? 20.444 9.470 -1.417 1.00 82.38 423 LEU A C 1
ATOM 3183 O O . LEU A 1 423 ? 20.644 8.936 -2.511 1.00 82.38 423 LEU A O 1
ATOM 3187 N N . LEU A 1 424 ? 19.433 10.322 -1.225 1.00 84.19 424 LEU A N 1
ATOM 3188 C CA . LEU A 1 424 ? 18.428 10.613 -2.242 1.00 84.19 424 LEU A CA 1
ATOM 3189 C C . LEU A 1 424 ? 19.052 11.243 -3.490 1.00 84.19 424 LEU A C 1
ATOM 3191 O O . LEU A 1 424 ? 18.721 10.828 -4.596 1.00 84.19 424 LEU A O 1
ATOM 3195 N N . SER A 1 425 ? 19.998 12.174 -3.338 1.00 83.81 425 SER A N 1
ATOM 3196 C CA . SER A 1 425 ? 20.703 12.793 -4.474 1.00 83.81 425 SER A CA 1
ATOM 3197 C C . SER A 1 425 ? 21.411 11.749 -5.346 1.00 83.81 425 SER A C 1
ATOM 3199 O O . SER A 1 425 ? 21.277 11.757 -6.570 1.00 83.81 425 SER A O 1
ATOM 3201 N N . LYS A 1 426 ? 22.077 10.773 -4.718 1.00 83.69 426 LYS A N 1
ATOM 3202 C CA . LYS A 1 426 ? 22.724 9.649 -5.411 1.00 83.69 426 LYS A CA 1
ATOM 3203 C C . LYS A 1 426 ? 21.706 8.749 -6.106 1.00 83.69 426 LYS A C 1
ATOM 3205 O O . LYS A 1 426 ? 21.944 8.324 -7.233 1.00 83.69 426 LYS A O 1
ATOM 3210 N N . ALA A 1 427 ? 20.573 8.465 -5.459 1.00 82.81 427 ALA A N 1
ATOM 3211 C CA . ALA A 1 427 ? 19.495 7.672 -6.048 1.00 82.81 427 ALA A CA 1
ATOM 3212 C C . ALA A 1 427 ? 18.860 8.376 -7.259 1.00 82.81 427 ALA A C 1
ATOM 3214 O O . ALA A 1 427 ? 18.536 7.725 -8.250 1.00 82.81 427 ALA A O 1
ATOM 3215 N N . LEU A 1 428 ? 18.741 9.704 -7.206 1.00 82.12 428 LEU A N 1
ATOM 3216 C CA . LEU A 1 428 ? 18.258 10.536 -8.304 1.00 82.12 428 LEU A CA 1
ATOM 3217 C C . LEU A 1 428 ? 19.231 10.584 -9.481 1.00 82.12 428 LEU A C 1
ATOM 3219 O O . LEU A 1 428 ? 18.786 10.614 -10.626 1.00 82.12 428 LEU A O 1
ATOM 3223 N N . GLY A 1 429 ? 20.537 10.520 -9.225 1.00 79.81 429 GLY A N 1
ATOM 3224 C CA . GLY A 1 429 ? 21.556 10.430 -10.272 1.00 79.81 429 GLY A CA 1
ATOM 3225 C C . GLY A 1 429 ? 21.567 9.102 -11.040 1.00 79.81 429 GLY A C 1
ATOM 3226 O O . GLY A 1 429 ? 22.176 9.022 -12.103 1.00 79.81 429 GLY A O 1
ATOM 3227 N N . GLN A 1 430 ? 20.894 8.054 -10.548 1.00 81.94 430 GLN A N 1
ATOM 3228 C CA . GLN A 1 430 ? 20.886 6.753 -11.222 1.00 81.94 430 GLN A CA 1
ATOM 3229 C C . GLN A 1 430 ? 20.096 6.800 -12.543 1.00 81.94 430 GLN A C 1
ATOM 3231 O O . GLN A 1 430 ? 19.020 7.410 -12.584 1.00 81.94 430 GLN A O 1
ATOM 3236 N N . PRO A 1 431 ? 20.556 6.102 -13.606 1.00 79.81 431 PRO A N 1
ATOM 3237 C CA . PRO A 1 431 ? 19.848 6.055 -14.890 1.00 79.81 431 PRO A CA 1
ATOM 3238 C C . PRO A 1 431 ? 18.432 5.482 -14.777 1.00 79.81 431 PRO A C 1
ATOM 3240 O O . PRO A 1 431 ? 17.501 5.968 -15.418 1.00 79.81 431 PRO A O 1
ATOM 3243 N N . HIS A 1 432 ? 18.263 4.458 -13.939 1.00 83.00 432 HIS A N 1
ATOM 3244 C CA . HIS A 1 432 ? 16.982 3.806 -13.698 1.00 83.00 432 HIS A CA 1
ATOM 3245 C C . HIS A 1 432 ? 16.255 4.439 -12.503 1.00 83.00 432 HIS A C 1
ATOM 3247 O O . HIS A 1 432 ? 16.790 4.499 -11.395 1.00 83.00 432 HIS A O 1
ATOM 3253 N N . ALA A 1 433 ? 15.015 4.873 -12.723 1.00 83.25 433 ALA A N 1
ATOM 3254 C CA . ALA A 1 433 ? 14.214 5.650 -11.778 1.00 83.25 433 ALA A CA 1
ATOM 3255 C C . ALA A 1 433 ? 13.740 4.880 -10.528 1.00 83.25 433 ALA A C 1
ATOM 3257 O O . ALA A 1 433 ? 13.335 5.498 -9.541 1.00 83.25 433 ALA A O 1
ATOM 3258 N N . GLU A 1 434 ? 13.795 3.547 -10.539 1.00 82.94 434 GLU A N 1
ATOM 3259 C CA . GLU A 1 434 ? 13.283 2.702 -9.451 1.00 82.94 434 GLU A CA 1
ATOM 3260 C C . GLU A 1 434 ? 13.942 3.013 -8.096 1.00 82.94 434 GLU A C 1
ATOM 3262 O O . GLU A 1 434 ? 13.266 3.052 -7.072 1.00 82.94 434 GLU A O 1
ATOM 3267 N N . SER A 1 435 ? 15.255 3.276 -8.073 1.00 81.62 435 SER A N 1
ATOM 3268 C CA . SER A 1 435 ? 15.984 3.564 -6.825 1.00 81.62 435 SER A CA 1
ATOM 3269 C C . SER A 1 435 ? 15.480 4.851 -6.165 1.00 81.62 435 SER A C 1
ATOM 3271 O O . SER A 1 435 ? 15.136 4.864 -4.985 1.00 81.62 435 SER A O 1
ATOM 3273 N N . ALA A 1 436 ? 15.346 5.919 -6.955 1.00 83.50 436 ALA A N 1
ATOM 3274 C CA . ALA A 1 436 ? 14.786 7.185 -6.496 1.00 83.50 436 ALA A CA 1
ATOM 3275 C C . ALA A 1 436 ? 13.326 7.052 -6.043 1.00 83.50 436 ALA A C 1
ATOM 3277 O O . ALA A 1 436 ? 12.940 7.635 -5.031 1.00 83.50 436 ALA A O 1
ATOM 3278 N N . THR A 1 437 ? 12.531 6.273 -6.782 1.00 87.50 437 THR A N 1
ATOM 3279 C CA . THR A 1 437 ? 11.129 5.986 -6.446 1.00 87.50 437 THR A CA 1
ATOM 3280 C C . THR A 1 437 ? 11.030 5.351 -5.068 1.00 87.50 437 THR A C 1
ATOM 3282 O O . THR A 1 437 ? 10.331 5.865 -4.199 1.00 87.50 437 THR A O 1
ATOM 3285 N N . ARG A 1 438 ? 11.795 4.281 -4.835 1.00 87.44 438 ARG A N 1
ATOM 3286 C CA . ARG A 1 438 ? 11.813 3.573 -3.555 1.00 87.44 438 ARG A CA 1
ATOM 3287 C C . ARG A 1 438 ? 12.263 4.468 -2.409 1.00 87.44 438 ARG A C 1
ATOM 3289 O O . ARG A 1 438 ? 11.557 4.530 -1.414 1.00 87.44 438 ARG A O 1
ATOM 3296 N N . SER A 1 439 ? 13.366 5.206 -2.562 1.00 86.12 439 SER A N 1
ATOM 3297 C CA . SER A 1 439 ? 13.846 6.107 -1.505 1.00 86.12 439 SER A CA 1
ATOM 3298 C C . SER A 1 439 ? 12.786 7.130 -1.092 1.00 86.12 439 SER A C 1
ATOM 3300 O O . SER A 1 439 ? 12.638 7.413 0.090 1.00 86.12 439 SER A O 1
ATOM 3302 N N . ARG A 1 440 ? 12.005 7.663 -2.038 1.00 90.12 440 ARG A N 1
ATOM 3303 C CA . ARG A 1 440 ? 10.917 8.598 -1.717 1.00 90.12 440 ARG A CA 1
ATOM 3304 C C . ARG A 1 440 ? 9.741 7.939 -1.027 1.00 90.12 440 ARG A C 1
ATOM 3306 O O . ARG A 1 440 ? 9.257 8.479 -0.044 1.00 90.12 440 ARG A O 1
ATOM 3313 N N . LEU A 1 441 ? 9.303 6.789 -1.529 1.00 91.31 441 LEU A N 1
ATOM 3314 C CA . LEU A 1 441 ? 8.224 6.029 -0.907 1.00 91.31 441 LEU A CA 1
ATOM 3315 C C . LEU A 1 441 ? 8.605 5.625 0.529 1.00 91.31 441 LEU A C 1
ATOM 3317 O O . LEU A 1 441 ? 7.802 5.779 1.439 1.00 91.31 441 LEU A O 1
ATOM 3321 N N . GLN A 1 442 ? 9.856 5.219 0.767 1.00 90.19 442 GLN A N 1
ATOM 3322 C CA . GLN A 1 442 ? 10.369 4.967 2.117 1.00 90.19 442 GLN A CA 1
ATOM 3323 C C . GLN A 1 442 ? 10.252 6.215 2.997 1.00 90.19 442 GLN A C 1
ATOM 3325 O O . GLN A 1 442 ? 9.686 6.141 4.081 1.00 90.19 442 GLN A O 1
ATOM 3330 N N . LEU A 1 443 ? 10.721 7.372 2.521 1.00 91.62 443 LEU A N 1
ATOM 3331 C CA . LEU A 1 443 ? 10.626 8.628 3.272 1.00 91.62 443 LEU A CA 1
ATOM 3332 C C . LEU A 1 443 ? 9.176 9.041 3.566 1.00 91.62 443 LEU A C 1
ATOM 3334 O O . LEU A 1 443 ? 8.897 9.486 4.673 1.00 91.62 443 LEU A O 1
ATOM 3338 N N . MET A 1 444 ? 8.252 8.857 2.618 1.00 94.12 444 MET A N 1
ATOM 3339 C CA . MET A 1 444 ? 6.820 9.117 2.823 1.00 94.12 444 MET A CA 1
ATOM 3340 C C . MET A 1 444 ? 6.228 8.192 3.892 1.00 94.12 444 MET A C 1
ATOM 3342 O O . MET A 1 444 ? 5.519 8.654 4.782 1.00 94.12 444 MET A O 1
ATOM 3346 N N . SER A 1 445 ? 6.557 6.897 3.837 1.00 92.44 445 SER A N 1
ATOM 3347 C CA . SER A 1 445 ? 6.120 5.925 4.842 1.00 92.44 445 SER A CA 1
ATOM 3348 C C . SER A 1 445 ? 6.678 6.253 6.227 1.00 92.44 445 SER A C 1
ATOM 3350 O O . SER A 1 445 ? 5.942 6.205 7.208 1.00 92.44 445 SER A O 1
ATOM 3352 N N . ALA A 1 446 ? 7.964 6.602 6.325 1.00 91.56 446 ALA A N 1
ATOM 3353 C CA . ALA A 1 446 ? 8.574 6.948 7.603 1.00 91.56 446 ALA A CA 1
ATOM 3354 C C . ALA A 1 446 ? 8.048 8.266 8.165 1.00 91.56 446 ALA A C 1
ATOM 3356 O O . ALA A 1 446 ? 7.845 8.345 9.368 1.00 91.56 446 ALA A O 1
ATOM 3357 N N . ALA A 1 447 ? 7.778 9.273 7.331 1.00 93.06 447 ALA A N 1
ATOM 3358 C CA . ALA A 1 447 ? 7.175 10.520 7.792 1.00 93.06 447 ALA A CA 1
ATOM 3359 C C . ALA A 1 447 ? 5.822 10.264 8.478 1.00 93.06 447 ALA A C 1
ATOM 3361 O O . ALA A 1 447 ? 5.613 10.714 9.601 1.00 93.06 447 ALA A O 1
ATOM 3362 N N . GLY A 1 448 ? 4.947 9.475 7.847 1.00 91.31 448 GLY A N 1
ATOM 3363 C CA . GLY A 1 448 ? 3.666 9.089 8.440 1.00 91.31 448 GLY A CA 1
ATOM 3364 C C . GLY A 1 448 ? 3.821 8.285 9.734 1.00 91.31 448 GLY A C 1
ATOM 3365 O O . GLY A 1 448 ? 3.191 8.603 10.741 1.00 91.31 448 GLY A O 1
ATOM 3366 N N . ALA A 1 449 ? 4.726 7.301 9.748 1.00 91.62 449 ALA A N 1
ATOM 3367 C CA . ALA A 1 449 ? 5.010 6.506 10.942 1.00 91.62 449 ALA A CA 1
ATOM 3368 C C . ALA A 1 449 ? 5.570 7.345 12.102 1.00 91.62 449 ALA A C 1
ATOM 3370 O O . ALA A 1 449 ? 5.169 7.147 13.242 1.00 91.62 449 ALA A O 1
ATOM 3371 N N . LEU A 1 450 ? 6.456 8.308 11.828 1.00 93.75 450 LEU A N 1
ATOM 3372 C CA . LEU A 1 450 ? 6.998 9.211 12.845 1.00 93.75 450 LEU A CA 1
ATOM 3373 C C . LEU A 1 450 ? 5.903 10.079 13.469 1.00 93.75 450 LEU A C 1
ATOM 3375 O O . LEU A 1 450 ? 5.881 10.227 14.686 1.00 93.75 450 LEU A O 1
ATOM 3379 N N . VAL A 1 451 ? 4.982 10.614 12.661 1.00 91.06 451 VAL A N 1
ATOM 3380 C CA . VAL A 1 451 ? 3.853 11.413 13.163 1.00 91.06 451 VAL A CA 1
ATOM 3381 C C . VAL A 1 451 ? 2.910 10.557 14.012 1.00 91.06 451 VAL A C 1
ATOM 3383 O O . VAL A 1 451 ? 2.622 10.921 15.151 1.00 91.06 451 VAL A O 1
ATOM 3386 N N . GLY A 1 452 ? 2.477 9.399 13.501 1.00 87.31 452 GLY A N 1
ATOM 3387 C CA . GLY A 1 452 ? 1.595 8.489 14.241 1.00 87.31 452 GLY A CA 1
ATOM 3388 C C . GLY A 1 452 ? 2.231 7.964 15.531 1.00 87.31 452 GLY A C 1
ATOM 3389 O O . GLY A 1 452 ? 1.582 7.900 16.572 1.00 87.31 452 GLY A O 1
ATOM 3390 N N . GLY A 1 453 ? 3.527 7.666 15.490 1.00 89.12 453 GLY A N 1
ATOM 3391 C CA . GLY A 1 453 ? 4.285 7.201 16.640 1.00 89.12 453 GLY A CA 1
ATOM 3392 C C . GLY A 1 453 ? 4.552 8.268 17.690 1.00 89.12 453 GLY A C 1
ATOM 3393 O O . GLY A 1 453 ? 4.441 7.983 18.878 1.00 89.12 453 GLY A O 1
ATOM 3394 N N . ALA A 1 454 ? 4.858 9.500 17.274 1.00 91.31 454 ALA A N 1
ATOM 3395 C CA . ALA A 1 454 ? 4.980 10.632 18.188 1.00 91.31 454 ALA A CA 1
ATOM 3396 C C . ALA A 1 454 ? 3.643 10.931 18.878 1.00 91.31 454 ALA A C 1
ATOM 3398 O O . ALA A 1 454 ? 3.620 11.187 20.079 1.00 91.31 454 ALA A O 1
ATOM 3399 N N . PHE A 1 455 ? 2.529 10.830 18.145 1.00 88.25 455 PHE A N 1
ATOM 3400 C CA . PHE A 1 455 ? 1.192 10.946 18.720 1.00 88.25 455 PHE A CA 1
ATOM 3401 C C . PHE A 1 455 ? 0.896 9.818 19.721 1.00 88.25 455 PHE A C 1
ATOM 3403 O O . PHE A 1 455 ? 0.471 10.092 20.840 1.00 88.25 455 PHE A O 1
ATOM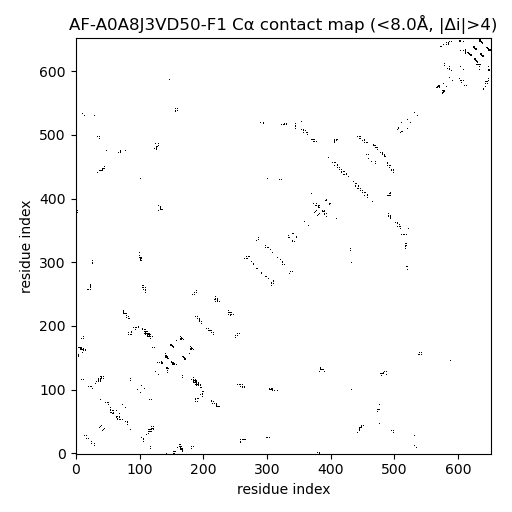 3410 N N . GLY A 1 456 ? 1.198 8.562 19.378 1.00 87.25 456 GLY A N 1
ATOM 3411 C CA . GLY A 1 456 ? 1.062 7.434 20.307 1.00 87.25 456 GLY A CA 1
ATOM 3412 C C . GLY A 1 456 ? 1.921 7.595 21.567 1.00 87.25 456 GLY A C 1
ATOM 3413 O O . GLY A 1 456 ? 1.450 7.346 22.674 1.00 87.25 456 GLY A O 1
ATOM 3414 N N . LEU A 1 457 ? 3.156 8.082 21.419 1.00 88.56 457 LEU A N 1
ATOM 3415 C CA . LEU A 1 457 ? 4.038 8.384 22.546 1.00 88.56 457 LEU A CA 1
ATOM 3416 C C . LEU A 1 457 ? 3.465 9.506 23.421 1.00 88.56 457 LEU A C 1
ATOM 3418 O O . LEU A 1 457 ? 3.478 9.386 24.641 1.00 88.56 457 LEU A O 1
ATOM 3422 N N . TYR A 1 458 ? 2.930 10.566 22.814 1.00 89.56 458 TYR A N 1
ATOM 3423 C CA . TYR A 1 458 ? 2.259 11.648 23.532 1.00 89.56 458 TYR A CA 1
ATOM 3424 C C . TYR A 1 458 ? 1.075 11.135 24.366 1.00 89.56 458 TYR A C 1
ATOM 3426 O O . TYR A 1 458 ? 0.978 11.468 25.548 1.00 89.56 458 TYR A O 1
ATOM 3434 N N . LEU A 1 459 ? 0.220 10.278 23.797 1.00 86.50 459 LEU A N 1
ATOM 3435 C CA . LEU A 1 459 ? -0.901 9.673 24.527 1.00 86.50 459 LEU A CA 1
ATOM 3436 C C . LEU A 1 459 ? -0.419 8.864 25.738 1.00 86.50 459 LEU A C 1
ATOM 3438 O O . LEU A 1 459 ? -0.971 8.993 26.829 1.00 86.50 459 LEU A O 1
ATOM 3442 N N . LEU A 1 460 ? 0.652 8.083 25.580 1.00 85.00 460 LEU A N 1
ATOM 3443 C CA . LEU A 1 460 ? 1.223 7.301 26.678 1.00 85.00 460 LEU A CA 1
ATOM 3444 C C . LEU A 1 460 ? 1.840 8.177 27.771 1.00 85.00 460 LEU A C 1
ATOM 3446 O O . LEU A 1 460 ? 1.611 7.934 28.954 1.00 85.00 460 LEU A O 1
ATOM 3450 N N . LEU A 1 461 ? 2.592 9.212 27.391 1.00 86.00 461 LEU A N 1
ATOM 3451 C CA . LEU A 1 461 ? 3.227 10.133 28.339 1.00 86.00 461 LEU A CA 1
ATOM 3452 C C . LEU A 1 461 ? 2.211 10.994 29.101 1.00 86.00 461 LEU A C 1
ATOM 3454 O O . LEU A 1 461 ? 2.494 11.428 30.213 1.00 86.00 461 LEU A O 1
ATOM 3458 N N . THR A 1 462 ? 1.030 11.217 28.526 1.00 86.44 462 THR A N 1
ATOM 3459 C CA . THR A 1 462 ? -0.089 11.922 29.175 1.00 86.44 462 THR A CA 1
ATOM 3460 C C . THR A 1 462 ? -0.994 11.000 29.996 1.00 86.44 462 THR A C 1
ATOM 3462 O O . THR A 1 462 ? -1.993 11.454 30.547 1.00 86.44 462 THR A O 1
ATOM 3465 N N . GLY A 1 463 ? -0.632 9.719 30.130 1.00 83.25 463 GLY A N 1
ATOM 3466 C CA . GLY A 1 463 ? -1.326 8.763 30.993 1.00 83.25 463 GLY A CA 1
ATOM 3467 C C . GLY A 1 463 ? -2.509 8.047 30.341 1.00 83.25 463 GLY A C 1
ATOM 3468 O O . GLY A 1 463 ? -3.277 7.398 31.048 1.00 83.25 463 GLY A O 1
ATOM 3469 N N . THR A 1 464 ? -2.659 8.119 29.015 1.00 85.00 464 THR A N 1
ATOM 3470 C CA . THR A 1 464 ? -3.716 7.390 28.296 1.00 85.00 464 THR A CA 1
ATOM 3471 C C . THR A 1 464 ? -3.432 5.880 28.345 1.00 85.00 464 THR A C 1
ATOM 3473 O O . THR A 1 464 ? -2.375 5.445 27.872 1.00 85.00 464 THR A O 1
ATOM 3476 N N . PRO A 1 465 ? -4.339 5.043 28.883 1.00 84.88 465 PRO A N 1
ATOM 3477 C CA . PRO A 1 465 ? -4.162 3.597 28.928 1.00 84.88 465 PRO A CA 1
ATOM 3478 C C . PRO A 1 465 ? -4.065 2.959 27.538 1.00 84.88 465 PRO A C 1
ATOM 3480 O O . PRO A 1 465 ? -4.729 3.365 26.587 1.00 84.88 465 PRO A O 1
ATOM 3483 N N . MET A 1 466 ? -3.306 1.865 27.450 1.00 83.75 466 MET A N 1
ATOM 3484 C CA . MET A 1 466 ? -3.063 1.113 26.209 1.00 83.75 466 MET A CA 1
ATOM 3485 C C . MET A 1 466 ? -4.336 0.572 25.530 1.00 83.75 466 MET A C 1
ATOM 3487 O O . MET A 1 466 ? -4.348 0.404 24.311 1.00 83.75 466 MET A O 1
ATOM 3491 N N . TRP A 1 467 ? -5.383 0.299 26.317 1.00 82.31 467 TRP A N 1
ATOM 3492 C CA . TRP A 1 467 ? -6.684 -0.213 25.863 1.00 82.31 467 TRP A CA 1
ATOM 3493 C C . TRP A 1 467 ? -7.713 0.878 25.580 1.00 82.31 467 TRP A C 1
ATOM 3495 O O . TRP A 1 467 ? -8.802 0.575 25.100 1.00 82.31 467 TRP A O 1
ATOM 3505 N N . GLN A 1 468 ? -7.391 2.136 25.881 1.00 82.25 468 GLN A N 1
ATOM 3506 C CA . GLN A 1 468 ? -8.281 3.237 25.562 1.00 82.25 468 GLN A CA 1
ATOM 3507 C C . GLN A 1 468 ? -8.219 3.526 24.061 1.00 82.25 468 GLN A C 1
ATOM 3509 O O . GLN A 1 468 ? -7.161 3.417 23.433 1.00 82.25 468 GLN A O 1
ATOM 3514 N N . GLN A 1 469 ? -9.365 3.907 23.498 1.00 75.81 469 GLN A N 1
ATOM 3515 C CA . GLN A 1 469 ? -9.455 4.415 22.135 1.00 75.81 469 GLN A CA 1
ATOM 3516 C C . GLN A 1 469 ? -8.547 5.637 21.997 1.00 75.81 469 GLN A C 1
ATOM 3518 O O . GLN A 1 469 ? -8.655 6.598 22.758 1.00 75.81 469 GLN A O 1
ATOM 3523 N N . ALA A 1 470 ? -7.644 5.591 21.027 1.00 66.06 470 ALA A N 1
ATOM 3524 C CA . ALA A 1 470 ? -6.672 6.644 20.802 1.00 66.06 470 ALA A CA 1
ATOM 3525 C C . ALA A 1 470 ? -7.320 7.920 20.260 1.00 66.06 470 ALA A C 1
ATOM 3527 O O . ALA A 1 470 ? -6.801 9.010 20.493 1.00 66.06 470 ALA A O 1
ATOM 3528 N N . ILE A 1 471 ? -8.440 7.796 19.536 1.00 63.28 471 ILE A N 1
ATOM 3529 C CA . ILE A 1 471 ? -9.210 8.942 19.062 1.00 63.28 471 ILE A CA 1
ATOM 3530 C C . ILE A 1 471 ? -10.707 8.635 19.138 1.00 63.28 471 ILE A C 1
ATOM 3532 O O . ILE A 1 471 ? -11.210 7.726 18.484 1.00 63.28 471 ILE A O 1
ATOM 3536 N N . THR A 1 472 ? -11.427 9.425 19.927 1.00 53.78 472 THR A N 1
ATOM 3537 C CA . THR A 1 472 ? -12.872 9.314 20.139 1.00 53.78 472 THR A CA 1
ATOM 3538 C C . THR A 1 472 ? -13.629 10.188 19.134 1.00 53.78 472 THR A C 1
ATOM 3540 O O . THR A 1 472 ? -14.024 11.313 19.438 1.00 53.78 472 THR A O 1
ATOM 3543 N N . SER A 1 473 ? -13.815 9.745 17.886 1.00 48.59 473 SER A N 1
ATOM 3544 C CA . SER A 1 473 ? -14.801 10.393 16.995 1.00 48.59 473 SER A CA 1
ATOM 3545 C C . SER A 1 473 ? -15.414 9.413 15.988 1.00 48.59 473 SER A C 1
ATOM 3547 O O . SER A 1 473 ? -14.964 8.284 15.842 1.00 48.59 473 SER A O 1
ATOM 3549 N N . PHE A 1 474 ? -16.475 9.831 15.298 1.00 52.75 474 PHE A N 1
ATOM 3550 C CA . PHE A 1 474 ? -17.434 8.931 14.655 1.00 52.75 474 PHE A CA 1
ATOM 3551 C C . PHE A 1 474 ? -17.570 9.188 13.148 1.00 52.75 474 PHE A C 1
ATOM 3553 O O . PHE A 1 474 ? -18.435 9.956 12.765 1.00 52.75 474 PHE A O 1
ATOM 3560 N N . HIS A 1 475 ? -16.721 8.577 12.309 1.00 45.91 475 HIS A N 1
ATOM 3561 C CA . HIS A 1 475 ? -17.143 7.831 11.099 1.00 45.91 475 HIS A CA 1
ATOM 3562 C C . HIS A 1 475 ? -15.969 7.390 10.210 1.00 45.91 475 HIS A C 1
ATOM 3564 O O . HIS A 1 475 ? -15.783 6.186 10.086 1.00 45.91 475 HIS A O 1
ATOM 3570 N N . VAL A 1 476 ? -15.083 8.269 9.723 1.00 43.38 476 VAL A N 1
ATOM 3571 C CA . VAL A 1 476 ? -13.724 7.804 9.334 1.00 43.38 476 VAL A CA 1
ATOM 3572 C C . VAL A 1 476 ? -12.864 7.579 10.575 1.00 43.38 476 VAL A C 1
ATOM 3574 O O . VAL A 1 476 ? -12.082 6.633 10.681 1.00 43.38 476 VAL A O 1
ATOM 3577 N N . LEU A 1 477 ? -13.184 8.330 11.623 1.00 43.62 477 LEU A N 1
ATOM 3578 C CA . LEU A 1 477 ? -12.804 7.984 12.974 1.00 43.62 477 LEU A CA 1
ATOM 3579 C C . LEU A 1 477 ? -13.526 6.748 13.532 1.00 43.62 477 LEU A C 1
ATOM 3581 O O . LEU A 1 477 ? -13.121 6.317 14.590 1.00 43.62 477 LEU A O 1
ATOM 3585 N N . ALA A 1 478 ? -14.488 6.092 12.863 1.00 42.06 478 ALA A N 1
ATOM 3586 C CA . ALA A 1 478 ? -14.979 4.793 13.359 1.00 42.06 478 ALA A CA 1
ATOM 3587 C C . ALA A 1 478 ? -13.902 3.700 13.233 1.00 42.06 478 ALA A C 1
ATOM 3589 O O . ALA A 1 478 ? -13.841 2.791 14.061 1.00 42.06 478 ALA A O 1
ATOM 3590 N N . ALA A 1 479 ? -12.987 3.837 12.262 1.00 44.41 479 ALA A N 1
ATOM 3591 C CA . ALA A 1 479 ? -11.788 3.014 12.217 1.00 44.41 479 ALA A CA 1
ATOM 3592 C C . ALA A 1 479 ? -10.868 3.245 13.421 1.00 44.41 479 ALA A C 1
ATOM 3594 O O . ALA A 1 479 ? -10.313 2.306 13.988 1.00 44.41 479 ALA A O 1
ATOM 3595 N N . LEU A 1 480 ? -10.758 4.510 13.833 1.00 45.41 480 LEU A N 1
ATOM 3596 C CA . LEU A 1 480 ? -9.978 4.960 14.984 1.00 45.41 480 LEU A CA 1
ATOM 3597 C C . LEU A 1 480 ? -10.692 4.804 16.331 1.00 45.41 480 LEU A C 1
ATOM 3599 O O . LEU A 1 480 ? -10.025 4.724 17.355 1.00 45.41 480 LEU A O 1
ATOM 3603 N N . ALA A 1 481 ? -12.016 4.695 16.335 1.00 46.34 481 ALA A N 1
ATOM 3604 C CA . ALA A 1 481 ? -12.820 4.388 17.503 1.00 46.34 481 ALA A CA 1
ATOM 3605 C C . ALA A 1 481 ? -12.547 2.945 17.940 1.00 46.34 481 ALA A C 1
ATOM 3607 O O . ALA A 1 481 ? -12.625 2.631 19.116 1.00 46.34 481 ALA A O 1
ATOM 3608 N N . GLY A 1 482 ? -12.144 2.062 17.021 1.00 52.06 482 GLY A N 1
ATOM 3609 C CA . GLY A 1 482 ? -11.527 0.783 17.377 1.00 52.06 482 GLY A CA 1
ATOM 3610 C C . GLY A 1 482 ? -10.034 0.891 17.715 1.00 52.06 482 GLY A C 1
ATOM 3611 O O . GLY A 1 482 ? -9.509 0.054 18.442 1.00 52.06 482 GLY A O 1
ATOM 3612 N N . ALA A 1 483 ? -9.322 1.908 17.219 1.00 60.06 483 ALA A N 1
ATOM 3613 C CA . ALA A 1 483 ? -7.877 2.004 17.389 1.00 60.06 483 ALA A CA 1
ATOM 3614 C C . ALA A 1 483 ? -7.507 2.299 18.838 1.00 60.06 483 ALA A C 1
ATOM 3616 O O . ALA A 1 483 ? -7.504 3.446 19.279 1.00 60.06 483 ALA A O 1
ATOM 3617 N N . ILE A 1 484 ? -7.122 1.266 19.571 1.00 77.19 484 ILE A N 1
ATOM 3618 C CA . ILE A 1 484 ? -6.537 1.446 20.892 1.00 77.19 484 ILE A CA 1
ATOM 3619 C C . ILE A 1 484 ? -5.085 1.924 20.784 1.00 77.19 484 ILE A C 1
ATOM 3621 O O . ILE A 1 484 ? -4.386 1.639 19.803 1.00 77.19 484 ILE A O 1
ATOM 3625 N N . VAL A 1 485 ? -4.605 2.619 21.815 1.00 77.94 485 VAL A N 1
ATOM 3626 C CA . VAL A 1 485 ? -3.230 3.148 21.875 1.00 77.94 485 VAL A CA 1
ATOM 3627 C C . VAL A 1 485 ? -2.184 2.062 21.585 1.00 77.94 485 VAL A C 1
ATOM 3629 O O . VAL A 1 485 ? -1.240 2.310 20.832 1.00 77.94 485 VAL A O 1
ATOM 3632 N N . ALA A 1 486 ? -2.383 0.837 22.085 1.00 74.94 486 ALA A N 1
ATOM 3633 C CA . ALA A 1 486 ? -1.481 -0.286 21.822 1.00 74.94 486 ALA A CA 1
ATOM 3634 C C . ALA A 1 486 ? -1.284 -0.562 20.322 1.00 74.94 486 ALA A C 1
ATOM 3636 O O . ALA A 1 486 ? -0.154 -0.745 19.870 1.00 74.94 486 ALA A O 1
ATOM 3637 N N . VAL A 1 487 ? -2.359 -0.541 19.528 1.00 77.19 487 VAL A N 1
ATOM 3638 C CA . VAL A 1 487 ? -2.288 -0.809 18.085 1.00 77.19 487 VAL A CA 1
ATOM 3639 C C . VAL A 1 487 ? -1.474 0.275 17.381 1.00 77.19 487 VAL A C 1
ATOM 3641 O O . VAL A 1 487 ? -0.613 -0.059 16.573 1.00 77.19 487 VAL A O 1
ATOM 3644 N N . LEU A 1 488 ? -1.664 1.556 17.717 1.00 80.56 488 LEU A N 1
ATOM 3645 C CA . LEU A 1 488 ? -0.898 2.660 17.115 1.00 80.56 488 LEU A CA 1
ATOM 3646 C C . LEU A 1 488 ? 0.607 2.559 17.396 1.00 80.56 488 LEU A C 1
ATOM 3648 O O . LEU A 1 488 ? 1.437 2.750 16.500 1.00 80.56 488 LEU A O 1
ATOM 3652 N N . VAL A 1 489 ? 0.959 2.236 18.640 1.00 79.62 489 VAL A N 1
ATOM 3653 C CA . VAL A 1 489 ? 2.346 2.093 19.105 1.00 79.62 489 VAL A CA 1
ATOM 3654 C C . VAL A 1 489 ? 3.039 0.962 18.355 1.00 79.62 489 VAL A C 1
ATOM 3656 O O . VAL A 1 489 ? 4.101 1.131 17.754 1.00 79.62 489 VAL A O 1
ATOM 3659 N N . VAL A 1 490 ? 2.398 -0.199 18.341 1.00 79.88 490 VAL A N 1
ATOM 3660 C CA . VAL A 1 490 ? 2.931 -1.422 17.748 1.00 79.88 490 VAL A CA 1
ATOM 3661 C C . VAL A 1 490 ? 2.969 -1.315 16.219 1.00 79.88 490 VAL A C 1
ATOM 3663 O O . VAL A 1 490 ? 3.906 -1.810 15.587 1.00 79.88 490 VAL A O 1
ATOM 3666 N N . LEU A 1 491 ? 2.009 -0.617 15.607 1.00 80.88 491 LEU A N 1
ATOM 3667 C CA . LEU A 1 491 ? 2.000 -0.353 14.171 1.00 80.88 491 LEU A CA 1
ATOM 3668 C C . LEU A 1 491 ? 3.115 0.613 13.763 1.00 80.88 491 LEU A C 1
ATOM 3670 O O . LEU A 1 491 ? 3.749 0.403 12.730 1.00 80.88 491 LEU A O 1
ATOM 3674 N N . THR A 1 492 ? 3.407 1.624 14.582 1.00 82.50 492 THR A N 1
ATOM 3675 C CA . THR A 1 492 ? 4.559 2.515 14.375 1.00 82.50 492 THR A CA 1
ATOM 3676 C C . THR A 1 492 ? 5.859 1.724 14.352 1.00 82.50 492 THR A C 1
ATOM 3678 O O . THR A 1 492 ? 6.665 1.883 13.437 1.00 82.50 492 THR A O 1
ATOM 3681 N N . ILE A 1 493 ? 6.055 0.837 15.330 1.00 81.75 493 ILE A N 1
ATOM 3682 C CA . ILE A 1 493 ? 7.240 -0.023 15.389 1.00 81.75 493 ILE A CA 1
ATOM 3683 C C . ILE A 1 493 ? 7.310 -0.910 14.134 1.00 81.75 493 ILE A C 1
ATOM 3685 O O . ILE A 1 493 ? 8.372 -1.033 13.526 1.00 81.75 493 ILE A O 1
ATOM 3689 N N . ALA A 1 494 ? 6.178 -1.432 13.651 1.00 80.75 494 ALA A N 1
ATOM 3690 C CA . ALA A 1 494 ? 6.133 -2.218 12.418 1.00 80.75 494 ALA A CA 1
ATOM 3691 C C . ALA A 1 494 ? 6.568 -1.420 11.167 1.00 80.75 494 ALA A C 1
ATOM 3693 O O . ALA A 1 494 ? 7.059 -2.008 10.203 1.00 80.75 494 ALA A O 1
ATOM 3694 N N . ALA A 1 495 ? 6.511 -0.082 11.177 1.00 82.88 495 ALA A N 1
ATOM 3695 C CA . ALA A 1 495 ? 6.991 0.729 10.055 1.00 82.88 495 ALA A CA 1
ATOM 3696 C C . ALA A 1 495 ? 8.498 0.560 9.798 1.00 82.88 495 ALA A C 1
ATOM 3698 O O . ALA A 1 495 ? 8.967 0.813 8.683 1.00 82.88 495 ALA A O 1
ATOM 3699 N N . LEU A 1 496 ? 9.256 0.069 10.788 1.00 80.44 496 LEU A N 1
ATOM 3700 C CA . LEU A 1 496 ? 10.666 -0.295 10.645 1.00 80.44 496 LEU A CA 1
ATOM 3701 C C . LEU A 1 496 ? 10.902 -1.309 9.513 1.00 80.44 496 LEU A C 1
ATOM 3703 O O . LEU A 1 496 ? 11.987 -1.304 8.930 1.00 80.44 496 LEU A O 1
ATOM 3707 N N . PHE A 1 497 ? 9.910 -2.123 9.128 1.00 79.12 497 PHE A N 1
ATOM 3708 C CA . PHE A 1 497 ? 10.012 -3.021 7.967 1.00 79.12 497 PHE A CA 1
ATOM 3709 C C . PHE A 1 497 ? 10.293 -2.284 6.651 1.00 79.12 497 PHE A C 1
ATOM 3711 O O . PHE A 1 497 ? 10.944 -2.824 5.755 1.00 79.12 497 PHE A O 1
ATOM 3718 N N . THR A 1 498 ? 9.853 -1.031 6.533 1.00 77.06 498 THR A N 1
ATOM 3719 C CA . THR A 1 498 ? 10.082 -0.203 5.337 1.00 77.06 498 THR A CA 1
ATOM 3720 C C . THR A 1 498 ? 11.500 0.364 5.270 1.00 77.06 498 THR A C 1
ATOM 3722 O O . THR A 1 498 ? 11.993 0.699 4.187 1.00 77.06 498 THR A O 1
ATOM 3725 N N . MET A 1 499 ? 12.173 0.410 6.421 1.00 74.00 499 MET A N 1
ATOM 3726 C CA . MET A 1 499 ? 13.494 0.988 6.648 1.00 74.00 499 MET A CA 1
ATOM 3727 C C . MET A 1 499 ? 14.497 -0.096 7.051 1.00 74.00 499 MET A C 1
ATOM 3729 O O . MET A 1 499 ? 15.222 0.033 8.040 1.00 74.00 499 MET A O 1
ATOM 3733 N N . PHE A 1 500 ? 14.538 -1.182 6.273 1.00 69.56 500 PHE A N 1
ATOM 3734 C CA . PHE A 1 500 ? 15.568 -2.207 6.427 1.00 69.56 500 PHE A CA 1
ATOM 3735 C C . PHE A 1 500 ? 16.959 -1.549 6.373 1.00 69.56 500 PHE A C 1
ATOM 3737 O O . PHE A 1 500 ? 17.203 -0.825 5.404 1.00 69.56 500 PHE A O 1
ATOM 3744 N N . PRO A 1 501 ? 17.873 -1.793 7.337 1.00 59.19 501 PRO A N 1
ATOM 3745 C CA . PRO A 1 501 ? 19.153 -1.090 7.435 1.00 59.19 501 PRO A CA 1
ATOM 3746 C C . PRO A 1 501 ? 19.973 -1.248 6.141 1.00 59.19 501 PRO A C 1
ATOM 3748 O O . PRO A 1 501 ? 20.560 -2.309 5.903 1.00 59.19 501 PRO A O 1
ATOM 3751 N N . PRO A 1 502 ? 20.049 -0.210 5.282 1.00 47.94 502 PRO A N 1
ATOM 3752 C CA . PRO A 1 502 ? 20.672 -0.339 3.966 1.00 47.94 502 PRO A CA 1
ATOM 3753 C C . PRO A 1 502 ? 22.201 -0.367 4.071 1.00 47.94 502 PRO A C 1
ATOM 3755 O O . PRO A 1 502 ? 22.878 -0.941 3.219 1.00 47.94 502 PRO A O 1
ATOM 3758 N N . GLY A 1 503 ? 22.743 0.267 5.117 1.00 41.62 503 GLY A N 1
ATOM 3759 C CA . GLY A 1 503 ? 24.169 0.540 5.274 1.00 41.62 503 GLY A CA 1
ATOM 3760 C C . GLY A 1 503 ? 25.004 -0.698 5.579 1.00 41.62 503 GLY A C 1
ATOM 3761 O O . GLY A 1 503 ? 26.000 -0.938 4.904 1.00 41.62 503 GLY A O 1
ATOM 3762 N N . GLY A 1 504 ? 24.616 -1.513 6.560 1.00 36.22 504 GLY A N 1
ATOM 3763 C CA . GLY A 1 504 ? 25.520 -2.559 7.035 1.00 36.22 504 GLY A CA 1
ATOM 3764 C C . GLY A 1 504 ? 25.621 -3.805 6.143 1.00 36.22 504 GLY A C 1
ATOM 3765 O O . GLY A 1 504 ? 26.666 -4.440 6.150 1.00 36.22 504 GLY A O 1
ATOM 3766 N N . LEU A 1 505 ? 24.637 -4.129 5.289 1.00 45.44 505 LEU A N 1
ATOM 3767 C CA . LEU A 1 505 ? 24.800 -5.217 4.301 1.00 45.44 505 LEU A CA 1
ATOM 3768 C C . LEU A 1 505 ? 25.597 -4.792 3.061 1.00 45.44 505 LEU A C 1
ATOM 3770 O O . LEU A 1 505 ? 26.324 -5.607 2.498 1.00 45.44 505 LEU A O 1
ATOM 3774 N N . ALA A 1 506 ? 25.480 -3.527 2.648 1.00 43.19 506 ALA A N 1
ATOM 3775 C CA . ALA A 1 506 ? 26.244 -2.981 1.528 1.00 43.19 506 ALA A CA 1
ATOM 3776 C C . ALA A 1 506 ? 27.713 -2.688 1.897 1.00 43.19 506 ALA A C 1
ATOM 3778 O O . ALA A 1 506 ? 28.569 -2.725 1.017 1.00 43.19 506 ALA A O 1
ATOM 3779 N N . LEU A 1 507 ? 28.001 -2.411 3.178 1.00 36.22 507 LEU A N 1
ATOM 3780 C CA . LEU A 1 507 ? 29.351 -2.143 3.692 1.00 36.22 507 LEU A CA 1
ATOM 3781 C C . LEU A 1 507 ? 30.059 -3.390 4.255 1.00 36.22 507 LEU A C 1
ATOM 3783 O O . LEU A 1 507 ? 31.273 -3.487 4.119 1.00 36.22 507 LEU A O 1
ATOM 3787 N N . ALA A 1 508 ? 29.343 -4.352 4.860 1.00 34.69 508 ALA A N 1
ATOM 3788 C CA . ALA A 1 508 ? 29.959 -5.559 5.439 1.00 34.69 508 ALA A CA 1
ATOM 3789 C C . ALA A 1 508 ? 30.059 -6.742 4.461 1.00 34.69 508 ALA A C 1
ATOM 3791 O O . ALA A 1 508 ? 30.907 -7.619 4.626 1.00 34.69 508 ALA A O 1
ATOM 3792 N N . GLY A 1 509 ? 29.207 -6.789 3.434 1.00 39.34 509 GLY A N 1
ATOM 3793 C CA . GLY A 1 509 ? 29.321 -7.750 2.346 1.00 39.34 509 GLY A CA 1
ATOM 3794 C C . GLY A 1 509 ? 29.893 -7.050 1.127 1.00 39.34 509 GLY A C 1
ATOM 3795 O O . GLY A 1 509 ? 29.209 -6.213 0.551 1.00 39.34 509 GLY A O 1
ATOM 3796 N N . GLY A 1 510 ? 31.104 -7.408 0.693 1.00 36.88 510 GLY A N 1
ATOM 3797 C CA . GLY A 1 510 ? 31.704 -7.003 -0.588 1.00 36.88 510 GLY A CA 1
ATOM 3798 C C . GLY A 1 510 ? 30.922 -7.484 -1.825 1.00 36.88 510 GLY A C 1
ATOM 3799 O O . GLY A 1 510 ? 31.480 -8.092 -2.725 1.00 36.88 510 GLY A O 1
ATOM 3800 N N . LEU A 1 511 ? 29.611 -7.249 -1.866 1.00 38.97 511 LEU A N 1
ATOM 3801 C CA . LEU A 1 511 ? 28.701 -7.424 -2.997 1.00 38.97 511 LEU A CA 1
ATOM 3802 C C . LEU A 1 511 ? 28.733 -6.205 -3.934 1.00 38.97 511 LEU A C 1
ATOM 3804 O O . LEU A 1 511 ? 28.214 -6.272 -5.045 1.00 38.97 511 LEU A O 1
ATOM 3808 N N . GLY A 1 512 ? 29.372 -5.107 -3.507 1.00 35.88 512 GLY A N 1
ATOM 3809 C CA . GLY A 1 512 ? 29.679 -3.936 -4.332 1.00 35.88 512 GLY A CA 1
ATOM 3810 C C . GLY A 1 512 ? 30.868 -4.113 -5.285 1.00 35.88 512 GLY A C 1
ATOM 3811 O O . GLY A 1 512 ? 31.104 -3.232 -6.103 1.00 35.88 512 GLY A O 1
ATOM 3812 N N . THR A 1 513 ? 31.602 -5.231 -5.215 1.00 35.03 513 THR A N 1
ATOM 3813 C CA . THR A 1 513 ? 32.726 -5.538 -6.126 1.00 35.03 513 THR A CA 1
ATOM 3814 C C . THR A 1 513 ? 32.347 -6.494 -7.258 1.00 35.03 513 THR A C 1
ATOM 3816 O O . THR A 1 513 ? 33.199 -6.877 -8.058 1.00 35.03 513 THR A O 1
ATOM 3819 N N . LEU A 1 514 ? 31.070 -6.878 -7.369 1.00 40.59 514 LEU A N 1
ATOM 3820 C CA . LEU A 1 514 ? 30.591 -7.633 -8.524 1.00 40.59 514 LEU A CA 1
ATOM 3821 C C . LEU A 1 514 ? 30.462 -6.695 -9.724 1.00 40.59 514 LEU A C 1
ATOM 3823 O O . LEU A 1 514 ? 30.075 -5.538 -9.555 1.00 40.59 514 LEU A O 1
ATOM 3827 N N . ALA A 1 515 ? 30.740 -7.196 -10.933 1.00 38.09 515 ALA A N 1
ATOM 3828 C CA . ALA A 1 515 ? 30.496 -6.458 -12.170 1.00 38.09 515 ALA A CA 1
ATOM 3829 C C . ALA A 1 515 ? 29.107 -5.775 -12.082 1.00 38.09 515 ALA A C 1
ATOM 3831 O O . ALA A 1 515 ? 28.116 -6.486 -11.873 1.00 38.09 515 ALA A O 1
ATOM 3832 N N . PRO A 1 516 ? 29.003 -4.433 -12.199 1.00 43.38 516 PRO A N 1
ATOM 3833 C CA . PRO A 1 516 ? 27.816 -3.644 -11.825 1.00 43.38 516 PRO A CA 1
ATOM 3834 C C . PRO A 1 516 ? 26.463 -4.119 -12.399 1.00 43.38 516 PRO A C 1
ATOM 3836 O O . PRO A 1 516 ? 25.393 -3.747 -11.905 1.00 43.38 516 PRO A O 1
ATOM 3839 N N . GLY A 1 517 ? 26.478 -4.957 -13.440 1.00 39.28 517 GLY A N 1
ATOM 3840 C CA . GLY A 1 517 ? 25.282 -5.524 -14.060 1.00 39.28 517 GLY A CA 1
ATOM 3841 C C . GLY A 1 517 ? 24.741 -6.830 -13.446 1.00 39.28 517 GLY A C 1
ATOM 3842 O O . GLY A 1 517 ? 23.541 -7.064 -13.579 1.00 39.28 517 GLY A O 1
ATOM 3843 N N . LEU A 1 518 ? 25.538 -7.639 -12.730 1.00 43.62 518 LEU A N 1
ATOM 3844 C CA . LEU A 1 518 ? 25.112 -8.945 -12.169 1.00 43.62 518 LEU A CA 1
ATOM 3845 C C . LEU A 1 518 ? 24.931 -8.959 -10.645 1.00 43.62 518 LEU A C 1
ATOM 3847 O O . LEU A 1 518 ? 24.466 -9.958 -10.101 1.00 43.62 518 LEU A O 1
ATOM 3851 N N . ALA A 1 519 ? 25.267 -7.868 -9.952 1.00 48.34 519 ALA A N 1
ATOM 3852 C CA . ALA A 1 519 ? 25.148 -7.809 -8.501 1.00 48.34 519 ALA A CA 1
ATOM 3853 C C . ALA A 1 519 ? 23.706 -8.091 -8.038 1.00 48.34 519 ALA A C 1
ATOM 3855 O O . ALA A 1 519 ? 22.777 -7.322 -8.315 1.00 48.34 519 ALA A O 1
ATOM 3856 N N . ILE A 1 520 ? 23.528 -9.198 -7.313 1.00 51.38 520 ILE A N 1
ATOM 3857 C CA . ILE A 1 520 ? 22.294 -9.514 -6.596 1.00 51.38 520 ILE A CA 1
ATOM 3858 C C . ILE A 1 520 ? 22.209 -8.536 -5.426 1.00 51.38 520 ILE A C 1
ATOM 3860 O O . ILE A 1 520 ? 22.878 -8.681 -4.406 1.00 51.38 520 ILE A O 1
ATOM 3864 N N . SER A 1 521 ? 21.395 -7.498 -5.587 1.00 55.59 521 SER A N 1
ATOM 3865 C CA . SER A 1 521 ? 21.133 -6.560 -4.494 1.00 55.59 521 SER A CA 1
ATOM 3866 C C . SER A 1 521 ? 20.272 -7.218 -3.409 1.00 55.59 521 SER A C 1
ATOM 3868 O O . SER A 1 521 ? 19.371 -7.996 -3.730 1.00 55.59 521 SER A O 1
ATOM 3870 N N . SER A 1 522 ? 20.446 -6.815 -2.148 1.00 53.03 522 SER A N 1
ATOM 3871 C CA . SER A 1 522 ? 19.556 -7.178 -1.027 1.00 53.03 522 SER A CA 1
ATOM 3872 C C . SER A 1 522 ? 18.069 -6.963 -1.353 1.00 53.03 522 SER A C 1
ATOM 3874 O O . SER A 1 522 ? 17.217 -7.759 -0.972 1.00 53.03 522 SER A O 1
ATOM 3876 N N . SER A 1 523 ? 17.754 -5.945 -2.160 1.00 55.62 523 SER A N 1
ATOM 3877 C CA . SER A 1 523 ? 16.389 -5.639 -2.611 1.00 55.62 523 SER A CA 1
ATOM 3878 C C . SER A 1 523 ? 15.746 -6.684 -3.539 1.00 55.62 523 SER A C 1
ATOM 3880 O O . SER A 1 523 ? 14.522 -6.722 -3.638 1.00 55.62 523 SER A O 1
ATOM 3882 N N . MET A 1 524 ? 16.537 -7.510 -4.233 1.00 58.16 524 MET A N 1
ATOM 3883 C CA . MET A 1 524 ? 16.034 -8.626 -5.052 1.00 58.16 524 MET A CA 1
ATOM 3884 C C . MET A 1 524 ? 15.746 -9.864 -4.204 1.00 58.16 524 MET A C 1
ATOM 3886 O O . MET A 1 524 ? 14.811 -10.603 -4.484 1.00 58.16 524 MET A O 1
ATOM 3890 N N . LEU A 1 525 ? 16.533 -10.065 -3.150 1.00 58.28 525 LEU A N 1
ATOM 3891 C CA . LEU A 1 525 ? 16.331 -11.142 -2.188 1.00 58.28 525 LEU A CA 1
ATOM 3892 C C . LEU A 1 525 ? 15.110 -10.903 -1.311 1.00 58.28 525 LEU A C 1
ATOM 3894 O O . LEU A 1 525 ? 14.314 -11.812 -1.119 1.00 58.28 525 LEU A O 1
ATOM 3898 N N . LEU A 1 526 ? 14.914 -9.659 -0.876 1.00 59.56 526 LEU A N 1
ATOM 3899 C CA . LEU A 1 526 ? 13.677 -9.235 -0.226 1.00 59.56 526 LEU A CA 1
ATOM 3900 C C . LEU A 1 526 ? 12.456 -9.431 -1.138 1.00 59.56 526 LEU A C 1
ATOM 3902 O O . LEU A 1 526 ? 11.393 -9.781 -0.649 1.00 59.56 526 LEU A O 1
ATOM 3906 N N . GLU A 1 527 ? 12.598 -9.246 -2.457 1.00 60.22 527 GLU A N 1
ATOM 3907 C CA . GLU A 1 527 ? 11.517 -9.503 -3.422 1.00 60.22 527 GLU A CA 1
ATOM 3908 C C . GLU A 1 527 ? 11.155 -10.997 -3.471 1.00 60.22 527 GLU A C 1
ATOM 3910 O O . GLU A 1 527 ? 9.982 -11.338 -3.349 1.00 60.22 527 GLU A O 1
ATOM 3915 N N . ALA A 1 528 ? 12.150 -11.883 -3.587 1.00 57.28 528 ALA A N 1
ATOM 3916 C CA . ALA A 1 528 ? 11.931 -13.330 -3.576 1.00 57.28 528 ALA A CA 1
ATOM 3917 C C . ALA A 1 528 ? 11.379 -13.829 -2.228 1.00 57.28 528 ALA A C 1
ATOM 3919 O O . ALA A 1 528 ? 10.444 -14.624 -2.209 1.00 57.28 528 ALA A O 1
ATOM 3920 N N . GLY A 1 529 ? 11.917 -13.326 -1.114 1.00 55.94 529 GLY A N 1
ATOM 3921 C CA . GLY A 1 529 ? 11.465 -13.668 0.234 1.00 55.94 529 GLY A CA 1
ATOM 3922 C C . GLY A 1 529 ? 10.041 -13.197 0.517 1.00 55.94 529 GLY A C 1
ATOM 3923 O O . GLY A 1 529 ? 9.265 -13.954 1.079 1.00 55.94 529 GLY A O 1
ATOM 3924 N N . LEU A 1 530 ? 9.664 -11.993 0.076 1.00 59.31 530 LEU A N 1
ATOM 3925 C CA . LEU A 1 530 ? 8.305 -11.477 0.256 1.00 59.31 530 LEU A CA 1
ATOM 3926 C C . LEU A 1 530 ? 7.275 -12.292 -0.536 1.00 59.31 530 LEU A C 1
ATOM 3928 O O . LEU A 1 530 ? 6.249 -12.680 0.014 1.00 59.31 530 LEU A O 1
ATOM 3932 N N . VAL A 1 531 ? 7.553 -12.564 -1.817 1.00 63.78 531 VAL A N 1
ATOM 3933 C CA . VAL A 1 531 ? 6.667 -13.391 -2.654 1.00 63.78 531 VAL A CA 1
ATOM 3934 C C . VAL A 1 531 ? 6.566 -14.800 -2.080 1.00 63.78 531 VAL A C 1
ATOM 3936 O O . VAL A 1 531 ? 5.461 -15.320 -1.958 1.00 63.78 531 VAL A O 1
ATOM 3939 N N . GLY A 1 532 ? 7.700 -15.392 -1.694 1.00 52.38 532 GLY A N 1
ATOM 3940 C CA . GLY A 1 532 ? 7.755 -16.718 -1.086 1.00 52.38 532 GLY A CA 1
ATOM 3941 C C . GLY A 1 532 ? 7.029 -16.793 0.255 1.00 52.38 532 GLY A C 1
ATOM 3942 O O . GLY A 1 532 ? 6.337 -17.769 0.493 1.00 52.38 532 GLY A O 1
ATOM 3943 N N . ALA A 1 533 ? 7.118 -15.764 1.100 1.00 61.25 533 ALA A N 1
ATOM 3944 C CA . ALA A 1 533 ? 6.428 -15.729 2.387 1.00 61.25 533 ALA A CA 1
ATOM 3945 C C . ALA A 1 533 ? 4.908 -15.618 2.217 1.00 61.25 533 ALA A C 1
ATOM 3947 O O . ALA A 1 533 ? 4.180 -16.430 2.775 1.00 61.25 533 ALA A O 1
ATOM 3948 N N . ILE A 1 534 ? 4.424 -14.662 1.413 1.00 69.88 534 ILE A N 1
ATOM 3949 C CA . ILE A 1 534 ? 2.976 -14.477 1.214 1.00 69.88 534 ILE A CA 1
ATOM 3950 C C . ILE A 1 534 ? 2.382 -15.700 0.512 1.00 69.88 534 ILE A C 1
ATOM 3952 O O . ILE A 1 534 ? 1.406 -16.268 0.983 1.00 69.88 534 ILE A O 1
ATOM 3956 N N . THR A 1 535 ? 2.995 -16.136 -0.591 1.00 67.19 535 THR A N 1
ATOM 3957 C CA . THR A 1 535 ? 2.484 -17.269 -1.377 1.00 67.19 535 THR A CA 1
ATOM 3958 C C . THR A 1 535 ? 2.657 -18.586 -0.626 1.00 67.19 535 THR A C 1
ATOM 3960 O O . THR A 1 535 ? 1.770 -19.424 -0.660 1.00 67.19 535 THR A O 1
ATOM 3963 N N . GLY A 1 536 ? 3.785 -18.774 0.060 1.00 59.41 536 GLY A N 1
ATOM 3964 C CA . GLY A 1 536 ? 4.090 -19.998 0.793 1.00 59.41 536 GLY A CA 1
ATOM 3965 C C . GLY A 1 536 ? 3.158 -20.218 1.975 1.00 59.41 536 GLY A C 1
ATOM 3966 O O . GLY A 1 536 ? 2.648 -21.319 2.111 1.00 59.41 536 GLY A O 1
ATOM 3967 N N . VAL A 1 537 ? 2.882 -19.184 2.780 1.00 65.25 537 VAL A N 1
ATOM 3968 C CA . VAL A 1 537 ? 1.925 -19.297 3.896 1.00 65.25 537 VAL A CA 1
ATOM 3969 C C . VAL A 1 537 ? 0.519 -19.574 3.368 1.00 65.25 537 VAL A C 1
ATOM 3971 O O . VAL A 1 537 ? -0.105 -20.536 3.799 1.00 65.25 537 VAL A O 1
ATOM 3974 N N . VAL A 1 538 ? 0.066 -18.800 2.374 1.00 71.25 538 VAL A N 1
ATOM 3975 C CA . VAL A 1 538 ? -1.269 -18.966 1.779 1.00 71.25 538 VAL A CA 1
ATOM 3976 C C . VAL A 1 538 ? -1.449 -20.364 1.173 1.00 71.25 538 VAL A C 1
ATOM 3978 O O . VAL A 1 538 ? -2.458 -21.010 1.420 1.00 71.25 538 VAL A O 1
ATOM 3981 N N . LEU A 1 539 ? -0.472 -20.864 0.409 1.00 74.75 539 LEU A N 1
ATOM 3982 C CA . LEU A 1 539 ? -0.575 -22.177 -0.237 1.00 74.75 539 LEU A CA 1
ATOM 3983 C C . LEU A 1 539 ? -0.374 -23.353 0.724 1.00 74.75 539 LEU A C 1
ATOM 3985 O O . LEU A 1 539 ? -1.028 -24.372 0.544 1.00 74.75 539 LEU A O 1
ATOM 3989 N N . MET A 1 540 ? 0.531 -23.248 1.702 1.00 72.06 540 MET A N 1
ATOM 3990 C CA . MET A 1 540 ? 0.783 -24.323 2.671 1.00 72.06 540 MET A CA 1
ATOM 3991 C C . MET A 1 540 ? -0.466 -24.592 3.510 1.00 72.06 540 MET A C 1
ATOM 3993 O O . MET A 1 540 ? -0.876 -25.734 3.666 1.00 72.06 540 MET A O 1
ATOM 3997 N N . GLU A 1 541 ? -1.109 -23.532 3.984 1.00 69.06 541 GLU A N 1
ATOM 3998 C CA . GLU A 1 541 ? -2.305 -23.639 4.813 1.00 69.06 541 GLU A CA 1
ATOM 3999 C C . GLU A 1 541 ? -3.560 -23.978 3.985 1.00 69.06 541 GLU A C 1
ATOM 4001 O O . GLU A 1 541 ? -4.406 -24.750 4.435 1.00 69.06 541 GLU A O 1
ATOM 4006 N N . ALA A 1 542 ? -3.649 -23.504 2.734 1.00 67.06 542 ALA A N 1
ATOM 4007 C CA . ALA A 1 542 ? -4.674 -23.960 1.788 1.00 67.06 542 ALA A CA 1
ATOM 4008 C C . ALA A 1 542 ? -4.532 -25.457 1.431 1.00 67.06 542 ALA A C 1
ATOM 4010 O O . ALA A 1 542 ? -5.523 -26.136 1.178 1.00 67.06 542 ALA A O 1
ATOM 4011 N N . ALA A 1 543 ? -3.305 -25.990 1.404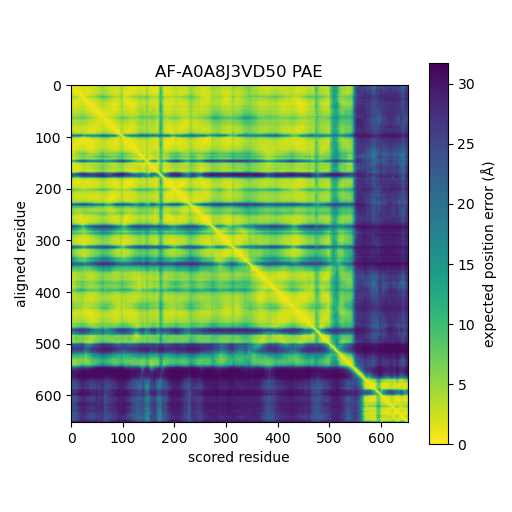 1.00 68.44 543 ALA A N 1
ATOM 4012 C CA . ALA A 1 543 ? -3.060 -27.411 1.158 1.00 68.44 543 ALA A CA 1
ATOM 4013 C C . ALA A 1 543 ? -3.428 -28.284 2.370 1.00 68.44 543 ALA A C 1
ATOM 4015 O O . ALA A 1 543 ? -4.020 -29.346 2.184 1.00 68.44 543 ALA A O 1
ATOM 4016 N N . ASP A 1 544 ? -3.143 -27.821 3.592 1.00 60.62 544 ASP A N 1
ATOM 4017 C CA . ASP A 1 544 ? -3.528 -28.519 4.829 1.00 60.62 544 ASP A CA 1
ATOM 4018 C C . ASP A 1 544 ? -5.053 -28.538 5.036 1.00 60.62 544 ASP A C 1
ATOM 4020 O O . ASP A 1 544 ? -5.600 -29.530 5.516 1.00 60.62 544 ASP A O 1
ATOM 4024 N N . SER A 1 545 ? -5.762 -27.487 4.613 1.00 51.31 545 SER A N 1
ATOM 4025 C CA . SER A 1 545 ? -7.234 -27.423 4.644 1.00 51.31 545 SER A CA 1
ATOM 4026 C C . SER A 1 545 ? -7.912 -28.217 3.514 1.00 51.31 545 SER A C 1
ATOM 4028 O O . SER A 1 545 ? -9.061 -28.629 3.660 1.00 51.31 545 SER A O 1
ATOM 4030 N N . GLY A 1 546 ? -7.202 -28.503 2.414 1.00 43.25 546 GLY A N 1
ATOM 4031 C CA . GLY A 1 546 ? -7.695 -29.296 1.276 1.00 43.25 546 GLY A CA 1
ATOM 4032 C C . GLY A 1 546 ? -7.407 -30.805 1.337 1.00 43.25 546 GLY A C 1
ATOM 4033 O O . GLY A 1 546 ? -7.843 -31.540 0.452 1.00 43.25 546 GLY A O 1
ATOM 4034 N N . GLY A 1 547 ? -6.674 -31.288 2.347 1.00 34.34 547 GLY A N 1
ATOM 4035 C CA . GLY A 1 547 ? -6.192 -32.677 2.445 1.00 34.34 547 GLY A CA 1
ATOM 4036 C C . GLY A 1 547 ? -7.194 -33.727 2.953 1.00 34.34 547 GLY A C 1
ATOM 4037 O O . GLY A 1 547 ? -6.828 -34.890 3.112 1.00 34.34 547 GLY A O 1
ATOM 4038 N N . GLY A 1 548 ? -8.448 -33.357 3.221 1.00 34.00 548 GLY A N 1
ATOM 4039 C CA . GLY A 1 548 ? -9.484 -34.266 3.723 1.00 34.00 548 GLY A CA 1
ATOM 4040 C C . GLY A 1 548 ? -10.359 -34.859 2.617 1.00 34.00 548 GLY A C 1
ATOM 4041 O O . GLY A 1 548 ? -11.544 -34.550 2.565 1.00 34.00 548 GLY A O 1
ATOM 4042 N N . GLY A 1 549 ? -9.804 -35.685 1.724 1.00 32.72 549 GLY A N 1
ATOM 4043 C CA . GLY A 1 549 ? -10.576 -36.272 0.621 1.00 32.72 549 GLY A CA 1
ATOM 4044 C C . GLY A 1 549 ? -9.959 -37.526 -0.005 1.00 32.72 549 GLY A C 1
ATOM 4045 O O . GLY A 1 549 ? -9.065 -37.429 -0.835 1.00 32.72 549 GLY A O 1
ATOM 4046 N N . ASP A 1 550 ? -10.525 -38.672 0.378 1.00 34.19 550 ASP A N 1
ATOM 4047 C CA . ASP A 1 550 ? -10.522 -40.005 -0.246 1.00 34.19 550 ASP A CA 1
ATOM 4048 C C . ASP A 1 550 ? -9.249 -40.870 -0.353 1.00 34.19 550 ASP A C 1
ATOM 4050 O O . ASP A 1 550 ? -8.312 -40.640 -1.114 1.00 34.19 550 ASP A O 1
ATOM 4054 N N . GLY A 1 551 ? -9.352 -42.023 0.319 1.00 27.70 551 GLY A N 1
ATOM 4055 C CA . GLY A 1 551 ? -8.590 -43.245 0.086 1.00 27.70 551 GLY A CA 1
ATOM 4056 C C . GLY A 1 551 ? -9.357 -44.442 0.653 1.00 27.70 551 GLY A C 1
ATOM 4057 O O . GLY A 1 551 ? -9.152 -44.835 1.799 1.00 27.70 551 GLY A O 1
ATOM 4058 N N . GLY A 1 552 ? -10.290 -44.984 -0.135 1.00 29.31 552 GLY A N 1
ATOM 4059 C CA . GLY A 1 552 ? -11.115 -46.135 0.223 1.00 29.31 552 GLY A CA 1
ATOM 4060 C C . GLY A 1 552 ? -10.321 -47.434 0.405 1.00 29.31 552 GLY A C 1
ATOM 4061 O O . GLY A 1 552 ? -9.420 -47.756 -0.366 1.00 29.31 552 GLY A O 1
ATOM 4062 N N . GLY A 1 553 ? -10.720 -48.213 1.411 1.00 25.81 553 GLY A N 1
ATOM 4063 C CA . GLY A 1 553 ? -10.268 -49.579 1.651 1.00 25.81 553 GLY A CA 1
ATOM 4064 C C . GLY A 1 553 ? -11.314 -50.325 2.474 1.00 25.81 553 GLY A C 1
ATOM 4065 O O . GLY A 1 553 ? -11.516 -50.039 3.650 1.00 25.81 553 GLY A O 1
ATOM 4066 N N . SER A 1 554 ? -12.013 -51.253 1.824 1.00 34.78 554 SER A N 1
ATOM 4067 C CA . SER A 1 554 ? -13.047 -52.113 2.395 1.00 34.78 554 SER A CA 1
ATOM 4068 C C . SER A 1 554 ? -12.538 -52.918 3.594 1.00 34.78 554 SER A C 1
ATOM 4070 O O . SER A 1 554 ? -11.562 -53.659 3.479 1.00 34.78 554 SER A O 1
ATOM 4072 N N . GLY A 1 555 ? -13.252 -52.847 4.714 1.00 27.38 555 GLY A N 1
ATOM 4073 C CA . GLY A 1 555 ? -12.999 -53.683 5.882 1.00 27.38 555 GLY A CA 1
ATOM 4074 C C . GLY A 1 555 ? -14.090 -53.491 6.923 1.00 27.38 555 GLY A C 1
ATOM 4075 O O . GLY A 1 555 ? -13.973 -52.658 7.813 1.00 27.38 555 GLY A O 1
ATOM 4076 N N . SER A 1 556 ? -15.168 -54.256 6.790 1.00 38.28 556 SER A N 1
ATOM 4077 C CA . SER A 1 556 ? -16.250 -54.367 7.765 1.00 38.28 556 SER A CA 1
ATOM 4078 C C . SER A 1 556 ? -15.710 -54.695 9.164 1.00 38.28 556 SER A C 1
ATOM 4080 O O . SER A 1 556 ? -15.286 -55.823 9.423 1.00 38.28 556 SER A O 1
ATOM 4082 N N . ARG A 1 557 ? -15.776 -53.723 10.078 1.00 26.64 557 ARG A N 1
ATOM 4083 C CA . ARG A 1 557 ? -15.746 -53.931 11.531 1.00 26.64 557 ARG A CA 1
ATOM 4084 C C . ARG A 1 557 ? -16.826 -53.063 12.188 1.00 26.64 557 ARG A C 1
ATOM 4086 O O . ARG A 1 557 ? -17.021 -51.933 11.740 1.00 26.64 557 ARG A O 1
ATOM 4093 N N . PRO A 1 558 ? -17.548 -53.563 13.207 1.00 29.86 558 PRO A N 1
ATOM 4094 C CA . PRO A 1 558 ? -18.662 -52.836 13.801 1.00 29.86 558 PRO A CA 1
ATOM 4095 C C . PRO A 1 558 ? -18.137 -51.604 14.542 1.00 29.86 558 PRO A C 1
ATOM 4097 O O . PRO A 1 558 ? -17.257 -51.720 15.395 1.00 29.86 558 PRO A O 1
ATOM 4100 N N . ARG A 1 559 ? -18.676 -50.429 14.208 1.00 28.08 559 ARG A N 1
ATOM 4101 C CA . ARG A 1 559 ? -18.521 -49.208 15.004 1.00 28.08 559 ARG A CA 1
ATOM 4102 C C . ARG A 1 559 ? -19.232 -49.417 16.342 1.00 28.08 559 ARG A C 1
ATOM 4104 O O . ARG A 1 559 ? -20.432 -49.679 16.359 1.00 28.08 559 ARG A O 1
ATOM 4111 N N . GLY A 1 560 ? -18.484 -49.301 17.436 1.00 29.16 560 GLY A N 1
ATOM 4112 C CA . GLY A 1 560 ? -19.059 -49.040 18.752 1.00 29.16 560 GLY A CA 1
ATOM 4113 C C . GLY A 1 560 ? -19.694 -47.642 18.793 1.00 29.16 560 GLY A C 1
ATOM 4114 O O . GLY A 1 560 ? -19.353 -46.799 17.955 1.00 29.16 560 GLY A O 1
ATOM 4115 N N . PRO A 1 561 ? -20.626 -47.396 19.725 1.00 31.48 561 PRO A N 1
ATOM 4116 C CA . PRO A 1 561 ? -21.310 -46.119 19.839 1.00 31.48 561 PRO A CA 1
ATOM 4117 C C . PRO A 1 561 ? -20.330 -45.082 20.394 1.00 31.48 561 PRO A C 1
ATOM 4119 O O . PRO A 1 561 ? -19.968 -45.129 21.565 1.00 31.48 561 PRO A O 1
ATOM 4122 N N . ASN A 1 562 ? -19.877 -44.161 19.545 1.00 30.05 562 ASN A N 1
ATOM 4123 C CA . ASN A 1 562 ? -19.411 -42.868 20.025 1.00 30.05 562 ASN A CA 1
ATOM 4124 C C . ASN A 1 562 ? -20.655 -41.997 20.149 1.00 30.05 562 ASN A C 1
ATOM 4126 O O . ASN A 1 562 ? -21.253 -41.619 19.145 1.00 30.05 562 ASN A O 1
ATOM 4130 N N . GLU A 1 563 ? -21.056 -41.763 21.391 1.00 31.91 563 GLU A N 1
ATOM 4131 C CA . GLU A 1 563 ? -22.003 -40.728 21.770 1.00 31.91 563 GLU A CA 1
ATOM 4132 C C . GLU A 1 563 ? -21.442 -39.370 21.332 1.00 31.91 563 GLU A C 1
ATOM 4134 O O . GLU A 1 563 ? -20.368 -38.953 21.774 1.00 31.91 563 GLU A O 1
ATOM 4139 N N . ASP A 1 564 ? -22.179 -38.688 20.457 1.00 33.50 564 ASP A N 1
ATOM 4140 C CA . ASP A 1 564 ? -22.097 -37.243 20.288 1.00 33.50 564 ASP A CA 1
ATOM 4141 C C . ASP A 1 564 ? -22.491 -36.616 21.629 1.00 33.50 564 ASP A C 1
ATOM 4143 O O . ASP A 1 564 ? -23.665 -36.443 21.958 1.00 33.50 564 ASP A O 1
ATOM 4147 N N . ARG A 1 565 ? -21.486 -36.364 22.465 1.00 34.28 565 ARG A N 1
ATOM 4148 C CA . ARG A 1 565 ? -21.662 -35.703 23.751 1.00 34.28 565 ARG A CA 1
ATOM 4149 C C . ARG A 1 565 ? -21.925 -34.226 23.459 1.00 34.28 565 ARG A C 1
ATOM 4151 O O . ARG A 1 565 ? -20.993 -33.451 23.248 1.00 34.28 565 ARG A O 1
ATOM 4158 N N . PHE A 1 566 ? -23.206 -33.867 23.390 1.00 38.69 566 PHE A N 1
ATOM 4159 C CA . PHE A 1 566 ? -23.666 -32.488 23.540 1.00 38.69 566 PHE A CA 1
ATOM 4160 C C . PHE A 1 566 ? -22.974 -31.861 24.766 1.00 38.69 566 PHE A C 1
ATOM 4162 O O . PHE A 1 566 ? -22.666 -32.595 25.714 1.00 38.69 566 PHE A O 1
ATOM 4169 N N . PRO A 1 567 ? -22.699 -30.541 24.774 1.00 43.88 567 PRO A N 1
ATOM 4170 C CA . PRO A 1 567 ? -22.260 -29.868 25.991 1.00 43.88 567 PRO A CA 1
ATOM 4171 C C . PRO A 1 567 ? -23.208 -30.265 27.128 1.00 43.88 567 PRO A C 1
ATOM 4173 O O . PRO A 1 567 ? -24.421 -30.249 26.931 1.00 43.88 567 PRO A O 1
ATOM 4176 N N . GLU A 1 568 ? -22.676 -30.657 28.290 1.00 49.53 568 GLU A N 1
ATOM 4177 C CA . GLU A 1 568 ? -23.487 -31.119 29.435 1.00 49.53 568 GLU A CA 1
ATOM 4178 C C . GLU A 1 568 ? -24.498 -30.049 29.920 1.00 49.53 568 GLU A C 1
ATOM 4180 O O . GLU A 1 568 ? -25.425 -30.380 30.653 1.00 49.53 568 GLU A O 1
ATOM 4185 N N . ASP A 1 569 ? -24.390 -28.817 29.408 1.00 65.81 569 ASP A N 1
ATOM 4186 C CA . ASP A 1 569 ? -25.243 -27.664 29.686 1.00 65.81 569 ASP A CA 1
ATOM 4187 C C . ASP A 1 569 ? -25.910 -27.098 28.409 1.00 65.81 569 ASP A C 1
ATOM 4189 O O . ASP A 1 569 ? -25.762 -25.917 28.102 1.00 65.81 569 ASP A O 1
ATOM 4193 N N . ASP A 1 570 ? -26.626 -27.912 27.623 1.00 76.06 570 ASP A N 1
ATOM 4194 C CA . ASP A 1 570 ? -27.485 -27.399 26.539 1.00 76.06 570 ASP A CA 1
ATOM 4195 C C . ASP A 1 570 ? -28.762 -26.772 27.120 1.00 76.06 570 ASP A C 1
ATOM 4197 O O . ASP A 1 570 ? -29.733 -27.458 27.462 1.00 76.06 570 ASP A O 1
ATOM 4201 N N . PHE A 1 571 ? -28.765 -25.446 27.248 1.00 80.62 571 PHE A N 1
ATOM 4202 C CA . PHE A 1 571 ? -29.927 -24.721 27.728 1.00 80.62 571 PHE A CA 1
ATOM 4203 C C . PHE A 1 571 ? -30.960 -24.590 26.605 1.00 80.62 571 PHE A C 1
ATOM 4205 O O . PHE A 1 571 ? -30.765 -23.873 25.622 1.00 80.62 571 PHE A O 1
ATOM 4212 N N . ASP A 1 572 ? -32.105 -25.250 26.794 1.00 78.31 572 ASP A N 1
ATOM 4213 C CA . ASP A 1 572 ? -33.306 -25.114 25.960 1.00 78.31 572 ASP A CA 1
ATOM 4214 C C . ASP A 1 572 ? -33.161 -25.579 24.492 1.00 78.31 572 ASP A C 1
ATOM 4216 O O . ASP A 1 572 ? -33.962 -25.181 23.636 1.00 78.31 572 ASP A O 1
ATOM 4220 N N . GLY A 1 573 ? -32.188 -26.456 24.211 1.00 77.38 573 GLY A N 1
ATOM 4221 C CA . GLY A 1 573 ? -31.956 -27.043 22.884 1.00 77.38 573 GLY A CA 1
ATOM 4222 C C . GLY A 1 573 ? -31.240 -26.097 21.918 1.00 77.38 573 GLY A C 1
ATOM 4223 O O . GLY A 1 573 ? -31.493 -26.138 20.715 1.00 77.38 573 GLY A O 1
ATOM 4224 N N . THR A 1 574 ? -30.426 -25.187 22.452 1.00 76.56 574 THR A N 1
ATOM 4225 C CA . THR A 1 574 ? -29.731 -24.126 21.707 1.00 76.56 574 THR A CA 1
ATOM 4226 C C . THR A 1 574 ? -28.282 -24.480 21.372 1.00 76.56 574 THR A C 1
ATOM 4228 O O . THR A 1 574 ? -27.668 -23.809 20.543 1.00 76.56 574 THR A O 1
ATOM 4231 N N . GLY A 1 575 ? -27.721 -25.509 22.012 1.00 76.69 575 GLY A N 1
ATOM 4232 C CA . GLY A 1 575 ? -26.298 -25.839 21.959 1.00 76.69 575 GLY A CA 1
ATOM 4233 C C . GLY A 1 575 ? -25.403 -24.905 22.784 1.00 76.69 575 GLY A C 1
ATOM 4234 O O . GLY A 1 575 ? -24.183 -25.018 22.685 1.00 76.69 575 GLY A O 1
ATOM 4235 N N . SER A 1 576 ? -25.989 -24.009 23.587 1.00 77.62 576 SER A N 1
ATOM 4236 C CA . SER A 1 576 ? -25.291 -23.033 24.433 1.00 77.62 576 SER A CA 1
ATOM 4237 C C . SER A 1 576 ? -25.691 -23.171 25.898 1.00 77.62 576 SER A C 1
ATOM 4239 O O . SER A 1 576 ? -26.826 -23.534 26.214 1.00 77.62 576 SER A O 1
ATOM 4241 N N . SER A 1 577 ? -24.776 -22.812 26.800 1.00 86.19 577 SER A N 1
ATOM 4242 C CA . SER A 1 577 ? -25.090 -22.734 28.227 1.00 86.19 577 SER A CA 1
ATOM 4243 C C . SER A 1 577 ? -25.960 -21.519 28.545 1.00 86.19 577 SER A C 1
ATOM 4245 O O . SER A 1 577 ? -26.008 -20.537 27.801 1.00 86.19 577 SER A O 1
ATOM 4247 N N . MET A 1 578 ? -26.645 -21.555 29.687 1.00 87.12 578 MET A N 1
ATOM 4248 C CA . MET A 1 578 ? -27.476 -20.441 30.152 1.00 87.12 578 MET A CA 1
ATOM 4249 C C . MET A 1 578 ? -26.672 -19.138 30.322 1.00 87.12 578 MET A C 1
ATOM 4251 O O . MET A 1 578 ? -27.160 -18.065 29.967 1.00 87.12 578 MET A O 1
ATOM 4255 N N . ASP A 1 579 ? -25.431 -19.231 30.814 1.00 81.00 579 ASP A N 1
ATOM 4256 C CA . ASP A 1 579 ? -24.523 -18.086 30.966 1.00 81.00 579 ASP A CA 1
ATOM 4257 C C . ASP A 1 579 ? -24.126 -17.495 29.609 1.00 81.00 579 ASP A C 1
ATOM 4259 O O . ASP A 1 579 ? -24.135 -16.273 29.424 1.00 81.00 579 ASP A O 1
ATOM 4263 N N . GLU A 1 580 ? -23.827 -18.364 28.640 1.00 77.31 580 GLU A N 1
ATOM 4264 C CA . GLU A 1 580 ? -23.503 -17.969 27.271 1.00 77.31 580 GLU A CA 1
ATOM 4265 C C . GLU A 1 580 ? -24.708 -17.297 26.600 1.00 77.31 580 GLU A C 1
ATOM 4267 O O . GLU A 1 580 ? -24.571 -16.229 26.001 1.00 77.31 580 GLU A O 1
ATOM 4272 N N . LEU A 1 581 ? -25.912 -17.848 26.772 1.00 87.50 581 LEU A N 1
ATOM 4273 C CA . LEU A 1 581 ? -27.152 -17.246 26.282 1.00 87.50 581 LEU A CA 1
ATOM 4274 C C . LEU A 1 581 ? -27.444 -15.895 26.932 1.00 87.50 581 LEU A C 1
ATOM 4276 O O . LEU A 1 581 ? -27.872 -14.973 26.234 1.00 87.50 581 LEU A O 1
ATOM 4280 N N . ALA A 1 582 ? -27.206 -15.743 28.235 1.00 85.38 582 ALA A N 1
ATOM 4281 C CA . ALA A 1 582 ? -27.380 -14.467 28.921 1.00 85.38 582 ALA A CA 1
ATOM 4282 C C . ALA A 1 582 ? -26.405 -13.408 28.384 1.00 85.38 582 ALA A C 1
ATOM 4284 O O . ALA A 1 582 ? -26.809 -12.273 28.120 1.00 85.38 582 ALA A O 1
ATOM 4285 N N . GLU A 1 583 ? -25.141 -13.777 28.153 1.00 79.81 583 GLU A N 1
ATOM 4286 C CA . GLU A 1 583 ? -24.127 -12.901 27.560 1.00 79.81 583 GLU A CA 1
ATOM 4287 C C . GLU A 1 583 ? -24.465 -12.520 26.109 1.00 79.81 583 GLU A C 1
ATOM 4289 O O . GLU A 1 583 ? -24.392 -11.342 25.741 1.00 79.81 583 GLU A O 1
ATOM 4294 N N . LEU A 1 584 ? -24.865 -13.496 25.287 1.00 78.69 584 LEU A N 1
ATOM 4295 C CA . LEU A 1 584 ? -25.275 -13.293 23.896 1.00 78.69 584 LEU A CA 1
ATOM 4296 C C . LEU A 1 584 ? -26.503 -12.383 23.803 1.00 78.69 584 LEU A C 1
ATOM 4298 O O . LEU A 1 584 ? -26.487 -11.412 23.045 1.00 78.69 584 LEU A O 1
ATOM 4302 N N . THR A 1 585 ? -27.530 -12.653 24.612 1.00 81.81 585 THR A N 1
ATOM 4303 C CA . THR A 1 585 ? -28.765 -11.858 24.675 1.00 81.81 585 THR A CA 1
ATOM 4304 C C . THR A 1 585 ? -28.459 -10.431 25.118 1.00 81.81 585 THR A C 1
ATOM 4306 O O . THR A 1 585 ? -28.843 -9.492 24.426 1.00 81.81 585 THR A O 1
ATOM 4309 N N . TYR A 1 586 ? -27.708 -10.255 26.212 1.00 80.62 586 TYR A N 1
ATOM 4310 C CA . TYR A 1 586 ? -27.318 -8.939 26.729 1.00 80.62 586 TYR A CA 1
ATOM 4311 C C . TYR A 1 586 ? -26.595 -8.096 25.670 1.00 80.62 586 TYR A C 1
ATOM 4313 O O . TYR A 1 586 ? -26.869 -6.905 25.497 1.00 80.62 586 TYR A O 1
ATOM 4321 N N . ARG A 1 587 ? -25.693 -8.727 24.909 1.00 68.38 587 ARG A N 1
ATOM 4322 C CA . ARG A 1 587 ? -24.955 -8.072 23.823 1.00 68.38 587 ARG A CA 1
ATOM 4323 C C . ARG A 1 587 ? -25.837 -7.737 22.632 1.00 68.38 587 ARG A C 1
ATOM 4325 O O . ARG A 1 587 ? -25.712 -6.639 22.089 1.00 68.38 587 ARG A O 1
ATOM 4332 N N . HIS A 1 588 ? -26.720 -8.651 22.244 1.00 71.69 588 HIS A N 1
ATOM 4333 C CA . HIS A 1 588 ? -27.660 -8.446 21.148 1.00 71.69 588 HIS A CA 1
ATOM 4334 C C . HIS A 1 588 ? -28.642 -7.302 21.447 1.00 71.69 588 HIS A C 1
ATOM 4336 O O . HIS A 1 588 ? -28.985 -6.528 20.557 1.00 71.69 588 HIS A O 1
ATOM 4342 N N . THR A 1 589 ? -29.021 -7.119 22.713 1.00 68.38 589 THR A N 1
ATOM 4343 C CA . THR A 1 589 ? -29.945 -6.059 23.151 1.00 68.38 589 THR A CA 1
ATOM 4344 C C . THR A 1 589 ? -29.313 -4.684 23.339 1.00 68.38 589 THR A C 1
ATOM 4346 O O . THR A 1 589 ? -30.006 -3.750 23.740 1.00 68.38 589 THR A O 1
ATOM 4349 N N . GLY A 1 590 ? -28.023 -4.544 23.025 1.00 56.91 590 GLY A N 1
ATOM 4350 C CA . GLY A 1 590 ? -27.269 -3.307 23.184 1.00 56.91 590 GLY A CA 1
ATOM 4351 C C . GLY A 1 590 ? -26.604 -3.237 24.554 1.00 56.91 590 GLY A C 1
ATOM 4352 O O . GLY A 1 590 ? -27.160 -2.703 25.507 1.00 56.91 590 GLY A O 1
ATOM 4353 N N . ALA A 1 591 ? -25.374 -3.742 24.642 1.00 47.25 591 ALA A N 1
ATOM 4354 C CA . ALA A 1 591 ? -24.519 -3.550 25.807 1.00 47.25 591 ALA A CA 1
ATOM 4355 C C . ALA A 1 591 ? -24.190 -2.054 25.979 1.00 47.25 591 ALA A C 1
ATOM 4357 O O . ALA A 1 591 ? -23.292 -1.552 25.310 1.00 47.25 591 ALA A O 1
ATOM 4358 N N . GLY A 1 592 ? -24.932 -1.344 26.832 1.00 44.75 592 GLY A N 1
ATOM 4359 C CA . GLY A 1 592 ? -24.590 -0.033 27.409 1.00 44.75 592 GLY A CA 1
ATOM 4360 C C . GLY A 1 592 ? -24.485 1.193 26.484 1.00 44.75 592 GLY A C 1
ATOM 4361 O O . GLY A 1 592 ? -24.789 2.283 26.947 1.00 44.75 592 GLY A O 1
ATOM 4362 N N . ASP A 1 593 ? -24.126 1.056 25.202 1.00 37.56 593 ASP A N 1
ATOM 4363 C CA . ASP A 1 593 ? -23.681 2.189 24.363 1.00 37.56 593 ASP A CA 1
ATOM 4364 C C . ASP A 1 593 ? -24.315 2.264 22.957 1.00 37.56 593 ASP A C 1
ATOM 4366 O O . ASP A 1 593 ? -23.987 3.154 22.174 1.00 37.56 593 ASP A O 1
ATOM 4370 N N . MET A 1 594 ? -25.269 1.391 22.606 1.00 34.94 594 MET A N 1
ATOM 4371 C CA . MET A 1 594 ? -26.043 1.515 21.357 1.00 34.94 594 MET A CA 1
ATOM 4372 C C . MET A 1 594 ? -27.534 1.693 21.642 1.00 34.94 594 MET A C 1
ATOM 4374 O O . MET A 1 594 ? -28.303 0.739 21.704 1.00 34.94 594 MET A O 1
ATOM 4378 N N . HIS A 1 595 ? -27.939 2.956 21.786 1.00 42.97 595 HIS A N 1
ATOM 4379 C CA . HIS A 1 595 ? -29.340 3.371 21.796 1.00 42.97 595 HIS A CA 1
ATOM 4380 C C . HIS A 1 595 ? -29.872 3.421 20.357 1.00 42.97 595 HIS A C 1
ATOM 4382 O O . HIS A 1 595 ? -29.885 4.476 19.723 1.00 42.97 595 HIS A O 1
ATOM 4388 N N . ILE A 1 596 ? -30.308 2.280 19.819 1.00 35.72 596 ILE A N 1
ATOM 4389 C CA . ILE A 1 596 ? -31.105 2.249 18.587 1.00 35.72 596 ILE A CA 1
ATOM 4390 C C . ILE A 1 596 ? -32.574 2.101 18.996 1.00 35.72 596 ILE A C 1
ATOM 4392 O O . ILE A 1 596 ? -33.038 1.008 19.302 1.00 35.72 596 ILE A O 1
ATOM 4396 N N . GLY A 1 597 ? -33.287 3.232 19.010 1.00 39.00 597 GLY A N 1
ATOM 4397 C CA . GLY A 1 597 ? -34.738 3.308 19.203 1.00 39.00 597 GLY A CA 1
ATOM 4398 C C . GLY A 1 597 ? -35.190 3.534 20.649 1.00 39.00 597 GLY A C 1
ATOM 4399 O O . GLY A 1 597 ? -35.450 2.580 21.371 1.00 39.00 597 GLY A O 1
ATOM 4400 N N . GLY A 1 598 ? -35.376 4.805 21.022 1.00 41.41 598 GLY A N 1
ATOM 4401 C CA . GLY A 1 598 ? -36.161 5.206 22.196 1.00 41.41 598 GLY A CA 1
ATOM 4402 C C . GLY A 1 598 ? -35.465 5.045 23.552 1.00 41.41 598 GLY A C 1
ATOM 4403 O O . GLY A 1 598 ? -34.643 4.166 23.769 1.00 41.41 598 GLY A O 1
ATOM 4404 N N . SER A 1 599 ? -35.806 5.937 24.476 1.00 46.31 599 SER A N 1
ATOM 4405 C CA . SER A 1 599 ? -35.245 6.141 25.820 1.00 46.31 599 SER A CA 1
ATOM 4406 C C . SER A 1 599 ? -35.557 5.041 26.854 1.00 46.31 599 SER A C 1
ATOM 4408 O O . SER A 1 599 ? -35.636 5.338 28.045 1.00 46.31 599 SER A O 1
ATOM 4410 N N . ALA A 1 600 ? -35.780 3.796 26.435 1.00 56.78 600 ALA A N 1
ATOM 4411 C CA . ALA A 1 600 ? -36.142 2.711 27.344 1.00 56.78 600 ALA A CA 1
ATOM 4412 C C . ALA A 1 600 ? -34.888 2.059 27.947 1.00 56.78 600 ALA A C 1
ATOM 4414 O O . ALA A 1 600 ? -33.991 1.629 27.216 1.00 56.78 600 ALA A O 1
ATOM 4415 N N . ALA A 1 601 ? -34.830 1.970 29.280 1.00 65.75 601 ALA A N 1
ATOM 4416 C CA . ALA A 1 601 ? -33.803 1.202 29.982 1.00 65.75 601 ALA A CA 1
ATOM 4417 C C . ALA A 1 601 ? -33.788 -0.260 29.486 1.00 65.75 601 ALA A C 1
ATOM 4419 O O . ALA A 1 601 ? -34.818 -0.789 29.062 1.00 65.75 601 ALA A O 1
ATOM 4420 N N . ARG A 1 602 ? -32.625 -0.921 29.513 1.00 80.31 602 ARG A N 1
ATOM 4421 C CA . ARG A 1 602 ? -32.469 -2.325 29.091 1.00 80.31 602 ARG A CA 1
ATOM 4422 C C . ARG A 1 602 ? -32.006 -3.194 30.267 1.00 80.31 602 ARG A C 1
ATOM 4424 O O . ARG A 1 602 ? -31.217 -2.693 31.067 1.00 80.31 602 ARG A O 1
ATOM 4431 N N . PRO A 1 603 ? -32.453 -4.462 30.354 1.00 86.44 603 PRO A N 1
ATOM 4432 C CA . PRO A 1 603 ? -32.005 -5.387 31.391 1.00 86.44 603 PRO A CA 1
ATOM 4433 C C . PRO A 1 603 ? -30.490 -5.617 31.349 1.00 86.44 603 PRO A C 1
ATOM 4435 O O . PRO A 1 603 ? -29.899 -5.798 30.282 1.00 86.44 603 PRO A O 1
ATOM 4438 N N . THR A 1 604 ? -29.859 -5.631 32.517 1.00 87.69 604 THR A N 1
ATOM 4439 C CA . THR A 1 604 ? -28.458 -6.013 32.711 1.00 87.69 604 THR A CA 1
ATOM 4440 C C . THR A 1 604 ? -28.247 -7.505 32.448 1.00 87.69 604 THR A C 1
ATOM 4442 O O . THR A 1 604 ? -29.176 -8.307 32.541 1.00 87.69 604 THR A O 1
ATOM 4445 N N . GLN A 1 605 ? -27.004 -7.916 32.172 1.00 87.88 605 GLN A N 1
ATOM 4446 C CA . GLN A 1 605 ? -26.665 -9.336 32.003 1.00 87.88 605 GLN A CA 1
ATOM 4447 C C . GLN A 1 605 ? -27.086 -10.183 33.215 1.00 87.88 605 GLN A C 1
ATOM 4449 O O . GLN A 1 605 ? -27.553 -11.303 33.039 1.00 87.88 605 GLN A O 1
ATOM 4454 N N . ALA A 1 606 ? -26.956 -9.642 34.431 1.00 88.38 606 ALA A N 1
ATOM 4455 C CA . ALA A 1 606 ? -27.355 -10.327 35.657 1.00 88.38 606 ALA A CA 1
ATOM 4456 C C . ALA A 1 606 ? -28.878 -10.530 35.738 1.00 88.38 606 ALA A C 1
ATOM 4458 O O . ALA A 1 606 ? -29.324 -11.618 36.083 1.00 88.38 606 ALA A O 1
ATOM 4459 N N . GLU A 1 607 ? -29.675 -9.523 35.367 1.00 91.94 607 GLU A N 1
ATOM 4460 C CA . GLU A 1 607 ? -31.141 -9.644 35.307 1.00 91.94 607 GLU A CA 1
ATOM 4461 C C . GLU A 1 607 ? -31.593 -10.621 34.214 1.00 91.94 607 GLU A C 1
ATOM 4463 O O . GLU A 1 607 ? -32.548 -11.370 34.408 1.00 91.94 607 GLU A O 1
ATOM 4468 N N . ILE A 1 608 ? -30.898 -10.652 33.072 1.00 93.12 608 ILE A N 1
ATOM 4469 C CA . ILE A 1 608 ? -31.160 -11.624 32.001 1.00 93.12 608 ILE A CA 1
ATOM 4470 C C . ILE A 1 608 ? -30.873 -13.040 32.499 1.00 93.12 608 ILE A C 1
ATOM 4472 O O . ILE A 1 608 ? -31.714 -13.920 32.333 1.00 93.12 608 ILE A O 1
ATOM 4476 N N . LEU A 1 609 ? -29.722 -13.250 33.141 1.00 93.69 609 LEU A N 1
ATOM 4477 C CA . LEU A 1 609 ? -29.341 -14.546 33.693 1.00 93.69 609 LEU A CA 1
ATOM 4478 C C . LEU A 1 609 ? -30.340 -15.023 34.759 1.00 93.69 609 LEU A C 1
ATOM 4480 O O . LEU A 1 609 ? -30.801 -16.160 34.712 1.00 93.69 609 LEU A O 1
ATOM 4484 N N . ASP A 1 610 ? -30.747 -14.137 35.670 1.00 93.00 610 ASP A N 1
ATOM 4485 C CA . ASP A 1 610 ? -31.750 -14.434 36.699 1.00 93.00 610 ASP A CA 1
ATOM 4486 C C . ASP A 1 610 ? -33.144 -14.733 3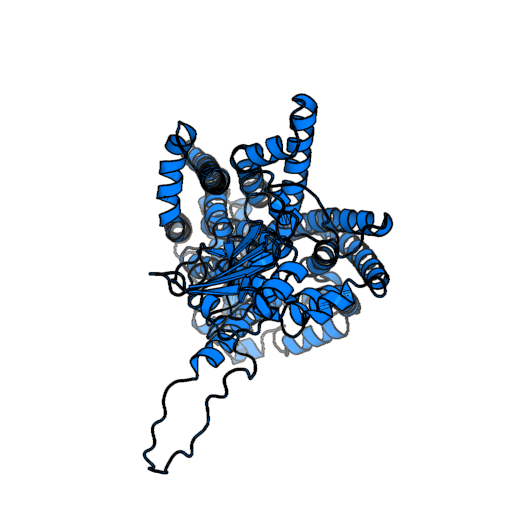6.106 1.00 93.00 610 ASP A C 1
ATOM 4488 O O . ASP A 1 610 ? -33.878 -15.601 36.599 1.00 93.00 610 ASP A O 1
ATOM 4492 N N . THR A 1 611 ? -33.494 -14.064 35.002 1.00 95.25 611 THR A N 1
ATOM 4493 C CA . THR A 1 611 ? -34.737 -14.312 34.256 1.00 95.25 611 THR A CA 1
ATOM 4494 C C . THR A 1 611 ? -34.711 -15.657 33.531 1.00 95.25 611 THR A C 1
ATOM 4496 O O . THR A 1 611 ?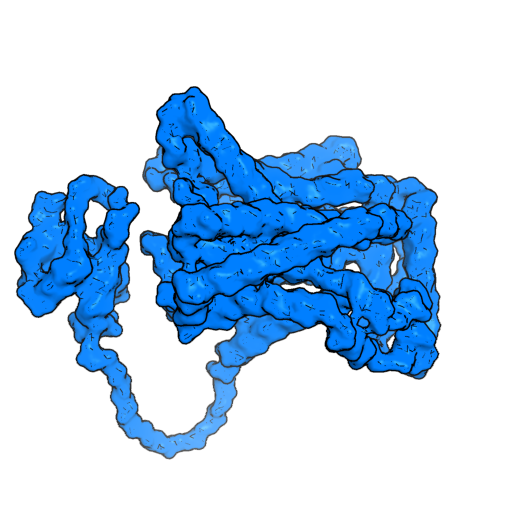 -35.730 -16.345 33.513 1.00 95.25 611 THR A O 1
ATOM 4499 N N . LEU A 1 612 ? -33.573 -16.070 32.968 1.00 94.19 612 LEU A N 1
ATOM 4500 C CA . LEU A 1 612 ? -33.423 -17.396 32.357 1.00 94.19 612 LEU A CA 1
ATOM 4501 C C . LEU A 1 612 ? -33.441 -18.514 33.407 1.00 94.19 612 LEU A C 1
ATOM 4503 O O . LEU A 1 612 ? -34.062 -19.548 33.180 1.00 94.19 612 LEU A O 1
ATOM 4507 N N . GLY A 1 613 ? -32.825 -18.286 34.572 1.00 90.88 613 GLY A N 1
ATOM 4508 C CA . GLY A 1 613 ? -32.723 -19.289 35.633 1.00 90.88 613 GLY A CA 1
ATOM 4509 C C . GLY A 1 613 ? -34.024 -19.550 36.394 1.00 90.88 613 GLY A C 1
ATOM 4510 O O . GLY A 1 613 ? -34.270 -20.686 36.795 1.00 90.88 613 GLY A O 1
ATOM 4511 N N . SER A 1 614 ? -34.870 -18.530 36.594 1.00 91.62 614 SER A N 1
ATOM 4512 C CA . SER A 1 614 ? -36.107 -18.708 37.383 1.00 91.62 614 SER A CA 1
ATOM 4513 C C . SER A 1 614 ? -37.339 -17.966 36.856 1.00 91.62 614 SER A C 1
ATOM 4515 O O . SER A 1 614 ? -38.315 -17.784 37.586 1.00 91.62 614 SER A O 1
ATOM 4517 N N . GLY A 1 615 ? -37.322 -17.506 35.605 1.00 92.19 615 GLY A N 1
ATOM 4518 C CA . GLY A 1 615 ? -38.473 -16.850 34.987 1.00 92.19 615 GLY A CA 1
ATOM 4519 C C . GLY A 1 615 ? -39.576 -17.810 34.554 1.00 92.19 615 GLY A C 1
ATOM 4520 O O . GLY A 1 615 ? -39.367 -19.000 34.326 1.00 92.19 615 GLY A O 1
ATOM 4521 N N . THR A 1 616 ? -40.785 -17.269 34.400 1.00 92.75 616 THR A N 1
ATOM 4522 C CA . THR A 1 616 ? -41.920 -18.030 33.869 1.00 92.75 616 THR A CA 1
ATOM 4523 C C . THR A 1 616 ? -41.700 -18.283 32.382 1.00 92.75 616 THR A C 1
ATOM 4525 O O . THR A 1 616 ? -41.676 -17.345 31.581 1.00 92.75 616 THR A O 1
ATOM 4528 N N . ARG A 1 617 ? -41.542 -19.557 32.026 1.00 94.50 617 ARG A N 1
ATOM 4529 C CA . ARG A 1 617 ? -41.271 -20.029 30.667 1.00 94.50 617 ARG A CA 1
ATOM 4530 C C . ARG A 1 617 ? -42.561 -20.217 29.868 1.00 94.50 617 ARG A C 1
ATOM 4532 O O . ARG A 1 617 ? -43.514 -20.819 30.356 1.00 94.50 617 ARG A O 1
ATOM 4539 N N . SER A 1 618 ? -42.584 -19.770 28.613 1.00 93.12 618 SER A N 1
ATOM 4540 C CA . SER A 1 618 ? -43.655 -20.095 27.657 1.00 93.12 618 SER A CA 1
ATOM 4541 C C . SER A 1 618 ? -43.138 -20.158 26.219 1.00 93.12 618 SER A C 1
ATOM 4543 O O . SER A 1 618 ? -42.262 -19.393 25.827 1.00 93.12 618 SER A O 1
ATOM 4545 N N . GLU A 1 619 ? -43.671 -21.087 25.428 1.00 91.31 619 GLU A N 1
ATOM 4546 C CA . GLU A 1 619 ? -43.336 -21.221 24.004 1.00 91.31 619 GLU A CA 1
ATOM 4547 C C . GLU A 1 619 ? -44.055 -20.132 23.191 1.00 91.31 619 GLU A C 1
ATOM 4549 O O . GLU A 1 619 ? -45.237 -19.854 23.424 1.00 91.31 619 GLU A O 1
ATOM 4554 N N . LEU A 1 620 ? -43.369 -19.524 22.221 1.00 85.25 620 LEU A N 1
ATOM 4555 C CA . LEU A 1 620 ? -43.985 -18.558 21.311 1.00 85.25 620 LEU A CA 1
ATOM 4556 C C . LEU A 1 620 ? -44.624 -19.287 20.125 1.00 85.25 620 LEU A C 1
ATOM 4558 O O . LEU A 1 620 ? -43.949 -19.902 19.304 1.00 85.25 620 LEU A O 1
ATOM 4562 N N . THR A 1 621 ? -45.952 -19.215 20.011 1.00 80.25 621 THR A N 1
ATOM 4563 C CA . THR A 1 621 ? -46.693 -19.910 18.951 1.00 80.25 621 THR A CA 1
ATOM 4564 C C . THR A 1 621 ? -46.246 -19.448 17.560 1.00 80.25 621 THR A C 1
ATOM 4566 O O . THR A 1 621 ? -46.298 -18.261 17.244 1.00 80.25 621 THR A O 1
ATOM 4569 N N . GLY A 1 622 ? -45.833 -20.396 16.713 1.00 79.25 622 GLY A N 1
ATOM 4570 C CA . GLY A 1 622 ? -45.406 -20.131 15.333 1.00 79.25 622 GLY A CA 1
ATOM 4571 C C . GLY A 1 622 ? -43.954 -19.665 15.177 1.00 79.25 622 GLY A C 1
ATOM 4572 O O . GLY A 1 622 ? -43.558 -19.320 14.067 1.00 79.25 622 GLY A O 1
ATOM 4573 N N . GLN A 1 623 ? -43.159 -19.659 16.250 1.00 81.88 623 GLN A N 1
ATOM 4574 C CA . GLN A 1 623 ? -41.729 -19.342 16.217 1.00 81.88 623 GLN A CA 1
ATOM 4575 C C . GLN A 1 623 ? -40.951 -20.448 16.934 1.00 81.88 623 GLN A C 1
ATOM 4577 O O . GLN A 1 623 ? -41.419 -20.960 17.948 1.00 81.88 623 GLN A O 1
ATOM 4582 N N . ASN A 1 624 ? -39.757 -20.810 16.452 1.00 87.75 624 ASN A N 1
ATOM 4583 C CA . ASN A 1 624 ? -38.866 -21.704 17.200 1.00 87.75 624 ASN A CA 1
ATOM 4584 C C . ASN A 1 624 ? -38.135 -20.920 18.308 1.00 87.75 624 ASN A C 1
ATOM 4586 O O . ASN A 1 624 ? -36.920 -20.722 18.280 1.00 87.75 624 ASN A O 1
ATOM 4590 N N . ALA A 1 625 ? -38.916 -20.369 19.238 1.00 88.50 625 ALA A N 1
ATOM 4591 C CA . ALA A 1 625 ? -38.441 -19.471 20.275 1.00 88.50 625 ALA A CA 1
ATOM 4592 C C . ALA A 1 625 ? -39.218 -19.652 21.584 1.00 88.50 625 ALA A C 1
ATOM 4594 O O . ALA A 1 625 ? -40.425 -19.905 21.592 1.00 88.50 625 ALA A O 1
ATOM 4595 N N . VAL A 1 626 ? -38.515 -19.455 22.696 1.00 91.88 626 VAL A N 1
ATOM 4596 C CA . VAL A 1 626 ? -39.058 -19.526 24.057 1.00 91.88 626 VAL A CA 1
ATOM 4597 C C . VAL A 1 626 ? -38.949 -18.155 24.693 1.00 91.88 626 VAL A C 1
ATOM 4599 O O . VAL A 1 626 ? -37.929 -17.488 24.551 1.00 91.88 626 VAL A O 1
ATOM 4602 N N . GLN A 1 627 ? -39.980 -17.727 25.413 1.00 94.19 627 GLN A N 1
ATOM 4603 C CA . GLN A 1 627 ? -39.906 -16.533 26.245 1.00 94.19 627 GLN A CA 1
ATOM 4604 C C . GLN A 1 627 ? -39.849 -16.895 27.733 1.00 94.19 627 GLN A C 1
ATOM 4606 O O . GLN A 1 627 ? -40.549 -17.796 28.200 1.00 94.19 627 GLN A O 1
ATOM 4611 N N . TYR A 1 628 ? -39.059 -16.123 28.468 1.00 96.12 628 TYR A N 1
ATOM 4612 C CA . TYR A 1 628 ? -38.906 -16.129 29.915 1.00 96.12 628 TYR A CA 1
ATOM 4613 C C . TYR A 1 628 ? -39.307 -14.758 30.447 1.00 96.12 628 TYR A C 1
ATOM 4615 O O . TYR A 1 628 ? -38.877 -13.733 29.914 1.00 96.12 628 TYR A O 1
ATOM 4623 N N . VAL A 1 629 ? -40.148 -14.723 31.478 1.00 93.31 629 VAL A N 1
ATOM 4624 C CA . VAL A 1 629 ? -40.595 -13.472 32.102 1.00 93.31 629 VAL A CA 1
ATOM 4625 C C . VAL A 1 629 ? -40.404 -13.533 33.610 1.00 93.31 629 VAL A C 1
ATOM 4627 O O . VAL A 1 629 ? -40.918 -14.447 34.257 1.00 93.31 629 VAL A O 1
ATOM 4630 N N . ARG A 1 630 ? -39.704 -12.546 34.172 1.00 92.19 630 ARG A N 1
ATOM 4631 C CA . ARG A 1 630 ? -39.481 -12.414 35.614 1.00 92.19 630 ARG A CA 1
ATOM 4632 C C . ARG A 1 630 ? -39.256 -10.959 36.000 1.00 92.19 630 ARG A C 1
ATOM 4634 O O . ARG A 1 630 ? -38.546 -10.263 35.294 1.00 92.19 630 ARG A O 1
ATOM 4641 N N . ASP A 1 631 ? -39.866 -10.503 37.093 1.00 91.19 631 ASP A N 1
ATOM 4642 C CA . ASP A 1 631 ? -39.601 -9.186 37.701 1.00 91.19 631 ASP A CA 1
ATOM 4643 C C . ASP A 1 631 ? -39.619 -8.006 36.705 1.00 91.19 631 ASP A C 1
ATOM 4645 O O . ASP A 1 631 ? -38.822 -7.075 36.765 1.00 91.19 631 ASP A O 1
ATOM 4649 N N . GLY A 1 632 ? -40.552 -8.053 35.747 1.00 88.94 632 GLY A N 1
ATOM 4650 C CA . GLY A 1 632 ? -40.695 -7.035 34.704 1.00 88.94 632 GLY A CA 1
ATOM 4651 C C . GLY A 1 632 ? -39.689 -7.147 33.556 1.00 88.94 632 GLY A C 1
ATOM 4652 O O . GLY A 1 632 ? -39.799 -6.386 32.604 1.00 88.94 632 GLY A O 1
ATOM 4653 N N . VAL A 1 633 ? -38.762 -8.101 33.578 1.00 91.06 633 VAL A N 1
ATOM 4654 C CA . VAL A 1 633 ? -37.839 -8.426 32.487 1.00 91.06 633 VAL A CA 1
ATOM 4655 C C . VAL A 1 633 ? -38.422 -9.553 31.643 1.00 91.06 633 VAL A C 1
ATOM 4657 O O . VAL A 1 633 ? -38.881 -10.576 32.154 1.00 91.06 633 VAL A O 1
ATOM 4660 N N . LYS A 1 634 ? -38.408 -9.372 30.323 1.00 93.50 634 LYS A N 1
ATOM 4661 C CA . LYS A 1 634 ? -38.722 -10.417 29.352 1.00 93.50 634 LYS A CA 1
ATOM 4662 C C . LYS A 1 634 ? -37.476 -10.748 28.550 1.00 93.50 634 LYS A C 1
ATOM 4664 O O . LYS A 1 634 ? -36.887 -9.840 27.972 1.00 93.50 634 LYS A O 1
ATOM 4669 N N . VAL A 1 635 ? -37.137 -12.031 28.466 1.00 94.06 635 VAL A N 1
ATOM 4670 C CA . VAL A 1 635 ? -36.076 -12.584 27.616 1.00 94.06 635 VAL A CA 1
ATOM 4671 C C . VAL A 1 635 ? -36.707 -13.543 26.610 1.00 94.06 635 VAL A C 1
ATOM 4673 O O . VAL A 1 635 ? -37.500 -14.395 26.985 1.00 94.06 635 VAL A O 1
ATOM 4676 N N . ILE A 1 636 ? -36.387 -13.409 25.328 1.00 93.56 636 ILE A N 1
ATOM 4677 C CA . ILE A 1 636 ? -36.845 -14.281 24.245 1.00 93.56 636 ILE A CA 1
ATOM 4678 C C . ILE A 1 636 ? -35.618 -14.965 23.656 1.00 93.56 636 ILE A C 1
ATOM 4680 O O . ILE A 1 636 ? -34.778 -14.293 23.056 1.00 93.56 636 ILE A O 1
ATOM 4684 N N . ILE A 1 637 ? -35.542 -16.283 23.813 1.00 92.94 637 ILE A N 1
ATOM 4685 C CA . ILE A 1 637 ? -34.487 -17.138 23.279 1.00 92.94 637 ILE A CA 1
ATOM 4686 C C . ILE A 1 637 ? -34.922 -17.698 21.929 1.00 92.94 637 ILE A C 1
ATOM 4688 O O . ILE A 1 637 ? -35.953 -18.362 21.828 1.00 92.94 637 ILE A O 1
ATOM 4692 N N . ASN A 1 638 ? -34.131 -17.436 20.890 1.00 87.56 638 ASN A N 1
ATOM 4693 C CA . ASN A 1 638 ? -34.324 -18.029 19.569 1.00 87.56 638 ASN A CA 1
ATOM 4694 C C . ASN A 1 638 ? -33.491 -19.313 19.471 1.00 87.56 638 ASN A C 1
ATOM 4696 O O . ASN A 1 638 ? -32.266 -19.239 19.532 1.00 87.56 638 ASN A O 1
ATOM 4700 N N . ARG A 1 639 ? -34.140 -20.473 19.313 1.00 82.94 639 ARG A N 1
ATOM 4701 C CA . ARG A 1 639 ? -33.442 -21.769 19.294 1.00 82.94 639 ARG A CA 1
ATOM 4702 C C . ARG A 1 639 ? -32.620 -21.996 18.027 1.00 82.94 639 ARG A C 1
ATOM 4704 O O . ARG A 1 639 ? -31.564 -22.608 18.101 1.00 82.94 639 ARG A O 1
ATOM 4711 N N . ASP A 1 640 ? -33.066 -21.464 16.889 1.00 77.75 640 ASP A N 1
ATOM 4712 C CA . ASP A 1 640 ? -32.346 -21.590 15.613 1.00 77.75 640 ASP A CA 1
ATOM 4713 C C . ASP A 1 640 ? -31.148 -20.632 15.527 1.00 77.75 640 ASP A C 1
ATOM 4715 O O . ASP A 1 640 ? -30.166 -20.898 14.836 1.00 77.75 640 ASP A O 1
ATOM 4719 N N . MET A 1 641 ? -31.245 -19.476 16.191 1.00 74.00 641 MET A N 1
ATOM 4720 C CA . MET A 1 641 ? -30.219 -18.431 16.194 1.00 74.00 641 MET A CA 1
ATOM 4721 C C . MET A 1 641 ? -30.052 -17.834 17.599 1.00 74.00 641 MET A C 1
ATOM 4723 O O . MET A 1 641 ? -30.497 -16.704 17.833 1.00 74.00 641 MET A O 1
ATOM 4727 N N . PRO A 1 642 ? -29.376 -18.536 18.526 1.00 74.56 642 PRO A N 1
ATOM 4728 C CA . PRO A 1 642 ? -29.218 -18.107 19.920 1.00 74.56 642 PRO A CA 1
ATOM 4729 C C . PRO A 1 642 ? -28.660 -16.687 20.100 1.00 74.56 642 PRO A C 1
ATOM 4731 O O . PRO A 1 642 ? -29.077 -15.956 20.998 1.00 74.56 642 PRO A O 1
ATOM 4734 N N . TRP A 1 643 ? -27.795 -16.229 19.190 1.00 68.69 643 TRP A N 1
ATOM 4735 C CA . TRP A 1 643 ? -27.230 -14.870 19.178 1.00 68.69 643 TRP A CA 1
ATOM 4736 C C . TRP A 1 643 ? -28.212 -13.762 18.749 1.00 68.69 643 TRP A C 1
ATOM 4738 O O . TRP A 1 643 ? -27.852 -12.587 18.781 1.00 68.69 643 TRP A O 1
ATOM 4748 N N . ARG A 1 644 ? -29.436 -14.110 18.327 1.00 72.88 644 ARG A N 1
ATOM 4749 C CA . ARG A 1 644 ? -30.542 -13.170 18.059 1.00 72.88 644 ARG A CA 1
ATOM 4750 C C . ARG A 1 644 ? -31.548 -13.083 19.206 1.00 72.88 644 ARG A C 1
ATOM 4752 O O . ARG A 1 644 ? -32.598 -12.459 19.054 1.00 72.88 644 ARG A O 1
ATOM 4759 N N . SER A 1 645 ? -31.254 -13.712 20.337 1.00 84.38 645 SER A N 1
ATOM 4760 C CA . SER A 1 645 ? -32.103 -13.656 21.522 1.00 84.38 645 SER A CA 1
ATOM 4761 C C . SER A 1 645 ? -32.217 -12.221 22.044 1.00 84.38 645 SER A C 1
ATOM 4763 O O . SER A 1 645 ? -31.260 -11.451 22.009 1.00 84.38 645 SER A O 1
ATOM 4765 N N . THR A 1 646 ? -33.404 -11.812 22.483 1.00 88.75 646 THR A N 1
ATOM 4766 C CA . THR A 1 646 ? -33.691 -10.420 22.882 1.00 88.75 646 THR A CA 1
ATOM 4767 C C . THR A 1 646 ? -34.166 -10.331 24.320 1.00 88.75 646 THR A C 1
ATOM 4769 O O . THR A 1 646 ? -34.766 -11.267 24.825 1.00 88.75 646 THR A O 1
ATOM 4772 N N . ALA A 1 647 ? -33.965 -9.184 24.956 1.00 90.38 647 ALA A N 1
ATOM 4773 C CA . ALA A 1 647 ? -34.407 -8.874 26.302 1.00 90.38 647 ALA A CA 1
ATOM 4774 C C . ALA A 1 647 ? -34.844 -7.407 26.420 1.00 90.38 647 ALA A C 1
ATOM 4776 O O . ALA A 1 647 ? -34.272 -6.511 25.789 1.00 90.38 647 ALA A O 1
ATOM 4777 N N . TYR A 1 648 ? -35.890 -7.160 27.204 1.00 88.69 648 TYR A N 1
ATOM 4778 C CA . TYR A 1 648 ? -36.438 -5.826 27.451 1.00 88.69 648 TYR A CA 1
ATOM 4779 C C . TYR A 1 648 ? -37.291 -5.798 28.724 1.00 88.69 648 TYR A C 1
ATOM 4781 O O . TYR A 1 648 ? -37.781 -6.838 29.165 1.00 88.69 648 TYR A O 1
ATOM 4789 N N . TYR A 1 649 ? -37.491 -4.610 29.303 1.00 87.50 649 TYR A N 1
ATOM 4790 C CA . TYR A 1 649 ? -38.467 -4.431 30.378 1.00 87.50 649 TYR A CA 1
ATOM 4791 C C . TYR A 1 649 ? -39.889 -4.362 29.805 1.00 87.50 649 TYR A C 1
ATOM 4793 O O . TYR A 1 649 ? -40.151 -3.704 28.798 1.00 87.50 649 TYR A O 1
ATOM 4801 N N . ILE A 1 650 ? -40.828 -5.051 30.440 1.00 82.06 650 ILE A N 1
ATOM 4802 C CA . ILE A 1 650 ? -42.244 -5.053 30.090 1.00 82.06 650 ILE A CA 1
ATOM 4803 C C . ILE A 1 650 ? -42.835 -3.695 30.488 1.00 82.06 650 ILE A C 1
ATOM 4805 O O . ILE A 1 650 ? -42.896 -3.369 31.669 1.00 82.06 650 ILE A O 1
ATOM 4809 N N . GLY A 1 651 ? -43.290 -2.923 29.497 1.00 65.19 651 GLY A N 1
ATOM 4810 C CA . GLY A 1 651 ? -43.896 -1.600 29.699 1.00 65.19 651 GLY A CA 1
ATOM 4811 C C . GLY A 1 651 ? -42.955 -0.404 29.500 1.00 65.19 651 GLY A C 1
ATOM 4812 O O . GLY A 1 651 ? -43.368 0.713 29.804 1.00 65.19 651 GLY A O 1
ATOM 4813 N N . GLY A 1 652 ? -41.729 -0.633 29.007 1.00 51.06 652 GLY A N 1
ATOM 4814 C CA . GLY A 1 652 ? -40.745 0.399 28.644 1.00 51.06 652 GLY A CA 1
ATOM 4815 C C . GLY A 1 652 ? -40.679 0.711 27.156 1.00 51.06 652 GLY A C 1
ATOM 4816 O O . GLY A 1 652 ? -40.971 -0.199 26.344 1.00 51.06 652 GLY A O 1
#

Foldseek 3Di:
DLVLLVLLLLLLLVVLVVLLVLLQFLFFSLLLLLLLLLLQQQLQLQLVVVLVCQLVVCCVVVVDDSQVSSLVCQLPPSLLSNLCSLLVLVLVLLVVCLQQLLGFLSNLLSSQLSSLSSNQSNLCLLAPQLQQQQWDDDLFATWRDDFQWIKGAGDLQLSVPDNSFRRIDTDRDDDDDHGDHHLSSLLSSQLSSLSVQLSQPDDPSNVSSVVSSVLSSNLSSLVSVVVSDPPDDDDSCVSSVVSVVCVVCSSCRSVVSSVVRSVVLVVLLCVVPPPDDQQPPQQCVLDPPQSVLLSSNLSSLSSSLSSRVSGHDPVLNVLSVVLNVLSNVLSVQCVHNVSQCVAPLNVDDVVVLLVVLLVPFVLNVLLVVLLVLLCQSRPVCSHNVNVVSVVVCLDPVNVVVLLVSLVSLLVVLVVLLVVLVVCLVVQSPHSDSNSNSLSSSLNSSSVSLNVLSVLLSVCVVVPNGQQQQSDDHDDSCSSSNSRGSVSSSSVSSVSSVSRNPQPRSVPSRVLVPRSVSSRPHPSSVVSVVSCCVSVVSSVVVSVVSVPPDDDDDDDDDDDDDDDPDQDPAPQPQQSDHLLRLLVLQCVNAPVPPDPDDDDFDWDDSVRSSVQSVDFDWDDDPPACWIWGDDPQKIWIAHSVCSSNIYMGGNPD

Organism: NCBI:txid1392758

Radius of gyration: 27.96 Å; Cα contacts (8 Å, |Δi|>4): 1073; chains: 1; bounding box: 80×82×70 Å

pLDDT: mean 79.1, std 17.19, range [25.81, 98.38]

Solvent-accessible surface area (backbone atoms only — not comparable to full-atom values): 33349 Å² total; per-residue (Å²): 77,42,52,36,22,52,41,17,31,50,47,27,40,46,53,47,47,55,57,23,52,81,23,45,39,38,69,53,69,55,51,31,54,45,25,21,46,22,8,30,26,25,27,38,48,53,37,53,52,52,51,53,52,49,37,50,50,49,19,68,76,68,70,47,56,58,61,59,43,29,49,54,32,40,32,62,51,46,27,42,48,43,51,52,41,41,36,40,64,56,46,59,51,43,62,72,40,55,79,49,32,47,67,39,36,26,31,27,20,40,37,16,17,12,10,15,24,13,31,48,40,41,42,42,44,32,45,46,42,88,44,20,71,61,40,42,81,49,102,52,28,33,37,36,80,56,83,96,39,38,33,38,33,37,32,39,44,30,35,69,76,35,68,39,15,23,34,52,37,80,46,74,89,66,100,66,89,68,46,47,56,29,58,45,23,36,41,24,15,45,26,13,30,10,49,29,32,43,69,70,44,63,78,74,60,20,54,56,6,60,50,35,39,52,50,41,18,52,33,46,13,25,53,37,41,64,72,73,51,86,87,83,82,57,69,68,56,67,67,25,47,65,39,53,58,51,53,79,48,42,78,50,46,47,57,54,49,40,51,56,22,14,55,56,32,43,54,32,45,58,73,54,54,78,84,67,73,78,76,64,74,67,44,32,66,61,47,68,71,57,34,33,55,51,46,52,51,51,54,19,53,53,42,20,48,19,34,16,62,68,75,35,66,70,80,78,45,51,59,42,48,52,55,49,51,48,33,49,55,50,48,67,64,37,64,41,61,70,39,36,61,64,32,81,78,52,66,62,62,64,67,61,51,50,51,51,21,44,75,71,20,66,64,51,54,53,52,52,59,47,33,43,65,28,46,45,40,38,54,60,10,7,31,51,96,31,19,66,50,37,54,49,55,44,27,84,89,36,38,63,56,53,50,52,39,38,53,53,34,47,54,48,52,53,52,51,44,53,54,46,58,70,44,39,63,62,28,59,70,40,69,58,61,65,54,32,48,48,50,50,45,39,45,43,20,49,53,21,23,49,53,50,29,52,51,35,50,48,42,50,76,72,67,51,53,37,79,39,55,67,41,93,46,55,51,73,34,44,29,32,47,44,18,21,33,43,56,44,38,35,50,28,30,47,49,49,73,69,59,62,70,67,60,47,47,62,69,64,25,81,59,78,76,23,58,89,62,72,48,83,48,70,69,58,53,51,31,53,50,52,53,47,50,53,51,45,54,28,50,52,50,28,48,67,72,64,66,84,74,89,81,89,76,94,73,96,68,85,80,72,90,78,76,83,76,68,67,97,51,50,44,87,74,46,81,37,36,59,69,56,46,18,52,34,16,31,50,57,53,38,64,93,78,58,86,81,76,73,97,53,76,67,63,49,48,66,56,43,37,53,21,70,75,72,24,56,74,46,78,42,88,98,48,74,31,40,35,22,41,34,99,54,37,36,39,36,44,28,40,89,44,48,64,71,10,39,52,35,42,71,93,98

Secondary structure (DSSP, 8-state):
-HHHHHHHHHHHHHHHHHHHHHHT--S-HHHHHHHHHIIIIIIIHHHHHHHHHHHHHHHHHH---HHHHHHHHHHHTHHHHHHHHHHHHHHHHHHHHTTT----HHHHHHHHHHHHHHHHHHHHHHHHGGGGGGPEEETTEEEEEETTEEEEEE-HHHHHHSSSB-SSEEE-S-S--SPPB-HHHHHHHHHHHHHHHHHH--GGGGGHHHHHHHHHHHHHHHHHHHHH-SS--SHHHHHHHHHHHHHTTGGGHHHHHHHHHHHHHHHHHHTTGGGSPPPPTGGGGTTTTHHHHHHHHHHHHHHHHHHHHHHS-THHHHHHHHHHHHHHHHHHHT-SHHHHHHSTTTSS-HHHHHHHHHHH-HHHHHHHHHHHHHHIIIIITTSGGGHHHHHHHTSHHHHHHHHHHHHHHHHHHHHHHHHHHHHHHHHHTSSSTHHHHHHHHHHHHHHHHHHHHHHHHHHHHTT--TTSBS---SSSHHHHHS-BHHHHHHHHHHGGGGG--HHHHHHHS-GGGS-TTT---HHHHHHHHHHHHHHHHHHHHHHHHS-----------PPP-------TT--TTSSS-HHHHHHHHHHHTT-SS---SSS-----HHHHHHHHHHSEEEE-TTSSEEEEEETTEEEEEESS-GGG-EEEETT-